Protein AF-0000000080512893 (afdb_homodimer)

Secondary structure (DSSP, 8-state):
-HHHHHHHHHHHHHHHHHHHHHHHHHHH-GGG-GGG--HHHHHHHHHHHHHHHHHHHHIIIIIIIHHHHHHHHHHHHHHHHHHHHHS-S---HHHHHHHTTS-HHHHHHHHHHHHHHHHHHHHHHH-GGGS-----------S------------------HHHHHHHHHHHHHHHHHHHHHHHT--SHHHHHHHHHHHHHHHHHHHHHHHHHHHHTT--HHHHHHHHHHHHHHHHHHHHHHHHS---S-HHHHHHHHHHHHHHHHHHHHHIIIIIIHHHHHTSSS-HHHHHHHHHHHHHHHHHHTT--/-HHHHHHHHHHHHHHHHHHHHHHHHHHH-GGG-GGG--HHHHHHHHHHHHHHHHHHHHIIIIIIIHHHHHHHHHHHHHHHHHHHHHS-S---HHHHHHHTTS-HHHHHHHHHHHHHHHHHHHHHHH-GGGS-----------S------------------HHHHHHHHHHHHHHHHHHHHHHHT--SHHHHHHHHHHHHHHHHHHHHHHHHHHHHTT--HHHHHHHHHHHHHHHHHHHHHHHHS---S-HHHHHHHHHHHHHHHHHHHHHIIIIIIHHHHHTSSS-HHHHHHHHHHHHHHHHHHTTT-

Structure (mmCIF, N/CA/C/O backbone):
data_AF-0000000080512893-model_v1
#
loop_
_entity.id
_entity.type
_entity.pdbx_description
1 polymer 'Zinc transporter ZIP2'
#
loop_
_atom_site.group_PDB
_atom_site.id
_atom_site.type_symbol
_atom_site.label_atom_id
_atom_site.label_alt_id
_atom_site.label_comp_id
_atom_site.label_asym_id
_atom_site.label_entity_id
_atom_site.label_seq_id
_atom_site.pdbx_PDB_ins_code
_atom_site.Cartn_x
_atom_site.Cartn_y
_atom_site.Cartn_z
_atom_site.occupancy
_atom_site.B_iso_or_equiv
_atom_site.auth_seq_id
_atom_site.auth_comp_id
_atom_site.auth_asym_id
_atom_site.auth_atom_id
_atom_site.pdbx_PDB_model_num
ATOM 1 N N . MET A 1 1 ? 28.851 26.126 0.5 1 52.82 1 MET A N 1
ATOM 2 C CA . MET A 1 1 ? 28.704 25.36 -0.734 1 52.82 1 MET A CA 1
ATOM 3 C C . MET A 1 1 ? 29.592 24.12 -0.714 1 52.82 1 MET A C 1
ATOM 5 O O . MET A 1 1 ? 29.15 23.03 -1.081 1 52.82 1 MET A O 1
ATOM 9 N N . GLU A 1 2 ? 30.791 24.24 0.112 1 78.95 2 GLU A N 1
ATOM 10 C CA . GLU A 1 2 ? 31.822 23.206 0.117 1 78.95 2 GLU A CA 1
ATOM 11 C C . GLU A 1 2 ? 31.443 22.055 1.044 1 78.95 2 GLU A C 1
ATOM 13 O O . GLU A 1 2 ? 31.535 20.887 0.661 1 78.95 2 GLU A O 1
ATOM 18 N N . PRO A 1 3 ? 30.904 22.441 2.206 1 89.37 3 PRO A N 1
ATOM 19 C CA . PRO A 1 3 ? 30.572 21.327 3.098 1 89.37 3 PRO A CA 1
ATOM 20 C C . PRO A 1 3 ? 29.39 20.502 2.596 1 89.37 3 PRO A C 1
ATOM 22 O O . PRO A 1 3 ? 29.359 19.283 2.785 1 89.37 3 PRO A O 1
ATOM 25 N N . LEU A 1 4 ? 28.541 21.106 1.908 1 89.43 4 LEU A N 1
ATOM 26 C CA . LEU A 1 4 ? 27.372 20.412 1.379 1 89.43 4 LEU A CA 1
ATOM 27 C C . LEU A 1 4 ? 27.772 19.439 0.275 1 89.43 4 LEU A C 1
ATOM 29 O O . LEU A 1 4 ? 27.309 18.296 0.251 1 89.43 4 LEU A O 1
ATOM 33 N N . LEU A 1 5 ? 28.616 19.897 -0.571 1 90.26 5 LEU A N 1
ATOM 34 C CA . LEU A 1 5 ? 29.089 19.034 -1.647 1 90.26 5 LEU A CA 1
ATOM 35 C C . LEU A 1 5 ? 29.866 17.845 -1.09 1 90.26 5 LEU A C 1
ATOM 37 O O . LEU A 1 5 ? 29.716 16.72 -1.571 1 90.26 5 LEU A O 1
ATOM 41 N N . GLY A 1 6 ? 30.688 18.077 -0.102 1 92.32 6 GLY A N 1
ATOM 42 C CA . GLY A 1 6 ? 31.408 16.992 0.546 1 92.32 6 GLY A CA 1
ATOM 43 C C . GLY A 1 6 ? 30.491 15.966 1.184 1 92.32 6 GLY A C 1
ATOM 44 O O . GLY A 1 6 ? 30.743 14.762 1.099 1 92.32 6 GLY A O 1
ATOM 45 N N . THR A 1 7 ? 29.518 16.444 1.826 1 93.01 7 THR A N 1
ATOM 46 C CA . THR A 1 7 ? 28.553 15.556 2.465 1 93.01 7 THR A CA 1
ATOM 47 C C . THR A 1 7 ? 27.82 14.714 1.425 1 93.01 7 THR A C 1
ATOM 49 O O . THR A 1 7 ? 27.614 13.515 1.622 1 93.01 7 THR A O 1
ATOM 52 N N . LYS A 1 8 ? 27.464 15.281 0.329 1 93.22 8 LYS A N 1
ATOM 53 C CA . LYS A 1 8 ? 26.763 14.563 -0.731 1 93.22 8 LYS A CA 1
ATOM 54 C C . LYS A 1 8 ? 27.655 13.49 -1.351 1 93.22 8 LYS A C 1
ATOM 56 O O . LYS A 1 8 ? 27.193 12.386 -1.646 1 93.22 8 LYS A O 1
ATOM 61 N N . ILE A 1 9 ? 28.861 13.8 -1.517 1 92.08 9 ILE A N 1
ATOM 62 C CA . ILE A 1 9 ? 29.815 12.832 -2.048 1 92.08 9 ILE A CA 1
ATOM 63 C C . ILE A 1 9 ? 30.008 11.695 -1.048 1 92.08 9 ILE A C 1
ATOM 65 O O . ILE A 1 9 ? 30.084 10.526 -1.434 1 92.08 9 ILE A O 1
ATOM 69 N N . GLY A 1 10 ? 30.144 12.071 0.162 1 93.37 10 GLY A N 1
ATOM 70 C CA . GLY A 1 10 ? 30.213 11.048 1.193 1 93.37 10 GLY A CA 1
ATOM 71 C C . GLY A 1 10 ? 29.016 10.116 1.19 1 93.37 10 GLY A C 1
ATOM 72 O O . GLY A 1 10 ? 29.167 8.902 1.346 1 93.37 10 GLY A O 1
ATOM 73 N N . CYS A 1 11 ? 27.864 10.676 1.077 1 92.04 11 CYS A N 1
ATOM 74 C CA . CYS A 1 11 ? 26.649 9.872 1.003 1 92.04 11 CYS A CA 1
ATOM 75 C C . CYS A 1 11 ? 26.676 8.953 -0.212 1 92.04 11 CYS A C 1
ATOM 77 O O . CYS A 1 11 ? 26.255 7.798 -0.131 1 92.04 11 CYS A O 1
ATOM 79 N N . LEU A 1 12 ? 27.156 9.487 -1.275 1 92.11 12 LEU A N 1
ATOM 80 C CA . LEU A 1 12 ? 27.279 8.702 -2.498 1 92.11 12 LEU A CA 1
ATOM 81 C C . LEU A 1 12 ? 28.133 7.46 -2.262 1 92.11 12 LEU A C 1
ATOM 83 O O . LEU A 1 12 ? 27.727 6.348 -2.607 1 92.11 12 LEU A O 1
ATOM 87 N N . PHE A 1 13 ? 29.208 7.629 -1.686 1 94.37 13 PHE A N 1
ATOM 88 C CA . PHE A 1 13 ? 30.13 6.526 -1.438 1 94.37 13 PHE A CA 1
ATOM 89 C C . PHE A 1 13 ? 29.536 5.539 -0.439 1 94.37 13 PHE A C 1
ATOM 91 O O . PHE A 1 13 ? 29.676 4.325 -0.601 1 94.37 13 PHE A O 1
ATOM 98 N N . ALA A 1 14 ? 28.974 6.05 0.551 1 93.82 14 ALA A N 1
ATOM 99 C CA . ALA A 1 14 ? 28.365 5.189 1.562 1 93.82 14 ALA A CA 1
ATOM 100 C C . ALA A 1 14 ? 27.28 4.306 0.95 1 93.82 14 ALA A C 1
ATOM 102 O O . ALA A 1 14 ? 27.226 3.104 1.217 1 93.82 14 ALA A O 1
ATOM 103 N N . LEU A 1 15 ? 26.443 4.892 0.147 1 93.74 15 LEU A N 1
ATOM 104 C CA . LEU A 1 15 ? 25.362 4.152 -0.495 1 93.74 15 LEU A CA 1
ATOM 105 C C . LEU A 1 15 ? 25.916 3.113 -1.464 1 93.74 15 LEU A C 1
ATOM 107 O O . LEU A 1 15 ? 25.417 1.987 -1.525 1 93.74 15 LEU A O 1
ATOM 111 N N . LEU A 1 16 ? 26.939 3.527 -2.186 1 95.42 16 LEU A N 1
ATOM 112 C CA . LEU A 1 16 ? 27.564 2.616 -3.139 1 95.42 16 LEU A CA 1
ATOM 113 C C . LEU A 1 16 ? 28.186 1.422 -2.422 1 95.42 16 LEU A C 1
ATOM 115 O O . LEU A 1 16 ? 27.92 0.272 -2.778 1 95.42 16 LEU A O 1
ATOM 119 N N . VAL A 1 17 ? 28.936 1.685 -1.41 1 95.78 17 VAL A N 1
ATOM 120 C CA . VAL A 1 17 ? 29.667 0.649 -0.688 1 95.78 17 VAL A CA 1
ATOM 121 C C . VAL A 1 17 ? 28.684 -0.278 0.021 1 95.78 17 VAL A C 1
ATOM 123 O O . VAL A 1 17 ? 28.819 -1.503 -0.042 1 95.78 17 VAL A O 1
ATOM 126 N N . LEU A 1 18 ? 27.73 0.267 0.628 1 94.64 18 LEU A N 1
ATOM 127 C CA . LEU A 1 18 ? 26.75 -0.541 1.346 1 94.64 18 LEU A CA 1
ATOM 128 C C . LEU A 1 18 ? 26 -1.462 0.389 1 94.64 18 LEU A C 1
ATOM 130 O O . LEU A 1 18 ? 25.799 -2.642 0.686 1 94.64 18 LEU A O 1
ATOM 134 N N . THR A 1 19 ? 25.548 -0.94 -0.719 1 95.09 19 THR A N 1
ATOM 135 C CA . THR A 1 19 ? 24.813 -1.728 -1.703 1 95.09 19 THR A CA 1
ATOM 136 C C . THR A 1 19 ? 25.678 -2.866 -2.239 1 95.09 19 THR A C 1
ATOM 138 O O . THR A 1 19 ? 25.211 -4 -2.366 1 95.09 19 THR A O 1
ATOM 141 N N . LEU A 1 20 ? 26.939 -2.56 -2.482 1 95.57 20 LEU A N 1
ATOM 142 C CA . LEU A 1 20 ? 27.837 -3.58 -3.014 1 95.57 20 LEU A CA 1
ATOM 143 C C . LEU A 1 20 ? 28.131 -4.646 -1.964 1 95.57 20 LEU A C 1
ATOM 145 O O . LEU A 1 20 ? 28.019 -5.843 -2.24 1 95.57 20 LEU A O 1
ATOM 149 N N . VAL A 1 21 ? 28.455 -4.278 -0.79 1 95.29 21 VAL A N 1
ATOM 150 C CA . VAL A 1 21 ? 28.852 -5.208 0.263 1 95.29 21 VAL A CA 1
ATOM 151 C C . VAL A 1 21 ? 27.663 -6.083 0.654 1 95.29 21 VAL A C 1
ATOM 153 O O . VAL A 1 21 ? 27.762 -7.312 0.653 1 95.29 21 VAL A O 1
ATOM 156 N N . CYS A 1 22 ? 26.557 -5.523 0.863 1 93.36 22 CYS A N 1
ATOM 157 C CA . CYS A 1 22 ? 25.401 -6.277 1.334 1 93.36 22 CYS A CA 1
ATOM 158 C C . CYS A 1 22 ? 24.768 -7.073 0.199 1 93.36 22 CYS A C 1
ATOM 160 O O . CYS A 1 22 ? 24.207 -8.146 0.424 1 93.36 22 CYS A O 1
ATOM 162 N N . GLY A 1 23 ? 24.795 -6.534 -0.98 1 93.52 23 GLY A N 1
ATOM 163 C CA . GLY A 1 23 ? 24.208 -7.229 -2.114 1 93.52 23 GLY A CA 1
ATOM 164 C C . GLY A 1 23 ? 25.024 -8.423 -2.57 1 93.52 23 GLY A C 1
ATOM 165 O O . GLY A 1 23 ? 24.472 -9.404 -3.073 1 93.52 23 GLY A O 1
ATOM 166 N N . LEU A 1 24 ? 26.32 -8.381 -2.424 1 93.95 24 LEU A N 1
ATOM 167 C CA . LEU A 1 24 ? 27.198 -9.433 -2.925 1 93.95 24 LEU A CA 1
ATOM 168 C C . LEU A 1 24 ? 27.373 -10.535 -1.886 1 93.95 24 LEU A C 1
ATOM 170 O O . LEU A 1 24 ? 27.823 -11.636 -2.213 1 93.95 24 LEU A O 1
ATOM 174 N N . ILE A 1 25 ? 26.992 -10.357 -0.695 1 91.64 25 ILE A N 1
ATOM 175 C CA . ILE A 1 25 ? 27.186 -11.318 0.385 1 91.64 25 ILE A CA 1
ATOM 176 C C . ILE A 1 25 ? 26.455 -12.618 0.057 1 91.64 25 ILE A C 1
ATOM 178 O O . ILE A 1 25 ? 27.054 -13.696 0.077 1 91.64 25 ILE A O 1
ATOM 182 N N . PRO A 1 26 ? 25.223 -12.594 -0.314 1 89.46 26 PRO A N 1
ATOM 183 C CA . PRO A 1 26 ? 24.528 -13.85 -0.607 1 89.46 26 PRO A CA 1
ATOM 184 C C . PRO A 1 26 ? 25.048 -14.531 -1.871 1 89.46 26 PRO A C 1
ATOM 186 O O . PRO A 1 26 ? 24.912 -15.747 -2.022 1 89.46 26 PRO A O 1
ATOM 189 N N . ILE A 1 27 ? 25.633 -13.845 -2.759 1 88.68 27 ILE A N 1
ATOM 190 C CA . ILE A 1 27 ? 26.106 -14.38 -4.031 1 88.68 27 ILE A CA 1
ATOM 191 C C . ILE A 1 27 ? 27.475 -15.028 -3.841 1 88.68 27 ILE A C 1
ATOM 193 O O . ILE A 1 27 ? 27.751 -16.088 -4.407 1 88.68 27 ILE A O 1
ATOM 197 N N . CYS A 1 28 ? 28.256 -14.418 -3.042 1 87.65 28 CYS A N 1
ATOM 198 C CA . CYS A 1 28 ? 29.635 -14.864 -2.881 1 87.65 28 CYS A CA 1
ATOM 199 C C . CYS A 1 28 ? 29.736 -15.958 -1.825 1 87.65 28 CYS A C 1
ATOM 201 O O . CYS A 1 28 ? 30.6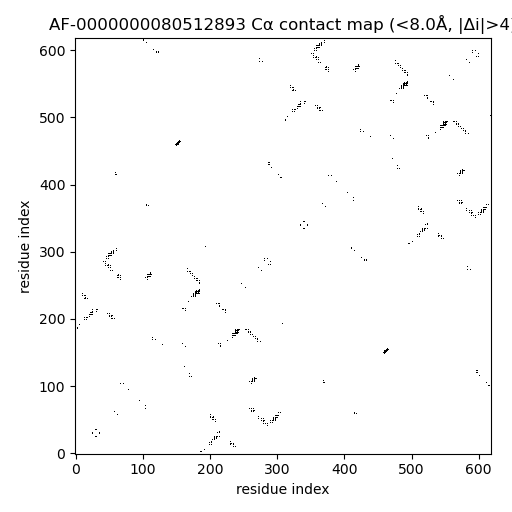94 -16.733 -1.818 1 87.65 28 CYS A O 1
ATOM 203 N N . PHE A 1 29 ? 28.792 -15.98 -0.909 1 83.54 29 PHE A N 1
ATOM 204 C CA . PHE A 1 29 ? 28.871 -16.979 0.15 1 83.54 29 PHE A CA 1
ATOM 205 C C . PHE A 1 29 ? 28.028 -18.201 -0.195 1 83.54 29 PHE A C 1
ATOM 207 O O . PHE A 1 29 ? 26.819 -18.089 -0.405 1 83.54 29 PHE A O 1
ATOM 214 N N . LYS A 1 30 ? 28.609 -19.321 -0.306 1 74.65 30 LYS A N 1
ATOM 215 C CA . LYS A 1 30 ? 28.011 -20.588 -0.716 1 74.65 30 LYS A CA 1
ATOM 216 C C . LYS A 1 30 ? 26.894 -21.003 0.238 1 74.65 30 LYS A C 1
ATOM 218 O O . LYS A 1 30 ? 26.001 -21.766 -0.138 1 74.65 30 LYS A O 1
ATOM 223 N N . TRP A 1 31 ? 27.003 -20.396 1.459 1 74.83 31 TRP A N 1
ATOM 224 C CA . TRP A 1 31 ? 26.004 -20.743 2.463 1 74.83 31 TRP A CA 1
ATOM 225 C C . TRP A 1 31 ? 24.612 -20.305 2.02 1 74.83 31 TRP A C 1
ATOM 227 O O . TRP A 1 31 ? 23.611 -20.918 2.401 1 74.83 31 TRP A O 1
ATOM 237 N N . PHE A 1 32 ? 24.563 -19.37 1.167 1 72.27 32 PHE A N 1
ATOM 238 C CA . PHE A 1 32 ? 23.273 -18.829 0.755 1 72.27 32 PHE A CA 1
ATOM 239 C C . PHE A 1 32 ? 22.816 -19.457 -0.556 1 72.27 32 PHE A C 1
ATOM 241 O O . PHE A 1 32 ? 21.711 -19.183 -1.029 1 72.27 32 PHE A O 1
ATOM 248 N N . GLN A 1 33 ? 23.625 -20.241 -1.078 1 62.84 33 GLN A N 1
ATOM 249 C CA . GLN A 1 33 ? 23.273 -20.909 -2.327 1 62.84 33 GLN A CA 1
ATOM 250 C C . GLN A 1 33 ? 22.379 -22.118 -2.071 1 62.84 33 GLN A C 1
ATOM 252 O O . GLN A 1 33 ? 22.642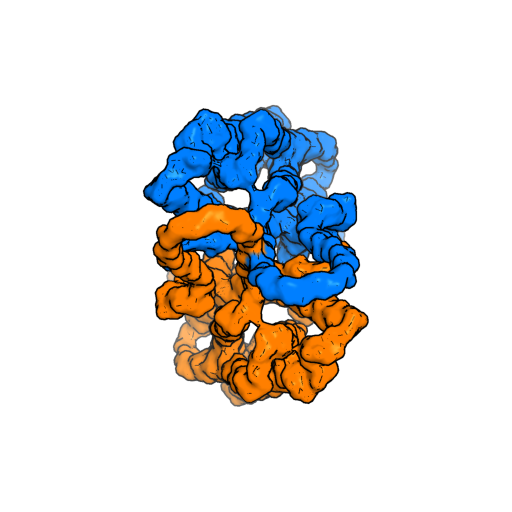 -22.911 -1.164 1 62.84 33 GLN A O 1
ATOM 257 N N . THR A 1 34 ? 20.99 -22.031 -2.506 1 60.16 34 THR A N 1
ATOM 258 C CA . THR A 1 34 ? 19.916 -22.993 -2.287 1 60.16 34 THR A CA 1
ATOM 259 C C . THR A 1 34 ? 20.331 -24.385 -2.755 1 60.16 34 THR A C 1
ATOM 261 O O . THR A 1 34 ? 19.737 -25.385 -2.349 1 60.16 34 THR A O 1
ATOM 264 N N . THR A 1 35 ? 21.172 -24.464 -3.759 1 56.28 35 THR A N 1
ATOM 265 C CA . THR A 1 35 ? 21.461 -25.796 -4.279 1 56.28 35 THR A CA 1
ATOM 266 C C . THR A 1 35 ? 21.909 -26.729 -3.158 1 56.28 35 THR A C 1
ATOM 268 O O . THR A 1 35 ? 21.733 -27.946 -3.248 1 56.28 35 THR A O 1
ATOM 271 N N . THR A 1 36 ? 22.368 -26.073 -2.166 1 53.64 36 THR A N 1
ATOM 272 C CA . THR A 1 36 ? 22.883 -26.924 -1.099 1 53.64 36 THR A CA 1
ATOM 273 C C . THR A 1 36 ? 22.018 -26.803 0.153 1 53.64 36 THR A C 1
ATOM 275 O O . THR A 1 36 ? 22.336 -27.387 1.192 1 53.64 36 THR A O 1
ATOM 278 N N . ALA A 1 37 ? 21.033 -25.924 0.031 1 61.83 37 ALA A N 1
ATOM 279 C CA . ALA A 1 37 ? 20.354 -25.618 1.287 1 61.83 37 ALA A CA 1
ATOM 280 C C . ALA A 1 37 ? 19.395 -26.739 1.679 1 61.83 37 ALA A C 1
ATOM 282 O O . ALA A 1 37 ? 18.514 -27.111 0.899 1 61.83 37 ALA A O 1
ATOM 283 N N . THR A 1 38 ? 19.873 -27.521 2.574 1 65.73 38 THR A N 1
ATOM 284 C CA . THR A 1 38 ? 19.04 -28.58 3.134 1 65.73 38 THR A CA 1
ATOM 285 C C . THR A 1 38 ? 18.206 -28.053 4.298 1 65.73 38 THR A C 1
ATOM 287 O O . THR A 1 38 ? 18.578 -27.068 4.939 1 65.73 38 THR A O 1
ATOM 290 N N . GLY A 1 39 ? 17.025 -28.584 4.589 1 72.19 39 GLY A N 1
ATOM 291 C CA . GLY A 1 39 ? 15.922 -28.448 5.527 1 72.19 39 GLY A CA 1
ATOM 292 C C . GLY A 1 39 ? 16.012 -27.193 6.375 1 72.19 39 GLY A C 1
ATOM 293 O O . GLY A 1 39 ? 15.241 -26.251 6.182 1 72.19 39 GLY A O 1
ATOM 294 N N . CYS A 1 40 ? 16.982 -27.233 7.363 1 77.84 40 CYS A N 1
ATOM 295 C CA . CYS A 1 40 ? 17.097 -26.128 8.308 1 77.84 40 CYS A CA 1
ATOM 296 C C . CYS A 1 40 ? 17.618 -24.872 7.619 1 77.84 40 CYS A C 1
ATOM 298 O O . CYS A 1 40 ? 17.144 -23.768 7.891 1 77.84 40 CYS A O 1
ATOM 300 N N . HIS A 1 41 ? 18.518 -25.062 6.705 1 80 41 HIS A N 1
ATOM 301 C CA . HIS A 1 41 ? 19.114 -23.931 6.005 1 80 41 HIS A CA 1
ATOM 302 C C . HIS A 1 41 ? 18.086 -23.218 5.133 1 80 41 HIS A C 1
ATOM 304 O O . HIS A 1 41 ? 18.052 -21.987 5.086 1 80 41 HIS A O 1
ATOM 310 N N . ARG A 1 42 ? 17.289 -24.011 4.602 1 79.95 42 ARG A N 1
ATOM 311 C CA . ARG A 1 42 ? 16.237 -23.436 3.771 1 79.95 42 ARG A CA 1
ATOM 312 C C . ARG A 1 42 ? 15.249 -22.636 4.614 1 79.95 42 ARG A C 1
ATOM 314 O O . ARG A 1 42 ? 14.796 -21.567 4.2 1 79.95 42 ARG A O 1
ATOM 321 N N . ARG A 1 43 ? 14.997 -23.136 5.75 1 84.37 43 ARG A N 1
ATOM 322 C CA . ARG A 1 43 ? 14.081 -22.457 6.661 1 84.37 43 ARG A CA 1
ATOM 323 C C . ARG A 1 43 ? 14.655 -21.119 7.117 1 84.37 43 ARG A C 1
ATOM 325 O O . ARG A 1 43 ? 13.935 -20.121 7.186 1 84.37 43 ARG A O 1
ATOM 332 N N . VAL A 1 44 ? 15.893 -21.147 7.386 1 84.02 44 VAL A N 1
ATOM 333 C CA . VAL A 1 44 ? 16.553 -19.93 7.848 1 84.02 44 VAL A CA 1
ATOM 334 C C . VAL A 1 44 ? 16.532 -18.879 6.74 1 84.02 44 VAL A C 1
ATOM 336 O O . VAL A 1 44 ? 16.276 -17.701 6.998 1 84.02 44 VAL A O 1
ATOM 339 N N . LEU A 1 45 ? 16.716 -19.344 5.619 1 82.63 45 LEU A N 1
ATOM 340 C CA . LEU A 1 45 ? 16.711 -18.416 4.494 1 82.63 45 LEU A CA 1
ATOM 341 C C . LEU A 1 45 ? 15.31 -17.863 4.252 1 82.63 45 LEU A C 1
ATOM 343 O O . LEU A 1 45 ? 15.15 -16.679 3.947 1 82.63 45 LEU A O 1
ATOM 347 N N . SER A 1 46 ? 14.404 -18.698 4.426 1 85.9 46 SER A N 1
ATOM 348 C CA . SER A 1 46 ? 13.022 -18.259 4.263 1 85.9 46 SER A CA 1
ATOM 349 C C . SER A 1 46 ? 12.641 -17.229 5.321 1 85.9 46 SER A C 1
ATOM 351 O O . SER A 1 46 ? 11.982 -16.232 5.016 1 85.9 46 SER A O 1
ATOM 353 N N . PHE A 1 47 ? 13.071 -17.403 6.491 1 89.46 47 PHE A N 1
ATOM 354 C CA . PHE A 1 47 ? 12.77 -16.477 7.576 1 89.46 47 PHE A CA 1
ATOM 355 C C . PHE A 1 47 ? 13.487 -15.148 7.369 1 89.46 47 PHE A C 1
ATOM 357 O O . PHE A 1 47 ? 12.942 -14.088 7.683 1 89.46 47 PHE A O 1
ATOM 364 N N . LEU A 1 48 ? 14.645 -15.306 6.831 1 86.27 48 LEU A N 1
ATOM 365 C CA . LEU A 1 48 ? 15.374 -14.081 6.522 1 86.27 48 LEU A CA 1
ATOM 366 C C . LEU A 1 48 ? 14.66 -13.283 5.436 1 86.27 48 LEU A C 1
ATOM 368 O O . LEU A 1 48 ? 14.603 -12.053 5.501 1 86.27 48 LEU A O 1
ATOM 372 N N . GLY A 1 49 ? 14.143 -13.997 4.53 1 87.21 49 GLY A N 1
ATOM 373 C CA . GLY A 1 49 ? 13.35 -13.35 3.497 1 87.21 49 GLY A CA 1
ATOM 374 C C . GLY A 1 49 ? 12.108 -12.668 4.038 1 87.21 49 GLY A C 1
ATOM 375 O O . GLY A 1 49 ? 11.81 -11.528 3.673 1 87.21 49 GLY A O 1
ATOM 376 N N . CYS A 1 50 ? 11.479 -13.289 4.926 1 91.19 50 CYS A N 1
ATOM 377 C CA . CYS A 1 50 ? 10.267 -12.74 5.522 1 91.19 50 CYS A CA 1
ATOM 378 C C . CYS A 1 50 ? 10.588 -11.531 6.394 1 91.19 50 CYS A C 1
ATOM 380 O O . CYS A 1 50 ? 9.851 -10.543 6.389 1 91.19 50 CYS A O 1
ATOM 382 N N . THR A 1 51 ? 11.636 -11.599 7.113 1 90.96 51 THR A N 1
ATOM 383 C CA . THR A 1 51 ? 12.055 -10.463 7.927 1 90.96 51 THR A CA 1
ATOM 384 C C . THR A 1 51 ? 12.397 -9.264 7.048 1 90.96 51 THR A C 1
ATOM 386 O O . THR A 1 51 ? 12.04 -8.129 7.37 1 90.96 51 THR A O 1
ATOM 389 N N . SER A 1 52 ? 13.063 -9.603 5.947 1 89.4 52 SER A N 1
ATOM 390 C CA . SER A 1 52 ? 13.377 -8.541 4.998 1 89.4 52 SER A CA 1
ATOM 391 C C . SER A 1 52 ? 12.108 -7.907 4.437 1 89.4 52 SER A C 1
ATOM 393 O O . SER A 1 52 ? 12.039 -6.688 4.269 1 89.4 52 SER A O 1
ATOM 395 N N . ALA A 1 53 ? 11.16 -8.707 4.187 1 91.96 53 ALA A N 1
ATOM 396 C CA . ALA A 1 53 ? 9.878 -8.202 3.702 1 91.96 53 ALA A CA 1
ATOM 397 C C . ALA A 1 53 ? 9.234 -7.27 4.724 1 91.96 53 ALA A C 1
ATOM 399 O O . ALA A 1 53 ? 8.631 -6.259 4.358 1 91.96 53 ALA A O 1
ATOM 400 N N . GLY A 1 54 ? 9.355 -7.615 6.003 1 94.03 54 GLY A N 1
ATOM 401 C CA . GLY A 1 54 ? 8.87 -6.75 7.067 1 94.03 54 GLY A CA 1
ATOM 402 C C . GLY A 1 54 ? 9.59 -5.416 7.126 1 94.03 54 GLY A C 1
ATOM 403 O O . GLY A 1 54 ? 8.966 -4.377 7.353 1 94.03 54 GLY A O 1
ATOM 404 N N . VAL A 1 55 ? 10.837 -5.468 6.929 1 92.01 55 VAL A N 1
ATOM 405 C CA . VAL A 1 55 ? 11.632 -4.245 6.913 1 92.01 55 VAL A CA 1
ATOM 406 C C . VAL A 1 55 ? 11.214 -3.372 5.732 1 92.01 55 VAL A C 1
ATOM 408 O O . VAL A 1 55 ? 11.111 -2.149 5.861 1 92.01 55 VAL A O 1
ATOM 411 N N . PHE A 1 56 ? 10.964 -3.98 4.569 1 91.53 56 PHE A N 1
ATOM 412 C CA . PHE A 1 56 ? 10.466 -3.258 3.405 1 91.53 56 PHE A CA 1
ATOM 413 C C . PHE A 1 56 ? 9.159 -2.544 3.729 1 91.53 56 PHE A C 1
ATOM 415 O O . PHE A 1 56 ? 8.994 -1.365 3.407 1 91.53 56 PHE A O 1
ATOM 422 N N . LEU A 1 57 ? 8.304 -3.231 4.377 1 94.22 57 LEU A N 1
ATOM 423 C CA . LEU A 1 57 ? 7.004 -2.678 4.739 1 94.22 57 LEU A CA 1
ATOM 424 C C . LEU A 1 57 ? 7.16 -1.512 5.71 1 94.22 57 LEU A C 1
ATOM 426 O O . LEU A 1 57 ? 6.53 -0.466 5.537 1 94.22 57 LEU A O 1
ATOM 430 N N . GLY A 1 58 ? 8.008 -1.734 6.708 1 94.15 58 GLY A N 1
ATOM 431 C CA . GLY A 1 58 ? 8.263 -0.682 7.68 1 94.15 58 GLY A CA 1
ATOM 432 C C . GLY A 1 58 ? 8.934 0.537 7.077 1 94.15 58 GLY A C 1
ATOM 433 O O . GLY A 1 58 ? 8.562 1.672 7.384 1 94.15 58 GLY A O 1
ATOM 434 N N . ALA A 1 59 ? 9.922 0.296 6.266 1 91.49 59 ALA A N 1
ATOM 435 C CA . ALA A 1 59 ? 10.591 1.394 5.573 1 91.49 59 ALA A CA 1
ATOM 436 C C . ALA A 1 59 ? 9.623 2.136 4.656 1 91.49 59 ALA A C 1
ATOM 438 O O . ALA A 1 59 ? 9.672 3.364 4.554 1 91.49 59 ALA A O 1
ATOM 439 N N . GLY A 1 60 ? 8.764 1.429 4.034 1 92.44 60 GLY A N 1
ATOM 440 C CA . GLY A 1 60 ? 7.796 2.023 3.127 1 92.44 60 GLY A CA 1
ATOM 441 C C . GLY A 1 60 ? 6.783 2.907 3.831 1 92.44 60 GLY A C 1
ATOM 442 O O . GLY A 1 60 ? 6.562 4.05 3.428 1 92.44 60 GLY A O 1
ATOM 443 N N . PHE A 1 61 ? 6.208 2.446 4.92 1 93.97 61 PHE A N 1
ATOM 444 C CA . PHE A 1 61 ? 5.139 3.169 5.599 1 93.97 61 PHE A CA 1
ATOM 445 C C . PHE A 1 61 ? 5.71 4.137 6.628 1 93.97 61 PHE A C 1
ATOM 447 O O . PHE A 1 61 ? 5.356 5.318 6.641 1 93.97 61 PHE A O 1
ATOM 454 N N . MET A 1 62 ? 6.623 3.67 7.442 1 92.26 62 MET A N 1
ATOM 455 C CA . MET A 1 62 ? 7.053 4.41 8.625 1 92.26 62 MET A CA 1
ATOM 456 C C . MET A 1 62 ? 8.08 5.475 8.257 1 92.26 62 MET A C 1
ATOM 458 O O . MET A 1 62 ? 8.3 6.42 9.017 1 92.26 62 MET A O 1
ATOM 462 N N . HIS A 1 63 ? 8.706 5.286 7.169 1 89.13 63 HIS A N 1
ATOM 463 C CA . HIS A 1 63 ? 9.763 6.234 6.837 1 89.13 63 HIS A CA 1
ATOM 464 C C . HIS A 1 63 ? 9.481 6.931 5.51 1 89.13 63 HIS A C 1
ATOM 466 O O . HIS A 1 63 ? 9.163 8.123 5.486 1 89.13 63 HIS A O 1
ATOM 472 N N . MET A 1 64 ? 9.454 6.193 4.47 1 90.91 64 MET A N 1
ATOM 473 C CA . MET A 1 64 ? 9.388 6.782 3.136 1 90.91 64 MET A CA 1
ATOM 474 C C . MET A 1 64 ? 8.07 7.524 2.934 1 90.91 64 MET A C 1
ATOM 476 O O . MET A 1 64 ? 8.061 8.671 2.484 1 90.91 64 MET A O 1
ATOM 480 N N . THR A 1 65 ? 7.021 6.899 3.23 1 92.9 65 THR A N 1
ATOM 481 C CA . THR A 1 65 ? 5.715 7.525 3.054 1 92.9 65 THR A CA 1
ATOM 482 C C . THR A 1 65 ? 5.537 8.688 4.026 1 92.9 65 THR A C 1
ATOM 484 O O . THR A 1 65 ? 5.106 9.773 3.631 1 92.9 65 THR A O 1
ATOM 487 N N . ALA A 1 66 ? 5.855 8.478 5.26 1 92.28 66 ALA A N 1
ATOM 488 C CA . ALA A 1 66 ? 5.703 9.51 6.282 1 92.28 66 ALA A CA 1
ATOM 489 C C . ALA A 1 66 ? 6.513 10.755 5.929 1 92.28 66 ALA A C 1
ATOM 491 O O . ALA A 1 66 ? 5.995 11.873 5.97 1 92.28 66 ALA A O 1
ATOM 492 N N . GLU A 1 67 ? 7.727 10.554 5.559 1 89.23 67 GLU A N 1
ATOM 493 C CA . GLU A 1 67 ? 8.6 11.675 5.222 1 89.23 67 GLU A CA 1
ATOM 494 C C . GLU A 1 67 ? 8.113 12.397 3.969 1 89.23 67 GLU A C 1
ATOM 496 O O . GLU A 1 67 ? 8.147 13.628 3.903 1 89.23 67 GLU A O 1
ATOM 501 N N . ALA A 1 68 ? 7.725 11.643 3.018 1 92.32 68 ALA A N 1
ATOM 502 C CA . ALA A 1 68 ? 7.23 12.232 1.776 1 92.32 68 ALA A CA 1
ATOM 503 C C . ALA A 1 68 ? 5.995 13.092 2.032 1 92.32 68 ALA A C 1
ATOM 505 O O . ALA A 1 68 ? 5.891 14.208 1.516 1 92.32 68 ALA A O 1
ATOM 506 N N . LEU A 1 69 ? 5.098 12.602 2.779 1 93.44 69 LEU A N 1
ATOM 507 C CA . LEU A 1 69 ? 3.863 13.327 3.057 1 93.44 69 LEU A CA 1
ATOM 508 C C . LEU A 1 69 ? 4.146 14.602 3.844 1 93.44 69 LEU A C 1
ATOM 510 O O . LEU A 1 69 ? 3.589 15.66 3.543 1 93.44 69 LEU A O 1
ATOM 514 N N . GLU A 1 70 ? 4.967 14.517 4.778 1 90.29 70 GLU A N 1
ATOM 515 C CA . GLU A 1 70 ? 5.333 15.687 5.572 1 90.29 70 GLU A CA 1
ATOM 516 C C . GLU A 1 70 ? 6.056 16.727 4.721 1 90.29 70 GLU A C 1
ATOM 518 O O . GLU A 1 70 ? 5.81 17.927 4.857 1 90.29 70 GLU A O 1
ATOM 523 N N . GLY A 1 71 ? 6.99 16.272 3.903 1 89.3 71 GLY A N 1
ATOM 524 C CA . GLY A 1 71 ? 7.711 17.183 3.028 1 89.3 71 GLY A CA 1
ATOM 525 C C . GLY A 1 71 ? 6.808 17.912 2.052 1 89.3 71 GLY A C 1
ATOM 526 O O . GLY A 1 71 ? 6.935 19.124 1.867 1 89.3 71 GLY A O 1
ATOM 527 N N . ILE A 1 72 ? 5.91 17.234 1.482 1 90.96 72 ILE A N 1
ATOM 528 C CA . ILE A 1 72 ? 5.005 17.822 0.501 1 90.96 72 ILE A CA 1
ATOM 529 C C . ILE A 1 72 ? 4.071 18.815 1.189 1 90.96 72 ILE A C 1
ATOM 531 O O . ILE A 1 72 ? 3.83 19.909 0.675 1 90.96 72 ILE A O 1
ATOM 535 N N . LYS A 1 73 ? 3.576 18.452 2.285 1 89.47 73 LYS A N 1
ATOM 536 C CA . LYS A 1 73 ? 2.687 19.338 3.031 1 89.47 73 LYS A CA 1
ATOM 537 C C . LYS A 1 73 ? 3.405 20.623 3.435 1 89.47 73 LYS A C 1
ATOM 539 O O . LYS A 1 73 ? 2.845 21.716 3.32 1 89.47 73 LYS A O 1
ATOM 544 N N . SER A 1 74 ? 4.583 20.499 3.939 1 88.14 74 SER A N 1
ATOM 545 C CA . SER A 1 74 ? 5.367 21.658 4.351 1 88.14 74 SER A CA 1
ATOM 546 C C . SER A 1 74 ? 5.642 22.587 3.173 1 88.14 74 SER A C 1
ATOM 548 O O . SER A 1 74 ? 5.547 23.809 3.304 1 88.14 74 SER A O 1
ATOM 550 N N . GLU A 1 75 ? 5.948 22.046 2.053 1 87.48 75 GLU A N 1
ATOM 551 C CA . GLU A 1 75 ? 6.257 22.853 0.876 1 87.48 75 GLU A CA 1
ATOM 552 C C . GLU A 1 75 ? 5.008 23.546 0.338 1 87.48 75 GLU A C 1
ATOM 554 O O . GLU A 1 75 ? 5.07 24.698 -0.095 1 87.48 75 GLU A O 1
ATOM 559 N N . ILE A 1 76 ? 3.903 22.877 0.361 1 85.34 76 ILE A N 1
ATOM 560 C CA . ILE A 1 76 ? 2.65 23.476 -0.087 1 85.34 76 ILE A CA 1
ATOM 561 C C . ILE A 1 76 ? 2.272 24.632 0.836 1 85.34 76 ILE A C 1
ATOM 563 O O . ILE A 1 76 ? 1.825 25.684 0.373 1 85.34 76 ILE A O 1
ATOM 567 N N . GLN A 1 77 ? 2.433 24.421 2.089 1 84.41 77 GLN A N 1
ATOM 568 C CA . GLN A 1 77 ? 2.16 25.484 3.05 1 84.41 77 GLN A CA 1
ATOM 569 C C . GLN A 1 77 ? 3.065 26.689 2.809 1 84.41 77 GLN A C 1
ATOM 571 O O . GLN A 1 77 ? 2.618 27.835 2.896 1 84.41 77 GLN A O 1
ATOM 576 N N . ASN A 1 78 ? 4.264 26.44 2.591 1 84.36 78 ASN A N 1
ATOM 577 C CA . ASN A 1 78 ? 5.207 27.516 2.307 1 84.36 78 ASN A CA 1
ATOM 578 C C . ASN A 1 78 ? 4.809 28.296 1.058 1 84.36 78 ASN A C 1
ATOM 580 O O . ASN A 1 78 ? 4.929 29.522 1.021 1 84.36 78 ASN A O 1
ATOM 584 N N . LEU A 1 79 ? 4.38 27.598 0.078 1 80.85 79 LEU A N 1
ATOM 585 C CA . LEU A 1 79 ? 3.956 28.238 -1.163 1 80.85 79 LEU A CA 1
ATOM 586 C C . LEU A 1 79 ? 2.716 29.097 -0.936 1 80.85 79 LEU A C 1
ATOM 588 O O . LEU A 1 79 ? 2.593 30.181 -1.511 1 80.85 79 LEU A O 1
ATOM 592 N N . VAL A 1 80 ? 1.81 28.608 -0.121 1 78.71 80 VAL A N 1
ATOM 593 C CA . VAL A 1 80 ? 0.585 29.344 0.174 1 78.71 80 VAL A CA 1
ATOM 594 C C . VAL A 1 80 ? 0.921 30.618 0.945 1 78.71 80 VAL A C 1
ATOM 596 O O . VAL A 1 80 ? 0.359 31.682 0.675 1 78.71 80 VAL A O 1
ATOM 599 N N . ILE A 1 81 ? 1.819 30.55 1.863 1 79.2 81 ILE A N 1
ATOM 600 C CA . ILE A 1 81 ? 2.229 31.694 2.671 1 79.2 81 ILE A CA 1
ATOM 601 C C . ILE A 1 81 ? 2.948 32.715 1.792 1 79.2 81 ILE A C 1
ATOM 603 O O . ILE A 1 81 ? 2.707 33.919 1.904 1 79.2 81 ILE A O 1
ATOM 607 N N . GLN A 1 82 ? 3.758 32.266 0.97 1 77.43 82 GLN A N 1
ATOM 608 C CA . GLN A 1 82 ? 4.498 33.161 0.086 1 77.43 82 GLN A CA 1
ATOM 609 C C . GLN A 1 82 ? 3.56 33.873 -0.885 1 77.43 82 GLN A C 1
ATOM 611 O O . GLN A 1 82 ? 3.742 35.057 -1.177 1 77.43 82 GLN A O 1
ATOM 616 N N . ASN A 1 83 ? 2.611 33.15 -1.411 1 74.91 83 ASN A N 1
ATOM 617 C CA . ASN A 1 83 ? 1.648 33.742 -2.333 1 74.91 83 ASN A CA 1
ATOM 618 C C . ASN A 1 83 ? 0.726 34.73 -1.623 1 74.91 83 ASN A C 1
ATOM 620 O O . ASN A 1 83 ? 0.315 35.733 -2.209 1 74.91 83 ASN A O 1
ATOM 624 N N . ARG A 1 84 ? 0.325 34.432 -0.399 1 72.44 84 ARG A N 1
ATOM 625 C CA . ARG A 1 84 ? -0.48 35.356 0.394 1 72.44 84 ARG A CA 1
ATOM 626 C C . ARG A 1 84 ? 0.289 36.639 0.689 1 72.44 84 ARG A C 1
ATOM 628 O O . ARG A 1 84 ? -0.282 37.731 0.663 1 72.44 84 ARG A O 1
ATOM 635 N N . THR A 1 85 ? 1.484 36.485 1.055 1 66.13 85 THR A N 1
ATOM 636 C CA . THR A 1 85 ? 2.312 37.655 1.326 1 66.13 85 THR A CA 1
ATOM 637 C C . THR A 1 85 ? 2.5 38.49 0.063 1 66.13 85 THR A C 1
ATOM 639 O O . THR A 1 85 ? 2.594 39.717 0.133 1 66.13 85 THR A O 1
ATOM 642 N N . LYS A 1 86 ? 2.541 37.892 -1.083 1 64.17 86 LYS A N 1
ATOM 643 C CA . LYS A 1 86 ? 2.697 38.631 -2.333 1 64.17 86 LYS A CA 1
ATOM 644 C C . LYS A 1 86 ? 1.376 39.255 -2.771 1 64.17 86 LYS A C 1
ATOM 646 O O . LYS A 1 86 ? 1.363 40.303 -3.42 1 64.17 86 LYS A O 1
ATOM 651 N N . SER A 1 87 ? 0.365 38.465 -2.665 1 56.15 87 SER A N 1
ATOM 652 C CA . SER A 1 87 ? -0.925 39.023 -3.057 1 56.15 87 SER A CA 1
ATOM 653 C C . SER A 1 87 ? -1.496 39.917 -1.962 1 56.15 87 SER A C 1
ATOM 655 O O . SER A 1 87 ? -1.682 39.475 -0.826 1 56.15 87 SER A O 1
ATOM 657 N N . GLU A 1 88 ? -1.167 41.192 -1.823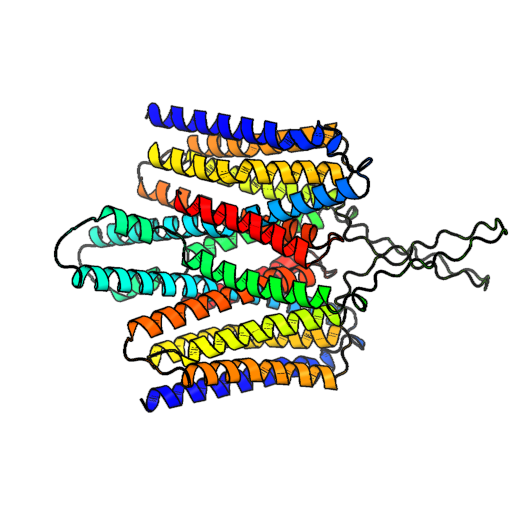 1 49.56 88 GLU A N 1
ATOM 658 C CA . GLU A 1 88 ? -1.655 42.203 -0.89 1 49.56 88 GLU A CA 1
ATOM 659 C C . GLU A 1 88 ? -3.046 41.85 -0.371 1 49.56 88 GLU A C 1
ATOM 661 O O . GLU A 1 88 ? -3.348 42.061 0.806 1 49.56 88 GLU A O 1
ATOM 666 N N . GLY A 1 89 ? -4.267 42.261 -1.129 1 40.6 89 GLY A N 1
ATOM 667 C CA . GLY A 1 89 ? -5.645 42.593 -0.805 1 40.6 89 GLY A CA 1
ATOM 668 C C . GLY A 1 89 ? -6.466 41.387 -0.387 1 40.6 89 GLY A C 1
ATOM 669 O O . GLY A 1 89 ? -7.271 41.471 0.543 1 40.6 89 GLY A O 1
ATOM 670 N N . HIS A 1 90 ? -7.2 40.543 -1.415 1 41.85 90 HIS A N 1
ATOM 671 C CA . HIS A 1 90 ? -8.469 39.846 -1.237 1 41.85 90 HIS A CA 1
ATOM 672 C C . HIS A 1 90 ? -8.277 38.536 -0.479 1 41.85 90 HIS A C 1
ATOM 674 O O . HIS A 1 90 ? -7.528 37.662 -0.922 1 41.85 90 HIS A O 1
ATOM 680 N N . SER A 1 91 ? -8.431 38.415 0.739 1 44.33 91 SER A N 1
ATOM 681 C CA . SER A 1 91 ? -8.527 37.472 1.848 1 44.33 91 SER A CA 1
ATOM 682 C C . SER A 1 91 ? -9.268 36.206 1.434 1 44.33 91 SER A C 1
ATOM 684 O O . SER A 1 91 ? -10.347 35.914 1.955 1 44.33 91 SER A O 1
ATOM 686 N N . ASP A 1 92 ? -9.514 35.8 0.197 1 47.11 92 ASP A N 1
ATOM 687 C CA . ASP A 1 92 ? -10.477 34.707 0.11 1 47.11 92 ASP A CA 1
ATOM 688 C C . ASP A 1 92 ? -9.952 33.455 0.809 1 47.11 92 ASP A C 1
ATOM 690 O O . ASP A 1 92 ? -9.211 32.67 0.214 1 47.11 92 ASP A O 1
ATOM 694 N N . ASP A 1 93 ? -9.825 33.384 2.065 1 51.08 93 ASP A N 1
ATOM 695 C CA . ASP A 1 93 ? -9.532 32.408 3.11 1 51.08 93 ASP A CA 1
ATOM 696 C C . ASP A 1 93 ? -10.045 31.022 2.725 1 51.08 93 ASP A C 1
ATOM 698 O O . ASP A 1 93 ? -9.422 30.01 3.055 1 51.08 93 ASP A O 1
ATOM 702 N N . ASP A 1 94 ? -11.205 30.974 2.117 1 51 94 ASP A N 1
ATOM 703 C CA . ASP A 1 94 ? -11.891 29.703 1.907 1 51 94 ASP A CA 1
ATOM 704 C C . ASP A 1 94 ? -11.2 28.877 0.825 1 51 94 ASP A C 1
ATOM 706 O O . ASP A 1 94 ? -11.136 27.649 0.92 1 51 94 ASP A O 1
ATOM 710 N N . ALA A 1 95 ? -10.823 29.575 -0.311 1 49.95 95 ALA A N 1
ATOM 711 C CA . ALA A 1 95 ? -10.19 28.86 -1.416 1 49.95 95 ALA A CA 1
ATOM 712 C C . ALA A 1 95 ? -8.841 28.284 -0.996 1 49.95 95 ALA A C 1
ATOM 714 O O . ALA A 1 95 ? -8.467 27.189 -1.423 1 49.95 95 ALA A O 1
ATOM 715 N N . ASP A 1 96 ? -8.119 28.873 -0.168 1 53.26 96 ASP A N 1
ATOM 716 C CA . ASP A 1 96 ? -6.827 28.442 0.357 1 53.26 96 ASP A CA 1
ATOM 717 C C . ASP A 1 96 ? -6.976 27.197 1.228 1 53.26 96 ASP A C 1
ATOM 719 O O . ASP A 1 96 ? -6.127 26.303 1.194 1 53.26 96 ASP A O 1
ATOM 723 N N . SER A 1 97 ? -8.149 27.199 1.909 1 58.27 97 SER A N 1
ATOM 724 C CA . SER A 1 97 ? -8.402 26.052 2.775 1 58.27 97 SER A CA 1
ATOM 725 C C . SER A 1 97 ? -8.687 24.795 1.959 1 58.27 97 SER A C 1
ATOM 727 O O . SER A 1 97 ? -8.258 23.7 2.327 1 58.27 97 SER A O 1
ATOM 729 N N . ALA A 1 98 ? -9.411 25.065 0.825 1 54.5 98 ALA A N 1
ATOM 730 C CA . ALA A 1 98 ? -9.775 23.932 -0.022 1 54.5 98 ALA A CA 1
ATOM 731 C C . ALA A 1 98 ? -8.54 23.308 -0.664 1 54.5 98 ALA A C 1
ATOM 733 O O . ALA A 1 98 ? -8.429 22.082 -0.749 1 54.5 98 ALA A O 1
ATOM 734 N N . TYR A 1 99 ? -7.638 24.095 -1.215 1 55.11 99 TYR A N 1
ATOM 735 C CA . TYR A 1 99 ? -6.403 23.627 -1.833 1 55.11 99 TYR A CA 1
ATOM 736 C C . TYR A 1 99 ? -5.53 22.894 -0.822 1 55.11 99 TYR A C 1
ATOM 738 O O . TYR A 1 99 ? -4.814 21.955 -1.176 1 55.11 99 TYR A O 1
ATOM 746 N N . MET A 1 100 ? -5.782 23.254 0.385 1 60.41 100 MET A N 1
ATOM 747 C CA . MET A 1 100 ? -4.939 22.672 1.425 1 60.41 100 MET A CA 1
ATOM 748 C C . MET A 1 100 ? -5.484 21.32 1.874 1 60.41 100 MET A C 1
ATOM 750 O O . MET A 1 100 ? -4.765 20.528 2.485 1 60.41 100 MET A O 1
ATOM 754 N N . GLU A 1 101 ? -6.645 21.042 1.32 1 77.57 101 GLU A N 1
ATOM 755 C CA . GLU A 1 101 ? -7.258 19.84 1.877 1 77.57 101 GLU A CA 1
ATOM 756 C C . GLU A 1 101 ? -7.133 18.661 0.916 1 77.57 101 GLU A C 1
ATOM 758 O O . GLU A 1 101 ? -7.314 17.508 1.313 1 77.57 101 GLU A O 1
ATOM 763 N N . TYR A 1 102 ? -6.61 18.996 -0.319 1 86.28 102 TYR A N 1
ATOM 764 C CA . TYR A 1 102 ? -6.478 17.894 -1.266 1 86.28 102 TYR A CA 1
ATOM 765 C C . TYR A 1 102 ? -5.26 17.038 -0.94 1 86.28 102 TYR A C 1
ATOM 767 O O . TYR A 1 102 ? -4.196 17.563 -0.603 1 86.28 102 TYR A O 1
ATOM 775 N N . PRO A 1 103 ? -5.398 15.748 -1.068 1 92.15 103 PRO A N 1
ATOM 776 C CA . PRO A 1 103 ? -4.296 14.849 -0.717 1 92.15 103 PRO A CA 1
ATOM 777 C C . PRO A 1 103 ? -3.234 14.764 -1.811 1 92.15 103 PRO A C 1
ATOM 779 O O . PRO A 1 103 ? -3.038 13.701 -2.405 1 92.15 103 PRO A O 1
ATOM 782 N N . TYR A 1 104 ? -2.47 15.84 -1.994 1 93.07 104 TYR A N 1
ATOM 783 C CA . TYR A 1 104 ? -1.431 15.92 -3.015 1 93.07 104 TYR A CA 1
ATOM 784 C C . TYR A 1 104 ? -0.325 14.906 -2.749 1 93.07 104 TYR A C 1
ATOM 786 O O . TYR A 1 104 ? 0.245 14.34 -3.684 1 93.07 104 TYR A O 1
ATOM 794 N N . GLY A 1 105 ? 0.027 14.821 -1.457 1 94.33 105 GLY A N 1
ATOM 795 C CA . GLY A 1 105 ? 1.067 13.863 -1.117 1 94.33 105 GLY A CA 1
ATOM 796 C C . GLY A 1 105 ? 0.737 12.447 -1.549 1 94.33 105 GLY A C 1
ATOM 797 O O . GLY A 1 105 ? 1.564 11.771 -2.164 1 94.33 105 GLY A O 1
ATOM 798 N N . GLU A 1 106 ? -0.477 12.016 -1.252 1 95.62 106 GLU A N 1
ATOM 799 C CA . GLU A 1 106 ? -0.925 10.679 -1.63 1 95.62 106 GLU A CA 1
ATOM 800 C C . GLU A 1 106 ? -1 10.53 -3.146 1 95.62 106 GLU A C 1
ATOM 802 O O . GLU A 1 106 ? -0.719 9.457 -3.684 1 95.62 106 GLU A O 1
ATOM 807 N N . LEU A 1 107 ? -1.372 11.584 -3.792 1 95.5 107 LEU A N 1
ATOM 808 C CA . LEU A 1 107 ? -1.434 11.548 -5.249 1 95.5 107 LEU A CA 1
ATOM 809 C C . LEU A 1 107 ? -0.049 11.323 -5.846 1 95.5 107 LEU A C 1
ATOM 811 O O . LEU A 1 107 ? 0.121 10.481 -6.731 1 95.5 107 LEU A O 1
ATOM 815 N N . ILE A 1 108 ? 0.931 12.031 -5.368 1 95.69 108 ILE A N 1
ATOM 816 C CA . ILE A 1 108 ? 2.292 11.937 -5.884 1 95.69 108 ILE A CA 1
ATOM 817 C C . ILE A 1 108 ? 2.849 10.54 -5.617 1 95.69 108 ILE A C 1
ATOM 819 O O . ILE A 1 108 ? 3.483 9.941 -6.489 1 95.69 108 ILE A O 1
ATOM 823 N N . ILE A 1 109 ? 2.636 10.049 -4.407 1 96.36 109 ILE A N 1
ATOM 824 C CA . ILE A 1 109 ? 3.066 8.698 -4.065 1 96.36 109 ILE A CA 1
ATOM 825 C C . ILE A 1 109 ? 2.416 7.693 -5.013 1 96.36 109 ILE A C 1
ATOM 827 O O . ILE A 1 109 ? 3.083 6.79 -5.523 1 96.36 109 ILE A O 1
ATOM 831 N N . SER A 1 110 ? 1.119 7.899 -5.294 1 96.79 110 SER A N 1
ATOM 832 C CA . SER A 1 110 ? 0.409 6.997 -6.195 1 96.79 110 SER A CA 1
ATOM 833 C C . SER A 1 110 ? 0.953 7.094 -7.616 1 96.79 110 SER A C 1
ATOM 835 O O . SER A 1 110 ? 1.003 6.095 -8.336 1 96.79 110 SER A O 1
ATOM 837 N N . LEU A 1 111 ? 1.321 8.26 -8.005 1 95.73 111 LEU A N 1
ATOM 838 C CA . LEU A 1 111 ? 1.89 8.429 -9.338 1 95.73 111 LEU A CA 1
ATOM 839 C C . LEU A 1 111 ? 3.199 7.659 -9.472 1 95.73 111 LEU A C 1
ATOM 841 O O . LEU A 1 111 ? 3.469 7.062 -10.517 1 95.73 111 LEU A O 1
ATOM 845 N N . GLY A 1 112 ? 4.049 7.739 -8.432 1 94.93 112 GLY A N 1
ATOM 846 C CA . GLY A 1 112 ? 5.24 6.905 -8.434 1 94.93 112 GLY A CA 1
ATOM 847 C C . GLY A 1 112 ? 4.931 5.424 -8.545 1 94.93 112 GLY A C 1
ATOM 848 O O . GLY A 1 112 ? 5.587 4.702 -9.299 1 94.93 112 GLY A O 1
ATOM 849 N N . PHE A 1 113 ? 3.921 4.959 -7.855 1 95.72 113 PHE A N 1
ATOM 850 C CA . PHE A 1 113 ? 3.451 3.58 -7.907 1 95.72 113 PHE A CA 1
ATOM 851 C C . PHE A 1 113 ? 3.038 3.202 -9.324 1 95.72 113 PHE A C 1
ATOM 853 O O . PHE A 1 113 ? 3.456 2.164 -9.843 1 95.72 113 PHE A O 1
ATOM 860 N N . PHE A 1 114 ? 2.314 4.035 -9.944 1 95.82 114 PHE A N 1
ATOM 861 C CA . PHE A 1 114 ? 1.782 3.762 -11.273 1 95.82 114 PHE A CA 1
ATOM 862 C C . PHE A 1 114 ? 2.885 3.83 -12.323 1 95.82 114 PHE A C 1
ATOM 864 O O . PHE A 1 114 ? 2.806 3.164 -13.357 1 95.82 114 PHE A O 1
ATOM 871 N N . LEU A 1 115 ? 3.834 4.583 -12.034 1 94.01 115 LEU A N 1
ATOM 872 C CA . LEU A 1 115 ? 4.946 4.664 -12.974 1 94.01 115 LEU A CA 1
ATOM 873 C C . LEU A 1 115 ? 5.655 3.32 -13.095 1 94.01 115 LEU A C 1
ATOM 875 O O . LEU A 1 115 ? 5.919 2.849 -14.204 1 94.01 115 LEU A O 1
ATOM 879 N N . VAL A 1 116 ? 5.928 2.746 -11.96 1 92.85 116 VAL A N 1
ATOM 880 C CA . VAL A 1 116 ? 6.573 1.438 -11.993 1 92.85 116 VAL A CA 1
ATOM 881 C C . VAL A 1 116 ? 5.618 0.404 -12.586 1 92.85 116 VAL A C 1
ATOM 883 O O . VAL A 1 116 ? 6.034 -0.467 -13.353 1 92.85 116 VAL A O 1
ATOM 886 N N . PHE A 1 117 ? 4.381 0.536 -12.225 1 93.3 117 PHE A N 1
ATOM 887 C CA . PHE A 1 117 ? 3.365 -0.352 -12.778 1 93.3 117 PHE A CA 1
ATOM 888 C C . PHE A 1 117 ? 3.321 -0.243 -14.298 1 93.3 117 PHE A C 1
ATOM 890 O O . PHE A 1 117 ? 3.221 -1.255 -14.995 1 93.3 117 PHE A O 1
ATOM 897 N N . LEU A 1 118 ? 3.402 0.875 -14.787 1 93.39 118 LEU A N 1
ATOM 898 C CA . LEU A 1 118 ? 3.423 1.097 -16.229 1 93.39 118 LEU A CA 1
ATOM 899 C C . LEU A 1 118 ? 4.665 0.472 -16.857 1 93.39 118 LEU A C 1
ATOM 901 O O . LEU A 1 118 ? 4.575 -0.193 -17.891 1 93.39 118 LEU A O 1
ATOM 905 N N . LEU A 1 119 ? 5.766 0.636 -16.284 1 89.52 119 LEU A N 1
ATOM 906 C CA . LEU A 1 119 ? 7.014 0.086 -16.801 1 89.52 119 LEU A CA 1
ATOM 907 C C . LEU A 1 119 ? 6.956 -1.437 -16.854 1 89.52 119 LEU A C 1
ATOM 909 O O . LEU A 1 119 ? 7.394 -2.046 -17.833 1 89.52 119 LEU A O 1
ATOM 913 N N . GLU A 1 120 ? 6.469 -1.949 -15.807 1 89.21 120 GLU A N 1
ATOM 914 C CA . GLU A 1 120 ? 6.303 -3.399 -15.796 1 89.21 120 GLU A CA 1
ATOM 915 C C . GLU A 1 120 ? 5.35 -3.854 -16.897 1 89.21 120 GLU A C 1
ATOM 917 O O . GLU A 1 120 ? 5.606 -4.853 -17.573 1 89.21 120 GLU A O 1
ATOM 922 N N . SER A 1 121 ? 4.261 -3.138 -17.028 1 90.9 121 SER A N 1
ATOM 923 C CA . SER A 1 121 ? 3.281 -3.481 -18.053 1 90.9 121 SER A CA 1
ATOM 924 C C . SER A 1 121 ? 3.882 -3.374 -19.451 1 90.9 121 SER A C 1
ATOM 926 O O . SER A 1 121 ? 3.607 -4.208 -20.316 1 90.9 121 SER A O 1
ATOM 928 N N . LEU A 1 122 ? 4.678 -2.478 -19.675 1 89.53 122 LEU A N 1
ATOM 929 C CA . LEU A 1 122 ? 5.359 -2.3 -20.953 1 89.53 122 LEU A CA 1
ATOM 930 C C . LEU A 1 122 ? 6.374 -3.413 -21.187 1 89.53 122 LEU A C 1
ATOM 932 O O . LEU A 1 122 ? 6.485 -3.934 -22.3 1 89.53 122 LEU A O 1
ATOM 936 N N . ALA A 1 123 ? 7.085 -3.753 -20.179 1 84.64 123 ALA A N 1
ATOM 937 C CA . ALA A 1 123 ? 8.066 -4.83 -20.281 1 84.64 123 ALA A CA 1
ATOM 938 C C . ALA A 1 123 ? 7.39 -6.159 -20.608 1 84.64 123 ALA A C 1
ATOM 940 O O . ALA A 1 123 ? 7.901 -6.94 -21.414 1 84.64 123 ALA A O 1
ATOM 941 N N . LEU A 1 124 ? 6.274 -6.446 -19.991 1 83.35 124 LEU A N 1
ATOM 942 C CA . LEU A 1 124 ? 5.535 -7.684 -20.208 1 83.35 124 LEU A CA 1
ATOM 943 C C . LEU A 1 124 ? 4.935 -7.721 -21.61 1 83.35 124 LEU A C 1
ATOM 945 O O . LEU A 1 124 ? 4.8 -8.793 -22.204 1 83.35 124 LEU A O 1
ATOM 949 N N . GLN A 1 125 ? 4.531 -6.579 -22.112 1 83.12 125 GLN A N 1
ATOM 950 C CA . GLN A 1 125 ? 3.949 -6.51 -23.448 1 83.12 125 GLN A CA 1
ATOM 951 C C . GLN A 1 125 ? 5.016 -6.691 -24.523 1 83.12 125 GLN A C 1
ATOM 953 O O . GLN A 1 125 ? 4.756 -7.29 -25.569 1 83.12 125 GLN A O 1
ATOM 958 N N . CYS A 1 126 ? 6.115 -6.176 -24.401 1 80.24 126 CYS A N 1
ATOM 959 C CA . CYS A 1 126 ? 7.184 -6.212 -25.393 1 80.24 126 CYS A CA 1
ATOM 960 C C . CYS A 1 126 ? 7.892 -7.562 -25.382 1 80.24 126 CYS A C 1
ATOM 962 O O . CYS A 1 126 ? 8.511 -7.951 -26.374 1 80.24 126 CYS A O 1
ATOM 964 N N . CYS A 1 127 ? 7.994 -8.206 -24.321 1 66.67 127 CYS A N 1
ATOM 965 C CA . CYS A 1 127 ? 8.656 -9.505 -24.262 1 66.67 127 CYS A CA 1
ATOM 966 C C . CYS A 1 127 ? 7.651 -10.618 -23.993 1 66.67 127 CYS A C 1
ATOM 968 O O . CYS A 1 127 ? 7.635 -11.196 -22.905 1 66.67 127 CYS A O 1
ATOM 970 N N . PRO A 1 128 ? 6.557 -10.682 -24.821 1 56.55 128 PRO A N 1
ATOM 971 C CA . PRO A 1 128 ? 5.499 -11.674 -24.613 1 56.55 128 PRO A CA 1
ATOM 972 C C . PRO A 1 128 ? 6.044 -13.085 -24.407 1 56.55 128 PRO A C 1
ATOM 974 O O . PRO A 1 128 ? 5.361 -13.937 -23.832 1 56.55 128 PRO A O 1
ATOM 977 N N . GLY A 1 129 ? 7.113 -13.46 -25.185 1 48.84 129 GLY A N 1
ATOM 978 C CA . GLY A 1 129 ? 7.604 -14.828 -25.243 1 48.84 129 GLY A CA 1
ATOM 979 C C . GLY A 1 129 ? 7.897 -15.416 -23.876 1 48.84 129 GLY A C 1
ATOM 980 O O . GLY A 1 129 ? 7.906 -16.637 -23.709 1 48.84 129 GLY A O 1
ATOM 981 N N . THR A 1 130 ? 8.517 -14.571 -23.087 1 45.44 130 THR A N 1
ATOM 982 C CA . THR A 1 130 ? 9.08 -15.191 -21.892 1 45.44 130 THR A CA 1
ATOM 983 C C . THR A 1 130 ? 7.985 -15.498 -20.875 1 45.44 130 THR A C 1
ATOM 985 O O . THR A 1 130 ? 8.205 -16.256 -19.928 1 45.44 130 THR A O 1
ATOM 988 N N . ALA A 1 131 ? 6.819 -14.905 -20.981 1 44.11 131 ALA A N 1
ATOM 989 C CA . ALA A 1 131 ? 5.635 -15.359 -20.257 1 44.11 131 ALA A CA 1
ATOM 990 C C . ALA A 1 131 ? 5.054 -16.62 -20.89 1 44.11 131 ALA A C 1
ATOM 992 O O . ALA A 1 131 ? 4.219 -16.541 -21.794 1 44.11 131 ALA A O 1
ATOM 993 N N . GLU A 1 132 ? 5.842 -17.406 -21.721 1 36.65 132 GLU A N 1
ATOM 994 C CA . GLU A 1 132 ? 5.388 -18.605 -22.419 1 36.65 132 GLU A CA 1
ATOM 995 C C . GLU A 1 132 ? 4.242 -19.279 -21.671 1 36.65 132 GLU A C 1
ATOM 997 O O . GLU A 1 132 ? 4.419 -19.745 -20.543 1 36.65 132 GLU A O 1
ATOM 1002 N N . THR A 1 133 ? 3.197 -18.828 -21.8 1 35.16 133 THR A N 1
ATOM 1003 C CA . THR A 1 133 ? 2.111 -19.788 -21.631 1 35.16 133 THR A CA 1
ATOM 1004 C C . THR A 1 133 ? 2.433 -21.099 -22.342 1 35.16 133 THR A C 1
ATOM 1006 O O . THR A 1 133 ? 2.866 -21.095 -23.496 1 35.16 133 THR A O 1
ATOM 1009 N N . PRO A 1 134 ? 2.676 -22.181 -21.796 1 32.17 134 PRO A N 1
ATOM 1010 C CA . PRO A 1 134 ? 2.817 -23.402 -22.592 1 32.17 134 PRO A CA 1
ATOM 1011 C C . PRO A 1 134 ? 1.833 -23.463 -23.758 1 32.17 134 PRO A C 1
ATOM 1013 O O . PRO A 1 134 ? 0.638 -23.219 -23.575 1 32.17 134 PRO A O 1
ATOM 1016 N N . LYS A 1 135 ? 2.214 -23.051 -24.943 1 31.37 135 LYS A N 1
ATOM 1017 C CA . LYS A 1 135 ? 1.497 -23.424 -26.159 1 31.37 135 LYS A CA 1
ATOM 1018 C C . LYS A 1 135 ? 0.951 -24.846 -26.062 1 31.37 135 LYS A C 1
ATOM 1020 O O . LYS A 1 135 ? 1.714 -25.799 -25.887 1 31.37 135 LYS A O 1
ATOM 1025 N N . VAL A 1 136 ? -0.215 -25.077 -25.653 1 31.87 136 VAL A N 1
ATOM 1026 C CA . VAL A 1 136 ? -0.925 -26.306 -25.992 1 31.87 136 VAL A CA 1
ATOM 1027 C C . VAL A 1 136 ? -0.783 -26.591 -27.485 1 31.87 136 VAL A C 1
ATOM 1029 O O . VAL A 1 136 ? -1.259 -25.816 -28.319 1 31.87 136 VAL A O 1
ATOM 1032 N N . GLN A 1 137 ? 0.357 -27.044 -28.06 1 27.13 137 GLN A N 1
ATOM 1033 C CA . GLN A 1 137 ? 0.374 -27.681 -29.373 1 27.13 137 GLN A CA 1
ATOM 1034 C C . GLN A 1 137 ? -0.906 -28.477 -29.614 1 27.13 137 GLN A C 1
ATOM 1036 O O . GLN A 1 137 ? -1.234 -29.383 -28.846 1 27.13 137 GLN A O 1
ATOM 1041 N N . GLU A 1 138 ? -1.803 -27.954 -30.273 1 28.87 138 GLU A N 1
ATOM 1042 C CA . GLU A 1 138 ? -2.881 -28.664 -30.955 1 28.87 138 GLU A CA 1
ATOM 1043 C C . GLU A 1 138 ? -2.353 -29.894 -31.689 1 28.87 138 GLU A C 1
ATOM 1045 O O . GLU A 1 138 ? -1.854 -29.787 -32.811 1 28.87 138 GLU A O 1
ATOM 1050 N N . GLN A 1 139 ? -1.465 -30.763 -31.074 1 25.73 139 GLN A N 1
ATOM 1051 C CA . GLN A 1 139 ? -1.252 -31.978 -31.854 1 25.73 139 GLN A CA 1
ATOM 1052 C C . GLN A 1 139 ? -2.576 -32.547 -32.357 1 25.73 139 GLN A C 1
ATOM 1054 O O . GLN A 1 139 ? -3.571 -32.556 -31.629 1 25.73 139 GLN A O 1
ATOM 1059 N N . GLU A 1 140 ? -2.702 -32.646 -33.67 1 27.72 140 GLU A N 1
ATOM 1060 C CA . GLU A 1 140 ? -3.576 -33.446 -34.522 1 27.72 140 GLU A CA 1
ATOM 1061 C C . GLU A 1 140 ? -3.848 -34.814 -33.905 1 27.72 140 GLU A C 1
ATOM 1063 O O . GLU A 1 140 ? -2.915 -35.538 -33.55 1 27.72 140 GLU A O 1
ATOM 1068 N N . LEU A 1 141 ? -5.025 -34.934 -33.224 1 26.55 141 LEU A N 1
ATOM 1069 C CA . LEU A 1 141 ? -5.686 -36.176 -32.84 1 26.55 141 LEU A CA 1
ATOM 1070 C C . LEU A 1 141 ? -5.607 -37.204 -33.964 1 26.55 141 LEU A C 1
ATOM 1072 O O . LEU A 1 141 ? -6.312 -37.088 -34.969 1 26.55 141 LEU A O 1
ATOM 1076 N N . GLY A 1 142 ? -4.526 -37.537 -34.702 1 23.49 142 GLY A N 1
ATOM 1077 C CA . GLY A 1 142 ? -4.766 -38.837 -35.308 1 23.49 142 GLY A CA 1
ATOM 1078 C C . GLY A 1 142 ? -5.414 -39.827 -34.359 1 23.49 142 GLY A C 1
ATOM 1079 O O . GLY A 1 142 ? -5.489 -39.581 -33.154 1 23.49 142 GLY A O 1
ATOM 1080 N N . THR A 1 143 ? -5.737 -41.213 -34.756 1 26.94 143 THR A N 1
ATOM 1081 C CA . THR A 1 143 ? -6.651 -42.313 -34.473 1 26.94 143 THR A CA 1
ATOM 1082 C C . THR A 1 143 ? -6.468 -42.814 -33.043 1 26.94 143 THR A C 1
ATOM 1084 O O . THR A 1 143 ? -7.39 -43.386 -32.457 1 26.94 143 THR A O 1
ATOM 1087 N N . ALA A 1 144 ? -5.228 -43.364 -32.684 1 29.78 144 ALA A N 1
ATOM 1088 C CA . ALA A 1 144 ? -5.266 -44.567 -31.856 1 29.78 144 ALA A CA 1
ATOM 1089 C C . ALA A 1 144 ? -5.68 -44.236 -30.426 1 29.78 144 ALA A C 1
ATOM 1091 O O . ALA A 1 144 ? -5.238 -43.232 -29.861 1 29.78 144 ALA A O 1
ATOM 1092 N N . HIS A 1 145 ? -6.876 -44.756 -29.896 1 27.55 145 HIS A N 1
ATOM 1093 C CA . HIS A 1 145 ? -7.705 -44.846 -28.699 1 27.55 145 HIS A CA 1
ATOM 1094 C C . HIS A 1 145 ? -6.848 -44.96 -27.443 1 27.55 145 HIS A C 1
ATOM 1096 O O . HIS A 1 145 ? -7.356 -45.288 -26.368 1 27.55 145 HIS A O 1
ATOM 1102 N N . GLU A 1 146 ? -5.535 -45.194 -27.569 1 26.74 146 GLU A N 1
ATOM 1103 C CA . GLU A 1 146 ? -4.986 -45.732 -26.329 1 26.74 146 GLU A CA 1
ATOM 1104 C C . GLU A 1 146 ? -5.092 -44.719 -25.193 1 26.74 146 GLU A C 1
ATOM 1106 O O . GLU A 1 146 ? -5.012 -43.51 -25.422 1 26.74 146 GLU A O 1
ATOM 1111 N N . LEU A 1 147 ? -5.49 -45.108 -23.944 1 26.29 147 LEU A N 1
ATOM 1112 C CA . LEU A 1 147 ? -5.795 -44.659 -22.59 1 26.29 147 LEU A CA 1
ATOM 1113 C C . LEU A 1 147 ? -4.68 -43.77 -22.048 1 26.29 147 LEU A C 1
ATOM 1115 O O . LEU A 1 147 ? -3.726 -44.263 -21.442 1 26.29 147 LEU A O 1
ATOM 1119 N N . ALA A 1 148 ? -4.06 -42.98 -22.971 1 27.74 148 ALA A N 1
ATOM 1120 C CA . ALA A 1 148 ? -2.886 -42.327 -22.397 1 27.74 148 ALA A CA 1
ATOM 1121 C C . ALA A 1 148 ? -3.265 -41.49 -21.179 1 27.74 148 ALA A C 1
ATOM 1123 O O . ALA A 1 148 ? -4.271 -40.776 -21.197 1 27.74 148 ALA A O 1
ATOM 1124 N N . PRO A 1 149 ? -2.754 -41.85 -19.968 1 29.15 149 PRO A N 1
ATOM 1125 C CA . PRO A 1 149 ? -2.958 -41.201 -18.671 1 29.15 149 PRO A CA 1
ATOM 1126 C C . PRO A 1 149 ? -2.758 -39.689 -18.73 1 29.15 149 PRO A C 1
ATOM 1128 O O . PRO A 1 149 ? -1.915 -39.203 -19.488 1 29.15 149 PRO A O 1
ATOM 1131 N N . HIS A 1 150 ? -3.838 -38.908 -18.819 1 26.19 150 HIS A N 1
ATOM 1132 C CA . HIS A 1 150 ? -3.951 -37.456 -18.736 1 26.19 150 HIS A CA 1
ATOM 1133 C C . HIS A 1 150 ? -2.916 -36.877 -17.777 1 26.19 150 HIS A C 1
ATOM 1135 O O . HIS A 1 150 ? -3.046 -37.018 -16.558 1 26.19 150 HIS A O 1
ATOM 1141 N N . SER A 1 151 ? -1.596 -36.96 -18.115 1 25.92 151 SER A N 1
ATOM 1142 C CA . SER A 1 151 ? -0.536 -36.328 -17.335 1 25.92 151 SER A CA 1
ATOM 1143 C C . SER A 1 151 ? -0.882 -34.881 -17.004 1 25.92 151 SER A C 1
ATOM 1145 O O . SER A 1 151 ? -1.271 -34.112 -17.886 1 25.92 151 SER A O 1
ATOM 1147 N N . HIS A 1 152 ? -1.547 -34.598 -15.909 1 26.98 152 HIS A N 1
ATOM 1148 C CA . HIS A 1 152 ? -1.74 -33.311 -15.251 1 26.98 152 HIS A CA 1
ATOM 1149 C C . HIS A 1 152 ? -0.513 -32.42 -15.414 1 26.98 152 HIS A C 1
ATOM 1151 O O . HIS A 1 152 ? 0.594 -32.805 -15.033 1 26.98 152 HIS A O 1
ATOM 1157 N N . GLY A 1 153 ? -0.287 -31.772 -16.527 1 27.65 153 GLY A N 1
ATOM 1158 C CA . GLY A 1 153 ? 0.781 -30.812 -16.756 1 27.65 153 GLY A CA 1
ATOM 1159 C C . GLY A 1 153 ? 1.052 -29.924 -15.557 1 27.65 153 GLY A C 1
ATOM 1160 O O . GLY A 1 153 ? 0.188 -29.756 -14.694 1 27.65 153 GLY A O 1
ATOM 1161 N N . PRO A 1 154 ? 2.307 -29.753 -15.047 1 28.1 154 PRO A N 1
ATOM 1162 C CA . PRO A 1 154 ? 2.799 -28.989 -13.899 1 28.1 154 PRO A CA 1
ATOM 1163 C C . PRO A 1 154 ? 2.19 -27.592 -13.815 1 28.1 154 PRO A C 1
ATOM 1165 O O . PRO A 1 154 ? 1.795 -27.024 -14.836 1 28.1 154 PRO A O 1
ATOM 1168 N N . LEU A 1 155 ? 1.329 -27.325 -12.918 1 30.44 155 LEU A N 1
ATOM 1169 C CA . LEU A 1 155 ? 0.86 -26.001 -12.523 1 30.44 155 LEU A CA 1
ATOM 1170 C C . LEU A 1 155 ? 1.928 -24.945 -12.784 1 30.44 155 LEU A C 1
ATOM 1172 O O . LEU A 1 155 ? 3.118 -25.194 -12.574 1 30.44 155 LEU A O 1
ATOM 1176 N N . PRO A 1 156 ? 1.829 -24.042 -13.748 1 33.81 156 PRO A N 1
ATOM 1177 C CA . PRO A 1 156 ? 2.852 -22.995 -13.803 1 33.81 156 PRO A CA 1
ATOM 1178 C C . PRO A 1 156 ? 3.258 -22.493 -12.419 1 33.81 156 PRO A C 1
ATOM 1180 O O . PRO A 1 156 ? 2.397 -22.264 -11.565 1 33.81 156 PRO A O 1
ATOM 1183 N N . SER A 1 157 ? 4.158 -23.015 -11.68 1 35.09 157 SER A N 1
ATOM 1184 C CA . SER A 1 157 ? 4.784 -22.578 -10.437 1 35.09 157 SER A CA 1
ATOM 1185 C C . SER A 1 157 ? 4.836 -21.056 -10.349 1 35.09 157 SER A C 1
ATOM 1187 O O . SER A 1 157 ? 5.123 -20.381 -11.34 1 35.09 157 SER A O 1
ATOM 1189 N N . PRO A 1 158 ? 3.971 -20.33 -9.669 1 39.14 158 PRO A N 1
ATOM 1190 C CA . PRO A 1 158 ? 4.446 -18.968 -9.414 1 39.14 158 PRO A CA 1
ATOM 1191 C C . PRO A 1 158 ? 5.968 -18.857 -9.451 1 39.14 158 PRO A C 1
ATOM 1193 O O . PRO A 1 158 ? 6.549 -18.042 -8.73 1 39.14 158 PRO A O 1
ATOM 1196 N N . SER A 1 159 ? 6.675 -19.706 -10.028 1 40.55 159 SER A N 1
ATOM 1197 C CA . SER A 1 159 ? 8.132 -19.763 -10.095 1 40.55 159 SER A CA 1
ATOM 1198 C C . SER A 1 159 ? 8.721 -18.409 -10.477 1 40.55 159 SER A C 1
ATOM 1200 O O . SER A 1 159 ? 8.274 -17.782 -11.44 1 40.55 159 SER A O 1
ATOM 1202 N N . GLY A 1 160 ? 9.063 -17.531 -9.467 1 54.57 160 GLY A N 1
ATOM 1203 C CA . GLY A 1 160 ? 10.021 -16.448 -9.624 1 54.57 160 GLY A CA 1
ATOM 1204 C C . GLY A 1 160 ? 10.992 -16.672 -10.768 1 54.57 160 GLY A C 1
ATOM 1205 O O . GLY A 1 160 ? 12.114 -17.137 -10.555 1 54.57 160 GLY A O 1
ATOM 1206 N N . GLY A 1 161 ? 10.419 -16.846 -11.956 1 63.55 161 GLY A N 1
ATOM 1207 C CA . GLY A 1 161 ? 11.268 -17.02 -13.124 1 63.55 161 GLY A CA 1
ATOM 1208 C C . GLY A 1 161 ? 12.213 -15.856 -13.353 1 63.55 161 GLY A C 1
ATOM 1209 O O . GLY A 1 161 ? 12.202 -14.882 -12.598 1 63.55 161 GLY A O 1
ATOM 1210 N N . PRO A 1 162 ? 13.235 -16.025 -14.092 1 74.96 162 PRO A N 1
ATOM 1211 C CA . PRO A 1 162 ? 14.207 -14.99 -14.45 1 74.96 162 PRO A CA 1
ATOM 1212 C C . PRO A 1 162 ? 13.546 -13.671 -14.844 1 74.96 162 PRO A C 1
ATOM 1214 O O . PRO A 1 162 ? 14.079 -12.598 -14.552 1 74.96 162 PRO A O 1
ATOM 1217 N N . PHE A 1 163 ? 12.356 -13.781 -15.291 1 78.88 163 PHE A N 1
ATOM 1218 C CA . PHE A 1 163 ? 11.668 -12.569 -15.721 1 78.88 163 PHE A CA 1
ATOM 1219 C C . PHE A 1 163 ? 11.186 -11.765 -14.52 1 78.88 163 PHE A C 1
ATOM 1221 O O . PHE A 1 163 ? 11.28 -10.535 -14.511 1 78.88 163 PHE A O 1
ATOM 1228 N N . ARG A 1 164 ? 10.695 -12.432 -13.574 1 79.48 164 ARG A N 1
ATOM 1229 C CA . ARG A 1 164 ? 10.246 -11.743 -12.369 1 79.48 164 ARG A CA 1
ATOM 1230 C C . ARG A 1 164 ? 11.415 -11.072 -11.655 1 79.48 164 ARG A C 1
ATOM 1232 O O . ARG A 1 164 ? 11.263 -9.986 -11.09 1 79.48 164 ARG A O 1
ATOM 1239 N N . ALA A 1 165 ? 12.478 -11.703 -11.675 1 83.26 165 ALA A N 1
ATOM 1240 C CA . ALA A 1 165 ? 13.681 -11.118 -11.088 1 83.26 165 ALA A CA 1
ATOM 1241 C C . ALA A 1 165 ? 14.097 -9.854 -11.835 1 83.26 165 ALA A C 1
ATOM 1243 O O . ALA A 1 165 ? 14.539 -8.88 -11.222 1 83.26 165 ALA A O 1
ATOM 1244 N N . LEU A 1 166 ? 13.914 -9.869 -13.101 1 84.2 166 LEU A N 1
ATOM 1245 C CA . LEU A 1 166 ? 14.24 -8.701 -13.911 1 84.2 166 LEU A CA 1
ATOM 1246 C C . LEU A 1 166 ? 13.315 -7.534 -13.581 1 84.2 166 LEU A C 1
ATOM 1248 O O . LEU A 1 166 ? 13.762 -6.389 -13.485 1 84.2 166 LEU A O 1
ATOM 1252 N N . ILE A 1 167 ? 12.076 -7.867 -13.375 1 84.15 167 ILE A N 1
ATOM 1253 C CA . ILE A 1 167 ? 11.107 -6.837 -13.019 1 84.15 167 ILE A CA 1
ATOM 1254 C C . ILE A 1 167 ? 11.458 -6.247 -11.655 1 84.15 167 ILE A C 1
ATOM 1256 O O . ILE A 1 167 ? 11.386 -5.031 -11.46 1 84.15 167 ILE A O 1
ATOM 1260 N N . LEU A 1 168 ? 11.79 -7.06 -10.788 1 87.91 168 LEU A N 1
ATOM 1261 C CA . LEU A 1 168 ? 12.21 -6.614 -9.465 1 87.91 168 LEU A CA 1
ATOM 1262 C C . LEU A 1 168 ? 13.424 -5.696 -9.561 1 87.91 168 LEU A C 1
ATOM 1264 O O . LEU A 1 168 ? 13.446 -4.623 -8.953 1 87.91 168 LEU A O 1
ATOM 1268 N N . LEU A 1 169 ? 14.37 -6.072 -10.368 1 91.15 169 LEU A N 1
ATOM 1269 C CA . LEU A 1 169 ? 15.588 -5.29 -10.549 1 91.15 169 LEU A CA 1
ATOM 1270 C C . LEU A 1 169 ? 15.278 -3.941 -11.188 1 91.15 169 LEU A C 1
ATOM 1272 O O . LEU A 1 169 ? 15.797 -2.91 -10.755 1 91.15 169 LEU A O 1
ATOM 1276 N N . LEU A 1 170 ? 14.484 -3.958 -12.117 1 89.14 170 LEU A N 1
ATOM 1277 C CA . LEU A 1 170 ? 14.099 -2.729 -12.802 1 89.14 170 LEU A CA 1
ATOM 1278 C C . LEU A 1 170 ? 13.376 -1.781 -11.852 1 89.14 170 LEU A C 1
ATOM 1280 O O . LEU A 1 170 ? 13.699 -0.593 -11.788 1 89.14 170 LEU A O 1
ATOM 1284 N N . SER A 1 171 ? 12.434 -2.287 -11.125 1 89.06 171 SER A N 1
ATOM 1285 C CA . SER A 1 171 ? 11.649 -1.485 -10.192 1 89.06 171 SER A CA 1
ATOM 1286 C C . SER A 1 171 ? 12.532 -0.879 -9.106 1 89.06 171 SER A C 1
ATOM 1288 O O . SER A 1 171 ? 12.411 0.306 -8.789 1 89.06 171 SER A O 1
ATOM 1290 N N . LEU A 1 172 ? 13.459 -1.644 -8.589 1 91.91 172 LEU A N 1
ATOM 1291 C CA . LEU A 1 172 ? 14.343 -1.172 -7.529 1 91.91 172 LEU A CA 1
ATOM 1292 C C . LEU A 1 172 ? 15.375 -0.192 -8.077 1 91.91 172 LEU A C 1
ATOM 1294 O O . LEU A 1 172 ? 15.833 0.7 -7.359 1 91.91 172 LEU A O 1
ATOM 1298 N N . SER A 1 173 ? 15.752 -0.419 -9.338 1 93.55 173 SER A N 1
ATOM 1299 C CA . SER A 1 173 ? 16.635 0.544 -9.989 1 93.55 173 SER A CA 1
ATOM 1300 C C . SER A 1 173 ? 15.987 1.922 -10.068 1 93.55 173 SER A C 1
ATOM 1302 O O . SER A 1 173 ? 16.617 2.93 -9.741 1 93.55 173 SER A O 1
ATOM 1304 N N . PHE A 1 174 ? 14.786 2.013 -10.438 1 90.96 174 PHE A N 1
ATOM 1305 C CA . PHE A 1 174 ? 14.069 3.28 -10.518 1 90.96 174 PHE A CA 1
ATOM 1306 C C . PHE A 1 174 ? 13.933 3.913 -9.139 1 90.96 174 PHE A C 1
ATOM 1308 O O . PHE A 1 174 ? 14.159 5.114 -8.977 1 90.96 174 PHE A O 1
ATOM 1315 N N . HIS A 1 175 ? 13.589 3.115 -8.22 1 90.88 175 HIS A N 1
ATOM 1316 C CA . HIS A 1 175 ? 13.516 3.599 -6.846 1 90.88 175 HIS A CA 1
ATOM 1317 C C . HIS A 1 175 ? 14.839 4.217 -6.408 1 90.88 175 HIS A C 1
ATOM 1319 O O . HIS A 1 175 ? 14.863 5.323 -5.863 1 90.88 175 HIS A O 1
ATOM 1325 N N . SER A 1 176 ? 15.923 3.52 -6.71 1 94.89 176 SER A N 1
ATOM 1326 C CA . SER A 1 176 ? 17.251 3.959 -6.292 1 94.89 176 SER A CA 1
ATOM 1327 C C . SER A 1 176 ? 17.644 5.262 -6.979 1 94.89 176 SER A C 1
ATOM 1329 O O . SER A 1 176 ? 18.314 6.107 -6.382 1 94.89 176 SER A O 1
ATOM 1331 N N . VAL A 1 177 ? 17.238 5.425 -8.169 1 94.28 177 VAL A N 1
ATOM 1332 C CA . VAL A 1 177 ? 17.518 6.667 -8.883 1 94.28 177 VAL A CA 1
ATOM 1333 C C . VAL A 1 177 ? 16.794 7.827 -8.204 1 94.28 177 VAL A C 1
ATOM 1335 O O . VAL A 1 177 ? 17.385 8.884 -7.969 1 94.28 177 VAL A O 1
ATOM 1338 N N . PHE A 1 178 ? 15.532 7.64 -7.868 1 92.17 178 PHE A N 1
ATOM 1339 C CA . PHE A 1 178 ? 14.748 8.698 -7.242 1 92.17 178 PHE A CA 1
ATOM 1340 C C . PHE A 1 178 ? 15.295 9.03 -5.859 1 92.17 178 PHE A C 1
ATOM 1342 O O . PHE A 1 178 ? 15.295 10.192 -5.448 1 92.17 178 PHE A O 1
ATOM 1349 N N . GLU A 1 179 ? 15.719 8.041 -5.217 1 90.71 179 GLU A N 1
ATOM 1350 C CA . GLU A 1 179 ? 16.362 8.249 -3.923 1 90.71 179 GLU A CA 1
ATOM 1351 C C . GLU A 1 179 ? 17.616 9.108 -4.061 1 90.71 179 GLU A C 1
ATOM 1353 O O . GLU A 1 179 ? 17.818 10.05 -3.293 1 90.71 179 GLU A O 1
ATOM 1358 N N . GLY A 1 180 ? 18.487 8.773 -4.981 1 92.7 180 GLY A N 1
ATOM 1359 C CA . GLY A 1 180 ? 19.685 9.558 -5.231 1 92.7 180 GLY A CA 1
ATOM 1360 C C . GLY A 1 180 ? 19.387 10.995 -5.618 1 92.7 180 GLY A C 1
ATOM 1361 O O . GLY A 1 180 ? 20.068 11.918 -5.167 1 92.7 180 GLY A O 1
ATOM 1362 N N . LEU A 1 181 ? 18.371 11.181 -6.422 1 92.21 181 LEU A N 1
ATOM 1363 C CA . LEU A 1 181 ? 17.951 12.516 -6.835 1 92.21 181 LEU A CA 1
ATOM 1364 C C . LEU A 1 181 ? 17.548 13.357 -5.628 1 92.21 181 LEU A C 1
ATOM 1366 O O . LEU A 1 181 ? 17.908 14.533 -5.538 1 92.21 181 LEU A O 1
ATOM 1370 N N . ALA A 1 182 ? 16.803 12.687 -4.767 1 89.17 182 ALA A N 1
ATOM 1371 C CA . ALA A 1 182 ? 16.333 13.388 -3.574 1 89.17 182 ALA A CA 1
ATOM 1372 C C . ALA A 1 182 ? 17.505 13.845 -2.71 1 89.17 182 ALA A C 1
ATOM 1374 O O . ALA A 1 182 ? 17.509 14.97 -2.204 1 89.17 182 ALA A O 1
ATOM 1375 N N . VAL A 1 183 ? 18.512 13.08 -2.53 1 90.1 183 VAL A N 1
ATOM 1376 C CA . VAL A 1 183 ? 19.695 13.422 -1.747 1 90.1 183 VAL A CA 1
ATOM 1377 C C . VAL A 1 183 ? 20.474 14.534 -2.447 1 90.1 183 VAL A C 1
ATOM 1379 O O . VAL A 1 183 ? 20.942 15.474 -1.8 1 90.1 183 VAL A O 1
ATOM 1382 N N . GLY A 1 184 ? 20.573 14.442 -3.714 1 89.46 184 GLY A N 1
ATOM 1383 C CA . GLY A 1 184 ? 21.311 15.424 -4.492 1 89.46 184 GLY A CA 1
ATOM 1384 C C . GLY A 1 184 ? 20.675 16.801 -4.473 1 89.46 184 GLY A C 1
ATOM 1385 O O . GLY A 1 184 ? 21.366 17.812 -4.611 1 89.46 184 GLY A O 1
ATOM 1386 N N . LEU A 1 185 ? 19.385 16.875 -4.272 1 88.44 185 LEU A N 1
ATOM 1387 C CA . LEU A 1 185 ? 18.663 18.14 -4.345 1 88.44 185 LEU A CA 1
ATOM 1388 C C . LEU A 1 185 ? 18.553 18.784 -2.967 1 88.44 185 LEU A C 1
ATOM 1390 O O . LEU A 1 185 ? 18.037 19.896 -2.837 1 88.44 185 LEU A O 1
ATOM 1394 N N . GLN A 1 186 ? 19.033 18.096 -1.941 1 87.13 186 GLN A N 1
ATOM 1395 C CA . GLN A 1 186 ? 18.972 18.666 -0.599 1 87.13 186 GLN A CA 1
ATOM 1396 C C . GLN A 1 186 ? 19.781 19.956 -0.512 1 87.13 186 GLN A C 1
ATOM 1398 O O . GLN A 1 186 ? 20.831 20.081 -1.146 1 87.13 186 GLN A O 1
ATOM 1403 N N . LEU A 1 187 ? 19.317 20.898 0.391 1 84.77 187 LEU A N 1
ATOM 1404 C CA . LEU A 1 187 ? 19.896 22.237 0.404 1 84.77 187 LEU A CA 1
ATOM 1405 C C . LEU A 1 187 ? 20.777 22.437 1.633 1 84.77 187 LEU A C 1
ATOM 1407 O O . LEU A 1 187 ? 21.584 23.368 1.678 1 84.77 187 LEU A O 1
ATOM 1411 N N . THR A 1 188 ? 20.604 21.589 2.582 1 87.45 188 THR A N 1
ATOM 1412 C CA . THR A 1 188 ? 21.381 21.753 3.805 1 87.45 188 THR A CA 1
ATOM 1413 C C . THR A 1 188 ? 22.123 20.466 4.152 1 87.45 188 THR A C 1
ATOM 1415 O O . THR A 1 188 ? 21.726 19.38 3.724 1 87.45 188 THR A O 1
ATOM 1418 N N . VAL A 1 189 ? 23.201 20.587 4.829 1 92.24 189 VAL A N 1
ATOM 1419 C CA . VAL A 1 189 ? 23.985 19.443 5.283 1 92.24 189 VAL A CA 1
ATOM 1420 C C . VAL A 1 189 ? 23.139 18.572 6.21 1 92.24 189 VAL A C 1
ATOM 1422 O O . VAL A 1 189 ? 23.142 17.345 6.092 1 92.24 189 VAL A O 1
ATOM 1425 N N . ALA A 1 190 ? 22.385 19.196 7.099 1 88.38 190 ALA A N 1
ATOM 1426 C CA . ALA A 1 190 ? 21.576 18.476 8.08 1 88.38 190 ALA A CA 1
ATOM 1427 C C . ALA A 1 190 ? 20.523 17.611 7.393 1 88.38 190 ALA A C 1
ATOM 1429 O O . ALA A 1 190 ? 20.383 16.427 7.706 1 88.38 190 ALA A O 1
ATOM 1430 N N . SER A 1 191 ? 19.88 18.204 6.445 1 85.82 191 SER A N 1
ATOM 1431 C CA . SER A 1 191 ? 18.844 17.458 5.737 1 85.82 191 SER A CA 1
ATOM 1432 C C . SER A 1 191 ? 19.448 16.351 4.879 1 85.82 191 SER A C 1
ATOM 1434 O O . SER A 1 191 ? 18.851 15.284 4.724 1 85.82 191 SER A O 1
ATOM 1436 N N . THR A 1 192 ? 20.574 16.594 4.356 1 90.33 192 THR A N 1
ATOM 1437 C CA . THR A 1 192 ? 21.259 15.598 3.541 1 90.33 192 THR A CA 1
ATOM 1438 C C . THR A 1 192 ? 21.675 14.398 4.388 1 90.33 192 THR A C 1
ATOM 1440 O O . THR A 1 192 ? 21.419 13.251 4.016 1 90.33 192 THR A O 1
ATOM 1443 N N . VAL A 1 193 ? 22.236 14.634 5.522 1 90.9 193 VAL A N 1
ATOM 1444 C CA . VAL A 1 193 ? 22.695 13.57 6.409 1 90.9 193 VAL A CA 1
ATOM 1445 C C . VAL A 1 193 ? 21.495 12.798 6.953 1 90.9 193 VAL A C 1
ATOM 1447 O O . VAL A 1 193 ? 21.526 11.568 7.035 1 90.9 193 VAL A O 1
ATOM 1450 N N . GLN A 1 194 ? 20.526 13.501 7.278 1 85.9 194 GLN A N 1
ATOM 1451 C CA . GLN A 1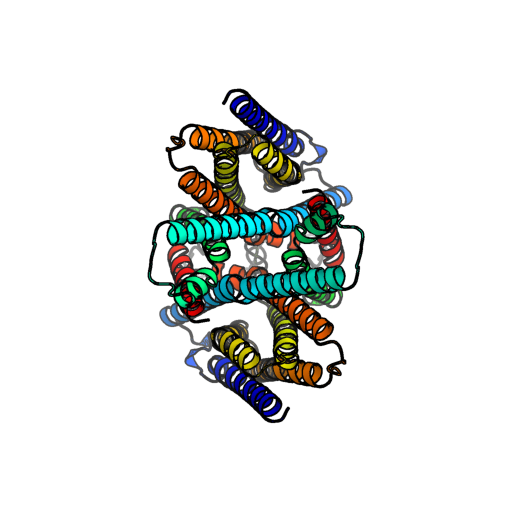 194 ? 19.325 12.864 7.808 1 85.9 194 GLN A CA 1
ATOM 1452 C C . GLN A 1 194 ? 18.709 11.914 6.786 1 85.9 194 GLN A C 1
ATOM 1454 O O . GLN A 1 194 ? 18.363 10.778 7.116 1 85.9 194 GLN A O 1
ATOM 1459 N N . LEU A 1 195 ? 18.558 12.377 5.621 1 86.48 195 LEU A N 1
ATOM 1460 C CA . LEU A 1 195 ? 17.996 11.541 4.566 1 86.48 195 LEU A CA 1
ATOM 1461 C C . LEU A 1 195 ? 18.911 10.359 4.263 1 86.48 195 LEU A C 1
ATOM 1463 O O . LEU A 1 195 ? 18.441 9.233 4.086 1 86.48 195 LEU A O 1
ATOM 1467 N N . CYS A 1 196 ? 20.175 10.617 4.24 1 89.67 196 CYS A N 1
ATOM 1468 C CA . CYS A 1 196 ? 21.139 9.561 3.952 1 89.67 196 CYS A CA 1
ATOM 1469 C C . CYS A 1 196 ? 21.084 8.468 5.012 1 89.67 196 CYS A C 1
ATOM 1471 O O . CYS A 1 196 ? 21.06 7.28 4.685 1 89.67 196 CYS A O 1
ATOM 1473 N N . LEU A 1 197 ? 21.042 8.85 6.215 1 86.9 197 LEU A N 1
ATOM 1474 C CA . LEU A 1 197 ? 20.985 7.883 7.306 1 86.9 197 LEU A CA 1
ATOM 1475 C C . LEU A 1 197 ? 19.698 7.067 7.242 1 86.9 197 LEU A C 1
ATOM 1477 O O . LEU A 1 197 ? 19.711 5.859 7.489 1 86.9 197 LEU A O 1
ATOM 1481 N N . ALA A 1 198 ? 18.697 7.733 6.932 1 83.3 198 ALA A N 1
ATOM 1482 C CA . ALA A 1 198 ? 17.413 7.05 6.794 1 83.3 198 ALA A CA 1
ATOM 1483 C C . ALA A 1 198 ? 17.466 5.998 5.69 1 83.3 198 ALA A C 1
ATOM 1485 O O . ALA A 1 198 ? 16.962 4.886 5.86 1 83.3 198 ALA A O 1
ATOM 1486 N N . VAL A 1 199 ? 18.058 6.299 4.612 1 88.27 199 VAL A N 1
ATOM 1487 C CA . VAL A 1 199 ? 18.171 5.395 3.472 1 88.27 199 VAL A CA 1
ATOM 1488 C C . VAL A 1 199 ? 19.077 4.22 3.833 1 88.27 199 VAL A C 1
ATOM 1490 O O . VAL A 1 199 ? 18.755 3.067 3.536 1 88.27 199 VAL A O 1
ATOM 1493 N N . LEU A 1 200 ? 20.163 4.518 4.539 1 89.19 200 LEU A N 1
ATOM 1494 C CA . LEU A 1 200 ? 21.127 3.485 4.903 1 89.19 200 LEU A CA 1
ATOM 1495 C C . LEU A 1 200 ? 20.495 2.455 5.833 1 89.19 200 LEU A C 1
ATOM 1497 O O . LEU A 1 200 ? 20.855 1.276 5.798 1 89.19 200 LEU A O 1
ATOM 1501 N N . ALA A 1 201 ? 19.514 2.852 6.586 1 84.2 201 ALA A N 1
ATOM 1502 C CA . ALA A 1 201 ? 18.876 2.013 7.597 1 84.2 201 ALA A CA 1
ATOM 1503 C C . ALA A 1 201 ? 18.136 0.844 6.951 1 84.2 201 ALA A C 1
ATOM 1505 O O . ALA A 1 201 ? 18.005 -0.224 7.553 1 84.2 201 ALA A O 1
ATOM 1506 N N . HIS A 1 202 ? 17.689 1.046 5.744 1 87.32 202 HIS A N 1
ATOM 1507 C CA . HIS A 1 202 ? 16.913 -0.028 5.134 1 87.32 202 HIS A CA 1
ATOM 1508 C C . HIS A 1 202 ? 17.591 -0.549 3.871 1 87.32 202 HIS A C 1
ATOM 1510 O O . HIS A 1 202 ? 17.289 -1.652 3.41 1 87.32 202 HIS A O 1
ATOM 1516 N N . LYS A 1 203 ? 18.527 0.171 3.284 1 91.81 203 LYS A N 1
ATOM 1517 C CA . LYS A 1 203 ? 19.134 -0.174 2.001 1 91.81 203 LYS A CA 1
ATOM 1518 C C . LYS A 1 203 ? 19.92 -1.478 2.098 1 91.81 203 LYS A C 1
ATOM 1520 O O . LYS A 1 203 ? 19.827 -2.332 1.214 1 91.81 203 LYS A O 1
ATOM 1525 N N . GLY A 1 204 ? 20.608 -1.643 3.179 1 90.87 204 GLY A N 1
ATOM 1526 C CA . GLY A 1 204 ? 21.399 -2.854 3.335 1 90.87 204 GLY A CA 1
ATOM 1527 C C . GLY A 1 204 ? 20.562 -4.119 3.318 1 90.87 204 GLY A C 1
ATOM 1528 O O . GLY A 1 204 ? 20.889 -5.077 2.614 1 90.87 204 GLY A O 1
ATOM 1529 N N . ILE A 1 205 ? 19.533 -4.135 4.03 1 87.77 205 ILE A N 1
ATOM 1530 C CA . ILE A 1 205 ? 18.671 -5.306 4.148 1 87.77 205 ILE A CA 1
ATOM 1531 C C . ILE A 1 205 ? 17.914 -5.524 2.84 1 87.77 205 ILE A C 1
ATOM 1533 O O . ILE A 1 205 ? 17.721 -6.664 2.41 1 87.77 205 ILE A O 1
ATOM 1537 N N . VAL A 1 206 ? 17.51 -4.477 2.174 1 87.67 206 VAL A N 1
ATOM 1538 C CA . VAL A 1 206 ? 16.772 -4.538 0.916 1 87.67 206 VAL A CA 1
ATOM 1539 C C . VAL A 1 206 ? 17.643 -5.178 -0.163 1 87.67 206 VAL A C 1
ATOM 1541 O O . VAL A 1 206 ? 17.214 -6.115 -0.841 1 87.67 206 VAL A O 1
ATOM 1544 N N . VAL A 1 207 ? 18.889 -4.725 -0.265 1 92.58 207 VAL A N 1
ATOM 1545 C CA . VAL A 1 207 ? 19.757 -5.217 -1.33 1 92.58 207 VAL A C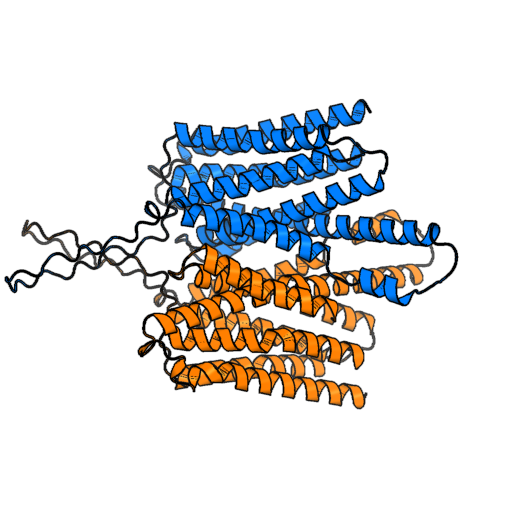A 1
ATOM 1546 C C . VAL A 1 207 ? 20.213 -6.638 -1.01 1 92.58 207 VAL A C 1
ATOM 1548 O O . VAL A 1 207 ? 20.386 -7.459 -1.914 1 92.58 207 VAL A O 1
ATOM 1551 N N . PHE A 1 208 ? 20.375 -6.906 0.291 1 90.54 208 PHE A N 1
ATOM 1552 C CA . PHE A 1 208 ? 20.653 -8.278 0.701 1 90.54 208 PHE A CA 1
ATOM 1553 C C . PHE A 1 208 ? 19.55 -9.218 0.231 1 90.54 208 PHE A C 1
ATOM 1555 O O . PHE A 1 208 ? 19.829 -10.299 -0.292 1 90.54 208 PHE A O 1
ATOM 1562 N N . GLY A 1 209 ? 18.345 -8.772 0.395 1 87.31 209 GLY A N 1
ATOM 1563 C CA . GLY A 1 209 ? 17.211 -9.561 -0.059 1 87.31 209 GLY A CA 1
ATOM 1564 C C . GLY A 1 209 ? 17.207 -9.792 -1.558 1 87.31 209 GLY A C 1
ATOM 1565 O O . GLY A 1 209 ? 16.848 -10.876 -2.023 1 87.31 209 GLY A O 1
ATOM 1566 N N . VAL A 1 210 ? 17.571 -8.847 -2.317 1 89.85 210 VAL A N 1
ATOM 1567 C CA . VAL A 1 210 ? 17.637 -8.961 -3.771 1 89.85 210 VAL A CA 1
ATOM 1568 C C . VAL A 1 210 ? 18.71 -9.976 -4.161 1 89.85 210 VAL A C 1
ATOM 1570 O O . VAL A 1 210 ? 18.485 -10.824 -5.028 1 89.85 210 VAL A O 1
ATOM 1573 N N . GLY A 1 211 ? 19.874 -9.846 -3.534 1 90.39 211 GLY A N 1
ATOM 1574 C CA . GLY A 1 211 ? 20.924 -10.821 -3.782 1 90.39 211 GLY A CA 1
ATOM 1575 C C . GLY A 1 211 ? 20.496 -12.246 -3.488 1 90.39 211 GLY A C 1
ATOM 1576 O O . GLY A 1 211 ? 20.767 -13.156 -4.275 1 90.39 211 GLY A O 1
ATOM 1577 N N . LEU A 1 212 ? 19.819 -12.394 -2.388 1 86.39 212 LEU A N 1
ATOM 1578 C CA . LEU A 1 212 ? 19.315 -13.71 -2.01 1 86.39 212 LEU A CA 1
ATOM 1579 C C . LEU A 1 212 ? 18.333 -14.235 -3.052 1 86.39 212 LEU A C 1
ATOM 1581 O O . LEU A 1 212 ? 18.386 -15.41 -3.424 1 86.39 212 LEU A O 1
ATOM 1585 N N . ARG A 1 213 ? 17.53 -13.42 -3.557 1 84.38 213 ARG A N 1
ATOM 1586 C CA . ARG A 1 213 ? 16.539 -13.804 -4.557 1 84.38 213 ARG A CA 1
ATOM 1587 C C . ARG A 1 213 ? 17.209 -14.218 -5.862 1 84.38 213 ARG A C 1
ATOM 1589 O O . ARG A 1 213 ? 16.789 -15.184 -6.503 1 84.38 213 ARG A O 1
ATOM 1596 N N . LEU A 1 214 ? 18.178 -13.551 -6.274 1 88.61 214 LEU A N 1
ATOM 1597 C CA . LEU A 1 214 ? 18.885 -13.861 -7.512 1 88.61 214 LEU A CA 1
ATOM 1598 C C . LEU A 1 214 ? 19.52 -15.246 -7.444 1 88.61 214 LEU A C 1
ATOM 1600 O O . LEU A 1 214 ? 19.48 -16 -8.419 1 88.61 214 LEU A O 1
ATOM 1604 N N . VAL A 1 215 ? 19.994 -15.587 -6.267 1 85.76 215 VAL A N 1
ATOM 1605 C CA . VAL A 1 215 ? 20.616 -16.892 -6.066 1 85.76 215 VAL A CA 1
ATOM 1606 C C . VAL A 1 215 ? 19.543 -17.978 -6.052 1 85.76 215 VAL A C 1
ATOM 1608 O O . VAL A 1 215 ? 19.731 -19.052 -6.628 1 85.76 215 VAL A O 1
ATOM 1611 N N . GLN A 1 216 ? 18.446 -17.694 -5.503 1 80.2 216 GLN A N 1
ATOM 1612 C CA . GLN A 1 216 ? 17.37 -18.67 -5.363 1 80.2 216 GLN A CA 1
ATOM 1613 C C . GLN A 1 216 ? 16.739 -18.992 -6.714 1 80.2 216 GLN A C 1
ATOM 1615 O O . GLN A 1 216 ? 16.252 -20.104 -6.929 1 80.2 216 GLN A O 1
ATOM 1620 N N . VAL A 1 217 ? 16.707 -18.042 -7.598 1 82.25 217 VAL A N 1
ATOM 1621 C CA . VAL A 1 217 ? 16.106 -18.249 -8.911 1 82.25 217 VAL A CA 1
ATOM 1622 C C . VAL A 1 217 ? 17.092 -18.977 -9.822 1 82.25 217 VAL A C 1
ATOM 1624 O O . VAL A 1 217 ? 16.724 -19.434 -10.907 1 82.25 217 VAL A O 1
ATOM 1627 N N . GLY A 1 218 ? 18.303 -19.169 -9.377 1 81.74 218 GLY A N 1
ATOM 1628 C CA . GLY A 1 218 ? 19.291 -19.927 -10.128 1 81.74 218 GLY A CA 1
ATOM 1629 C C . GLY A 1 218 ? 20.047 -19.085 -11.138 1 81.74 218 GLY A C 1
ATOM 1630 O O . GLY A 1 218 ? 20.466 -19.588 -12.183 1 81.74 218 GLY A O 1
ATOM 1631 N N . THR A 1 219 ? 20.158 -17.855 -10.856 1 84.67 219 THR A N 1
ATOM 1632 C CA . THR A 1 219 ? 20.906 -16.967 -11.738 1 84.67 219 THR A CA 1
ATOM 1633 C C . THR A 1 219 ? 22.403 -17.254 -11.651 1 84.67 219 THR A C 1
ATOM 1635 O O . THR A 1 219 ? 22.932 -17.494 -10.564 1 84.67 219 THR A O 1
ATOM 1638 N N . LYS A 1 220 ? 22.96 -17.343 -12.852 1 87.43 220 LYS A N 1
ATOM 1639 C CA . LYS A 1 220 ? 24.41 -17.519 -12.865 1 87.43 220 LYS A CA 1
ATOM 1640 C C . LYS A 1 220 ? 25.104 -16.43 -12.053 1 87.43 220 LYS A C 1
ATOM 1642 O O . LYS A 1 220 ? 24.659 -15.28 -12.038 1 87.43 220 LYS A O 1
ATOM 1647 N N . SER A 1 221 ? 26.17 -16.752 -11.382 1 87.91 221 SER A N 1
ATOM 1648 C CA . SER A 1 221 ? 26.871 -15.858 -10.467 1 87.91 221 SER A CA 1
ATOM 1649 C C . SER A 1 221 ? 27.306 -14.577 -11.171 1 87.91 221 SER A C 1
ATOM 1651 O O . SER A 1 221 ? 27.177 -13.483 -10.616 1 87.91 221 SER A O 1
ATOM 1653 N N . ARG A 1 222 ? 27.813 -14.692 -12.359 1 91.62 222 ARG A N 1
ATOM 1654 C CA . ARG A 1 222 ? 28.276 -13.516 -13.091 1 91.62 222 ARG A CA 1
ATOM 1655 C C . ARG A 1 222 ? 27.135 -12.532 -13.322 1 91.62 222 ARG A C 1
ATOM 1657 O O . ARG A 1 222 ? 27.305 -11.323 -13.145 1 91.62 222 ARG A O 1
ATOM 1664 N N . TRP A 1 223 ? 26.059 -13.052 -13.667 1 90.86 223 TRP A N 1
ATOM 1665 C CA . TRP A 1 223 ? 24.899 -12.204 -13.92 1 90.86 223 TRP A CA 1
ATOM 1666 C C . TRP A 1 223 ? 24.372 -11.6 -12.623 1 90.86 223 TRP A C 1
ATOM 1668 O O . TRP A 1 223 ? 23.917 -10.454 -12.603 1 90.86 223 TRP A O 1
ATOM 1678 N N . ALA A 1 224 ? 24.439 -12.358 -11.602 1 92.67 224 ALA A N 1
ATOM 1679 C CA . ALA A 1 224 ? 23.997 -11.86 -10.301 1 92.67 224 ALA A CA 1
ATOM 1680 C C . ALA A 1 224 ? 24.87 -10.7 -9.832 1 92.67 224 ALA A C 1
ATOM 1682 O O . ALA A 1 224 ? 24.359 -9.682 -9.361 1 92.67 224 ALA A O 1
ATOM 1683 N N . VAL A 1 225 ? 26.148 -10.861 -10.058 1 93.87 225 VAL A N 1
ATOM 1684 C CA . VAL A 1 225 ? 27.091 -9.819 -9.664 1 93.87 225 VAL A CA 1
ATOM 1685 C C . VAL A 1 225 ? 26.86 -8.568 -10.508 1 93.87 225 VAL A C 1
ATOM 1687 O O . VAL A 1 225 ? 26.836 -7.452 -9.982 1 93.87 225 VAL A O 1
ATOM 1690 N N . LEU A 1 226 ? 26.664 -8.74 -11.729 1 94.61 226 LEU A N 1
ATOM 1691 C CA . LEU A 1 226 ? 26.423 -7.613 -12.624 1 94.61 226 LEU A CA 1
ATOM 1692 C C . LEU A 1 226 ? 25.13 -6.893 -12.255 1 94.61 226 LEU A C 1
ATOM 1694 O O . LEU A 1 226 ? 25.044 -5.668 -12.365 1 94.61 226 LEU A O 1
ATOM 1698 N N . SER A 1 227 ? 24.175 -7.669 -11.901 1 94.53 227 SER A N 1
ATOM 1699 C CA . SER A 1 227 ? 22.902 -7.083 -11.496 1 94.53 227 SER A CA 1
ATOM 1700 C C . SER A 1 227 ? 23.065 -6.207 -10.258 1 94.53 227 SER A C 1
ATOM 1702 O O . SER A 1 227 ? 22.541 -5.092 -10.207 1 94.53 227 SER A O 1
ATOM 1704 N N . ILE A 1 228 ? 23.818 -6.699 -9.322 1 95.22 228 ILE A N 1
ATOM 1705 C CA . ILE A 1 228 ? 24.037 -5.938 -8.096 1 95.22 228 ILE A CA 1
ATOM 1706 C C . ILE A 1 228 ? 24.874 -4.698 -8.402 1 95.22 228 ILE A C 1
ATOM 1708 O O . ILE A 1 228 ? 24.623 -3.622 -7.854 1 95.22 228 ILE A O 1
ATOM 1712 N N . LEU A 1 229 ? 25.848 -4.851 -9.254 1 95.7 229 LEU A N 1
ATOM 1713 C CA . LEU A 1 229 ? 26.669 -3.716 -9.663 1 95.7 229 LEU A CA 1
ATOM 1714 C C . LEU A 1 229 ? 25.817 -2.643 -10.333 1 95.7 229 LEU A C 1
ATOM 1716 O O . LEU A 1 229 ? 25.965 -1.454 -10.041 1 95.7 229 LEU A O 1
ATOM 1720 N N . SER A 1 230 ? 25.035 -3.06 -11.176 1 95.48 230 SER A N 1
ATOM 1721 C CA . SER A 1 230 ? 24.136 -2.132 -11.854 1 95.48 230 SER A CA 1
ATOM 1722 C C . SER A 1 230 ? 23.224 -1.421 -10.86 1 95.48 230 SER A C 1
ATOM 1724 O O . SER A 1 230 ? 23.02 -0.208 -10.953 1 95.48 230 SER A O 1
ATOM 1726 N N . LEU A 1 231 ? 22.683 -2.153 -9.948 1 95.28 231 LEU A N 1
ATOM 1727 C CA . LEU A 1 231 ? 21.812 -1.582 -8.928 1 95.28 231 LEU A CA 1
ATOM 1728 C C . LEU A 1 231 ? 22.571 -0.581 -8.063 1 95.28 231 LEU A C 1
ATOM 1730 O O . LEU A 1 231 ? 22.031 0.467 -7.7 1 95.28 231 LEU A O 1
ATOM 1734 N N . ALA A 1 232 ? 23.789 -0.896 -7.752 1 95.7 232 ALA A N 1
ATOM 1735 C CA . ALA A 1 232 ? 24.617 -0.048 -6.898 1 95.7 232 ALA A CA 1
ATOM 1736 C C . ALA A 1 232 ? 24.91 1.289 -7.574 1 95.7 232 ALA A C 1
ATOM 1738 O O . ALA A 1 232 ? 25.12 2.3 -6.899 1 95.7 232 ALA A O 1
ATOM 1739 N N . LEU A 1 233 ? 24.88 1.374 -8.845 1 96.22 233 LEU A N 1
ATOM 1740 C CA . LEU A 1 233 ? 25.218 2.58 -9.593 1 96.22 233 LEU A CA 1
ATOM 1741 C C . LEU A 1 233 ? 23.997 3.481 -9.75 1 96.22 233 LEU A C 1
ATOM 1743 O O . LEU A 1 233 ? 24.127 4.648 -10.126 1 96.22 233 LEU A O 1
ATOM 1747 N N . MET A 1 234 ? 22.871 3.029 -9.44 1 95.43 234 MET A N 1
ATOM 1748 C CA . MET A 1 234 ? 21.647 3.784 -9.69 1 95.43 234 MET A CA 1
ATOM 1749 C C . MET A 1 234 ? 21.531 4.965 -8.732 1 95.43 234 MET A C 1
ATOM 1751 O O . MET A 1 234 ? 21.172 6.07 -9.142 1 95.43 234 MET A O 1
ATOM 1755 N N . SER A 1 235 ? 21.822 4.723 -7.438 1 93.88 235 SER A N 1
ATOM 1756 C CA . SER A 1 235 ? 21.76 5.825 -6.483 1 93.88 235 SER A CA 1
ATOM 1757 C C . SER A 1 235 ? 22.773 6.912 -6.827 1 93.88 235 SER A C 1
ATOM 1759 O O . SER A 1 235 ? 22.437 8.098 -6.843 1 93.88 235 SER A O 1
ATOM 1761 N N . PRO A 1 236 ? 24.018 6.518 -7.145 1 92.73 236 PRO A N 1
ATOM 1762 C CA . PRO A 1 236 ? 24.995 7.515 -7.589 1 92.73 236 PRO A CA 1
ATOM 1763 C C . PRO A 1 236 ? 24.558 8.247 -8.856 1 92.73 236 PRO A C 1
ATOM 1765 O O . PRO A 1 236 ? 24.785 9.452 -8.987 1 92.73 236 PRO A O 1
ATOM 1768 N N . LEU A 1 237 ? 23.977 7.565 -9.742 1 94.34 237 LEU A N 1
ATOM 1769 C CA . LEU A 1 237 ? 23.463 8.195 -10.954 1 94.34 237 LEU A CA 1
ATOM 1770 C C . LEU A 1 237 ? 22.409 9.243 -10.615 1 94.34 237 LEU A C 1
ATOM 1772 O O . LEU A 1 237 ? 22.458 10.366 -11.123 1 94.34 237 LEU A O 1
ATOM 1776 N N . GLY A 1 238 ? 21.491 8.903 -9.787 1 94.23 238 GLY A N 1
ATOM 1777 C CA . GLY A 1 238 ? 20.488 9.86 -9.347 1 94.23 238 GLY A CA 1
ATOM 1778 C C . GLY A 1 238 ? 21.082 11.069 -8.649 1 94.23 238 GLY A C 1
ATOM 1779 O O . GLY A 1 238 ? 20.676 12.203 -8.907 1 94.23 238 GLY A O 1
ATOM 1780 N N . LEU A 1 239 ? 21.968 10.786 -7.761 1 93.45 239 LEU A N 1
ATOM 1781 C CA . LEU A 1 239 ? 22.626 11.863 -7.029 1 93.45 239 LEU A CA 1
ATOM 1782 C C . LEU A 1 239 ? 23.349 12.807 -7.984 1 93.45 239 LEU A C 1
ATOM 1784 O O . LEU A 1 239 ? 23.274 14.028 -7.831 1 93.45 239 LEU A O 1
ATOM 1788 N N . ALA A 1 240 ? 24.035 12.294 -8.992 1 91.27 240 ALA A N 1
ATOM 1789 C CA . ALA A 1 240 ? 24.747 13.091 -9.987 1 91.27 240 ALA A CA 1
ATOM 1790 C C . ALA A 1 240 ? 23.783 13.973 -10.775 1 91.27 240 ALA A C 1
ATOM 1792 O O . ALA A 1 240 ? 24.068 15.147 -11.022 1 91.27 240 ALA A O 1
ATOM 1793 N N . ILE A 1 241 ? 22.661 13.461 -11.11 1 90.76 241 ILE A N 1
ATOM 1794 C CA . ILE A 1 241 ? 21.647 14.231 -11.822 1 90.76 241 ILE A CA 1
ATOM 1795 C C . ILE A 1 241 ? 21.11 15.338 -10.918 1 90.76 241 ILE A C 1
ATOM 1797 O O . ILE A 1 241 ? 20.91 16.47 -11.363 1 90.76 241 ILE A O 1
ATOM 1801 N N . GLY A 1 242 ? 20.865 14.967 -9.683 1 88.25 242 GLY A N 1
ATOM 1802 C CA . GLY A 1 242 ? 20.413 15.96 -8.722 1 88.25 242 GLY A CA 1
ATOM 1803 C C . GLY A 1 242 ? 21.39 17.107 -8.544 1 88.25 242 GLY A C 1
ATOM 1804 O O . GLY A 1 242 ? 20.982 18.262 -8.404 1 88.25 242 GLY A O 1
ATOM 1805 N N . LEU A 1 243 ? 22.649 16.82 -8.565 1 86.04 243 LEU A N 1
ATOM 1806 C CA . LEU A 1 243 ? 23.698 17.825 -8.425 1 86.04 243 LEU A CA 1
ATOM 1807 C C . LEU A 1 243 ? 23.773 18.709 -9.664 1 86.04 243 LEU A C 1
ATOM 1809 O O . LEU A 1 243 ? 24.144 19.882 -9.574 1 86.04 243 LEU A O 1
ATOM 1813 N N . ALA A 1 244 ? 23.399 18.133 -10.795 1 83.64 244 ALA A N 1
ATOM 1814 C CA . ALA A 1 244 ? 23.523 18.84 -12.068 1 83.64 244 ALA A CA 1
ATOM 1815 C C . ALA A 1 244 ? 22.346 19.786 -12.287 1 83.64 244 ALA A C 1
ATOM 1817 O O . ALA A 1 244 ? 22.413 20.687 -13.126 1 83.64 244 ALA A O 1
ATOM 1818 N N . VAL A 1 245 ? 21.238 19.502 -11.632 1 76.15 245 VAL A N 1
ATOM 1819 C CA . VAL A 1 245 ? 20.083 20.381 -11.777 1 76.15 245 VAL A CA 1
ATOM 1820 C C . VAL A 1 245 ? 20.398 21.751 -11.178 1 76.15 245 VAL A C 1
ATOM 1822 O O . VAL A 1 245 ? 20.797 21.85 -10.016 1 76.15 245 VAL A O 1
ATOM 1825 N N . PRO A 1 246 ? 20.436 22.753 -12.11 1 62.14 246 PRO A N 1
ATOM 1826 C CA . PRO A 1 246 ? 20.77 24.09 -11.615 1 62.14 246 PRO A CA 1
ATOM 1827 C C . PRO A 1 246 ? 19.886 24.525 -10.449 1 62.14 246 PRO A C 1
ATOM 1829 O O . PRO A 1 246 ? 18.685 24.244 -10.442 1 62.14 246 PRO A O 1
ATOM 1832 N N . GLN A 1 247 ? 20.53 24.553 -9.316 1 60.03 247 GLN A N 1
ATOM 1833 C CA . GLN A 1 247 ? 19.828 25.069 -8.146 1 60.03 247 GLN A CA 1
ATOM 1834 C C . GLN A 1 247 ? 19.223 26.441 -8.427 1 60.03 247 GLN A C 1
ATOM 1836 O O . GLN A 1 247 ? 19.949 27.415 -8.635 1 60.03 247 GLN A O 1
ATOM 1841 N N . GLY A 1 248 ? 18.362 26.428 -9.405 1 55.62 248 GLY A N 1
ATOM 1842 C CA . GLY A 1 248 ? 17.78 27.726 -9.708 1 55.62 248 GLY A CA 1
ATOM 1843 C C . GLY A 1 248 ? 17.614 28.606 -8.483 1 55.62 248 GLY A C 1
ATOM 1844 O O . GLY A 1 248 ? 17.82 28.154 -7.355 1 55.62 248 GLY A O 1
ATOM 1845 N N . ASP A 1 249 ? 17.452 29.919 -8.757 1 55.69 249 ASP A N 1
ATOM 1846 C CA . ASP A 1 249 ? 17.38 30.99 -7.768 1 55.69 249 ASP A CA 1
ATOM 1847 C C . ASP A 1 249 ? 16.248 30.744 -6.774 1 55.69 249 ASP A C 1
ATOM 1849 O O . ASP A 1 249 ? 16.231 31.327 -5.688 1 55.69 249 ASP A O 1
ATOM 1853 N N . SER A 1 250 ? 15.177 29.893 -7.157 1 65.43 250 SER A N 1
ATOM 1854 C CA . SER A 1 250 ? 14.08 29.927 -6.196 1 65.43 250 SER A CA 1
ATOM 1855 C C . SER A 1 250 ? 14.117 28.716 -5.27 1 65.43 250 SER A C 1
ATOM 1857 O O . SER A 1 250 ? 13.913 27.584 -5.713 1 65.43 250 SER A O 1
ATOM 1859 N N . LYS A 1 251 ? 14.755 28.836 -4.168 1 68.5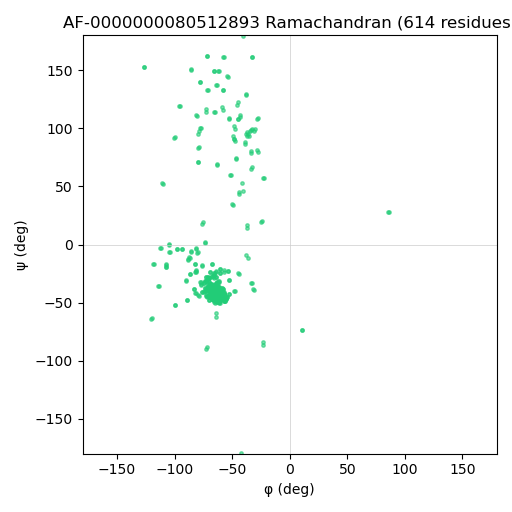6 251 LYS A N 1
ATOM 1860 C CA . LYS A 1 251 ? 14.778 27.872 -3.072 1 68.56 251 LYS A CA 1
ATOM 1861 C C . LYS A 1 251 ? 13.441 27.147 -2.949 1 68.56 251 LYS A C 1
ATOM 1863 O O . LYS A 1 251 ? 13.405 25.934 -2.73 1 68.56 251 LYS A O 1
ATOM 1868 N N . ALA A 1 252 ? 12.42 27.881 -3.277 1 71.07 252 ALA A N 1
ATOM 1869 C CA . ALA A 1 252 ? 11.078 27.315 -3.161 1 71.07 252 ALA A CA 1
ATOM 1870 C C . ALA A 1 252 ? 10.844 26.238 -4.215 1 71.07 252 ALA A C 1
ATOM 1872 O O . ALA A 1 252 ? 10.263 25.19 -3.922 1 71.07 252 ALA A O 1
ATOM 1873 N N . GLY A 1 253 ? 11.363 26.487 -5.402 1 77.2 253 GLY A N 1
ATOM 1874 C CA . GLY A 1 253 ? 11.199 25.516 -6.472 1 77.2 253 GLY A CA 1
ATOM 1875 C C . GLY A 1 253 ? 11.989 24.24 -6.246 1 77.2 253 GLY A C 1
ATOM 1876 O O . GLY A 1 253 ? 11.503 23.144 -6.532 1 77.2 253 GLY A O 1
ATOM 1877 N N . GLN A 1 254 ? 13.096 24.402 -5.655 1 79.83 254 GLN A N 1
ATOM 1878 C CA . GLN A 1 254 ? 13.952 23.252 -5.385 1 79.83 254 GLN A CA 1
ATOM 1879 C C . GLN A 1 254 ? 13.373 22.384 -4.271 1 79.83 254 GLN A C 1
ATOM 1881 O O . GLN A 1 254 ? 13.431 21.155 -4.34 1 79.83 254 GLN A O 1
ATOM 1886 N N . GLY A 1 255 ? 12.838 23.064 -3.319 1 83.73 255 GLY A N 1
ATOM 1887 C CA . GLY A 1 255 ? 12.206 22.33 -2.235 1 83.73 255 GLY A CA 1
ATOM 1888 C C . GLY A 1 255 ? 11.026 21.492 -2.69 1 83.73 255 GLY A C 1
ATOM 1889 O O . GLY A 1 255 ? 10.882 20.338 -2.282 1 83.73 255 GLY A O 1
ATOM 1890 N N . LEU A 1 256 ? 10.283 22.034 -3.549 1 86.25 256 LEU A N 1
ATOM 1891 C CA . LEU A 1 256 ? 9.119 21.325 -4.069 1 86.25 256 LEU A CA 1
ATOM 1892 C C . LEU A 1 256 ? 9.544 20.148 -4.94 1 86.25 256 LEU A C 1
ATOM 1894 O O . LEU A 1 256 ? 8.964 19.063 -4.85 1 86.25 256 LEU A O 1
ATOM 1898 N N . ALA A 1 257 ? 10.518 20.398 -5.737 1 87.24 257 ALA A N 1
ATOM 1899 C CA . ALA A 1 257 ? 11.017 19.329 -6.597 1 87.24 257 ALA A CA 1
ATOM 1900 C C . ALA A 1 257 ? 11.538 18.157 -5.77 1 87.24 257 ALA A C 1
ATOM 1902 O O . ALA A 1 257 ? 11.261 16.997 -6.082 1 87.24 257 ALA A O 1
ATOM 1903 N N . GLN A 1 258 ? 12.248 18.457 -4.738 1 87.57 258 GLN A N 1
ATOM 1904 C CA . GLN A 1 258 ? 12.782 17.425 -3.856 1 87.57 258 GLN A CA 1
ATOM 1905 C C . GLN A 1 258 ? 11.66 16.616 -3.213 1 87.57 258 GLN A C 1
ATOM 1907 O O . GLN A 1 258 ? 11.72 15.385 -3.171 1 87.57 258 GLN A O 1
ATOM 1912 N N . SER A 1 259 ? 10.699 17.303 -2.754 1 90.71 259 SER A N 1
ATOM 1913 C CA . SER A 1 259 ? 9.59 16.636 -2.08 1 90.71 259 SER A CA 1
ATOM 1914 C C . SER A 1 259 ? 8.803 15.758 -3.048 1 90.71 259 SER A C 1
ATOM 1916 O O . SER A 1 259 ? 8.37 14.661 -2.688 1 90.71 259 SER A O 1
ATOM 1918 N N . VAL A 1 260 ? 8.656 16.188 -4.234 1 92.05 260 VAL A N 1
ATOM 1919 C CA . VAL A 1 260 ? 7.945 15.424 -5.254 1 92.05 260 VAL A CA 1
ATOM 1920 C C . VAL A 1 260 ? 8.735 14.163 -5.599 1 92.05 260 VAL A C 1
ATOM 1922 O O . VAL A 1 260 ? 8.163 13.077 -5.715 1 92.05 260 VAL A O 1
ATOM 1925 N N . LEU A 1 261 ? 9.998 14.327 -5.7 1 91.69 261 LEU A N 1
ATOM 1926 C CA . LEU A 1 261 ? 10.845 13.184 -6.022 1 91.69 261 LEU A CA 1
ATOM 1927 C C . LEU A 1 261 ? 10.847 12.17 -4.883 1 91.69 261 LEU A C 1
ATOM 1929 O O . LEU A 1 261 ? 10.848 10.961 -5.123 1 91.69 261 LEU A O 1
ATOM 1933 N N . GLU A 1 262 ? 10.845 12.644 -3.691 1 91.46 262 GLU A N 1
ATOM 1934 C CA . GLU A 1 262 ? 10.741 11.763 -2.532 1 91.46 262 GLU A CA 1
ATOM 1935 C C . GLU A 1 262 ? 9.413 11.012 -2.526 1 91.46 262 GLU A C 1
ATOM 1937 O O . GLU A 1 262 ? 9.365 9.827 -2.192 1 91.46 262 GLU A O 1
ATOM 1942 N N . GLY A 1 263 ? 8.388 11.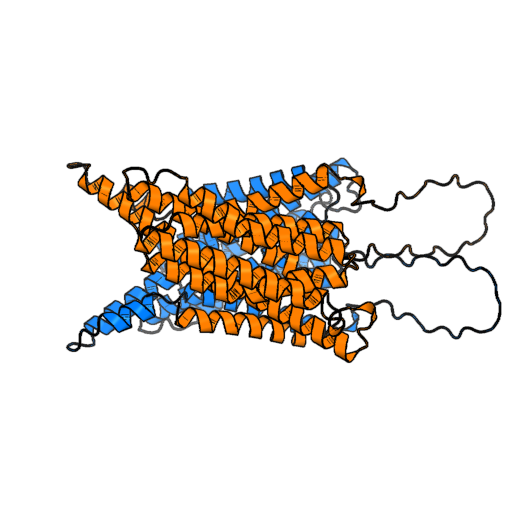752 -2.868 1 94.77 263 GLY A N 1
ATOM 1943 C CA . GLY A 1 263 ? 7.088 11.109 -2.975 1 94.77 263 GLY A CA 1
ATOM 1944 C C . GLY A 1 263 ? 7.041 10.032 -4.042 1 94.77 263 GLY A C 1
ATOM 1945 O O . GLY A 1 263 ? 6.494 8.95 -3.815 1 94.77 263 GLY A O 1
ATOM 1946 N N . MET A 1 264 ? 7.627 10.32 -5.155 1 94.22 264 MET A N 1
ATOM 1947 C CA . MET A 1 264 ? 7.688 9.338 -6.234 1 94.22 264 MET A CA 1
ATOM 1948 C C . MET A 1 264 ? 8.498 8.116 -5.813 1 94.22 264 MET A C 1
ATOM 1950 O O . MET A 1 264 ? 8.114 6.982 -6.101 1 94.22 264 MET A O 1
ATOM 1954 N N . ALA A 1 265 ? 9.591 8.371 -5.142 1 93.06 265 ALA A N 1
ATOM 1955 C CA . ALA A 1 265 ? 10.411 7.269 -4.645 1 93.06 265 ALA A CA 1
ATOM 1956 C C . ALA A 1 265 ? 9.623 6.394 -3.673 1 93.06 265 ALA A C 1
ATOM 1958 O O . ALA A 1 265 ? 9.723 5.166 -3.714 1 93.06 265 ALA A O 1
ATOM 1959 N N . ALA A 1 266 ? 8.87 7.015 -2.822 1 94.43 266 ALA A N 1
ATOM 1960 C CA . ALA A 1 266 ? 8.044 6.267 -1.877 1 94.43 266 ALA A CA 1
ATOM 1961 C C . ALA A 1 266 ? 7.043 5.377 -2.609 1 94.43 266 ALA A C 1
ATOM 1963 O O . ALA A 1 266 ? 6.84 4.221 -2.23 1 94.43 266 ALA A O 1
ATOM 1964 N N . GLY A 1 267 ? 6.435 5.91 -3.633 1 95.73 267 GLY A N 1
ATOM 1965 C CA . GLY A 1 267 ? 5.491 5.138 -4.425 1 95.73 267 GLY A CA 1
ATOM 1966 C C . GLY A 1 267 ? 6.123 3.937 -5.103 1 95.73 267 GLY A C 1
ATOM 1967 O O . GLY A 1 267 ? 5.548 2.846 -5.108 1 95.73 267 GLY A O 1
ATOM 1968 N N . THR A 1 268 ? 7.238 4.113 -5.703 1 94.06 268 THR A N 1
ATOM 1969 C CA . THR A 1 268 ? 7.95 3.011 -6.341 1 94.06 268 THR A CA 1
ATOM 1970 C C . THR A 1 268 ? 8.297 1.929 -5.322 1 94.06 268 THR A C 1
ATOM 1972 O O . THR A 1 268 ? 8.169 0.737 -5.607 1 94.06 268 THR A O 1
ATOM 1975 N N . PHE A 1 269 ? 8.725 2.373 -4.188 1 92.86 269 PHE A N 1
ATOM 1976 C CA . PHE A 1 269 ? 9.094 1.446 -3.124 1 92.86 269 PHE A CA 1
ATOM 1977 C C . PHE A 1 269 ? 7.882 0.65 -2.655 1 92.86 269 PHE A C 1
ATOM 1979 O O . PHE A 1 269 ? 7.985 -0.551 -2.395 1 92.86 269 PHE A O 1
ATOM 1986 N N . LEU A 1 270 ? 6.771 1.309 -2.568 1 94.94 270 LEU A N 1
ATOM 1987 C CA . LEU A 1 270 ? 5.549 0.626 -2.157 1 94.94 270 LEU A CA 1
ATOM 1988 C C . LEU A 1 270 ? 5.138 -0.419 -3.188 1 94.94 270 LEU A C 1
ATOM 1990 O O . LEU A 1 270 ? 4.688 -1.51 -2.828 1 94.94 270 LEU A O 1
ATOM 1994 N N . TYR A 1 271 ? 5.257 -0.088 -4.454 1 94.25 271 TYR A N 1
ATOM 1995 C CA . TYR A 1 271 ? 4.949 -1.052 -5.503 1 94.25 271 TYR A CA 1
ATOM 1996 C C . TYR A 1 271 ? 5.773 -2.323 -5.336 1 94.25 271 TYR A C 1
ATOM 1998 O O . TYR A 1 271 ? 5.23 -3.43 -5.363 1 94.25 271 TYR A O 1
ATOM 2006 N N . VAL A 1 272 ? 7.026 -2.162 -5.153 1 91.4 272 VAL A N 1
ATOM 2007 C CA . VAL A 1 272 ? 7.945 -3.288 -5.026 1 91.4 272 VAL A CA 1
ATOM 2008 C C . VAL A 1 272 ? 7.597 -4.103 -3.783 1 91.4 272 VAL A C 1
ATOM 2010 O O . VAL A 1 272 ? 7.572 -5.335 -3.827 1 91.4 272 VAL A O 1
ATOM 2013 N N . THR A 1 273 ? 7.355 -3.452 -2.711 1 92.76 273 THR A N 1
ATOM 2014 C CA . THR A 1 273 ? 7.072 -4.111 -1.441 1 92.76 273 THR A CA 1
ATOM 2015 C C . THR A 1 273 ? 5.805 -4.956 -1.541 1 92.76 273 THR A C 1
ATOM 2017 O O . THR A 1 273 ? 5.812 -6.138 -1.19 1 92.76 273 THR A O 1
ATOM 2020 N N . PHE A 1 274 ? 4.778 -4.421 -2.166 1 93.46 274 PHE A N 1
ATOM 2021 C CA . PHE A 1 274 ? 3.471 -5.065 -2.099 1 93.46 274 PHE A CA 1
ATOM 2022 C C . PHE A 1 274 ? 3.299 -6.06 -3.241 1 93.46 274 PHE A C 1
ATOM 2024 O O . PHE A 1 274 ? 2.602 -7.066 -3.095 1 93.46 274 PHE A O 1
ATOM 2031 N N . LEU A 1 275 ? 3.903 -5.815 -4.376 1 90.95 275 LEU A N 1
ATOM 2032 C CA . LEU A 1 275 ? 3.587 -6.661 -5.522 1 90.95 275 LEU A CA 1
ATOM 2033 C C . LEU A 1 275 ? 4.744 -7.603 -5.838 1 90.95 275 LEU A C 1
ATOM 2035 O O . LEU A 1 275 ? 4.553 -8.63 -6.493 1 90.95 275 LEU A O 1
ATOM 2039 N N . GLU A 1 276 ? 5.908 -7.276 -5.35 1 87.84 276 GLU A N 1
ATOM 2040 C CA . GLU A 1 276 ? 7.042 -8.107 -5.743 1 87.84 276 GLU A CA 1
ATOM 2041 C C . GLU A 1 276 ? 7.612 -8.864 -4.546 1 87.84 276 GLU A C 1
ATOM 2043 O O . GLU A 1 276 ? 7.956 -10.043 -4.658 1 87.84 276 GLU A O 1
ATOM 2048 N N . ILE A 1 277 ? 7.619 -8.261 -3.395 1 88.38 277 ILE A N 1
ATOM 2049 C CA . ILE A 1 277 ? 8.368 -8.85 -2.29 1 88.38 277 ILE A CA 1
ATOM 2050 C C . ILE A 1 277 ? 7.415 -9.604 -1.365 1 88.38 277 ILE A C 1
ATOM 2052 O O . ILE A 1 277 ? 7.594 -10.8 -1.12 1 88.38 277 ILE A O 1
ATOM 2056 N N . LEU A 1 278 ? 6.404 -8.971 -0.942 1 90.28 278 LEU A N 1
ATOM 2057 C CA . LEU A 1 278 ? 5.531 -9.525 0.088 1 90.28 278 LEU A CA 1
ATOM 2058 C C . LEU A 1 278 ? 4.85 -10.798 -0.404 1 90.28 278 LEU A C 1
ATOM 2060 O O . LEU A 1 278 ? 4.909 -11.834 0.261 1 90.28 278 LEU A O 1
ATOM 2064 N N . PRO A 1 279 ? 4.246 -10.773 -1.604 1 86.46 279 PRO A N 1
ATOM 2065 C CA . PRO A 1 279 ? 3.571 -11.996 -2.045 1 86.46 279 PRO A CA 1
ATOM 2066 C C . PRO A 1 279 ? 4.533 -13.168 -2.227 1 86.46 279 PRO A C 1
ATOM 2068 O O . PRO A 1 279 ? 4.185 -14.311 -1.92 1 86.46 279 PRO A O 1
ATOM 2071 N N . ARG A 1 280 ? 5.625 -12.92 -2.639 1 83.6 280 ARG A N 1
ATOM 2072 C CA . ARG A 1 280 ? 6.61 -13.97 -2.877 1 83.6 280 ARG A CA 1
ATOM 2073 C C . ARG A 1 280 ? 7.074 -14.594 -1.565 1 83.6 280 ARG A C 1
ATOM 2075 O O . ARG A 1 280 ? 7.182 -15.817 -1.457 1 83.6 280 ARG A O 1
ATOM 2082 N N . GLU A 1 281 ? 7.346 -13.837 -0.646 1 84.92 281 GLU A N 1
ATOM 2083 C CA . GLU A 1 281 ? 7.829 -14.335 0.639 1 84.92 281 GLU A CA 1
ATOM 2084 C C . GLU A 1 281 ? 6.719 -15.046 1.408 1 84.92 281 GLU A C 1
ATOM 2086 O O . GLU A 1 281 ? 6.982 -15.988 2.158 1 84.92 281 GLU A O 1
ATOM 2091 N N . LEU A 1 282 ? 5.523 -14.638 1.138 1 84.93 282 LEU A N 1
ATOM 2092 C CA . LEU A 1 282 ? 4.394 -15.245 1.833 1 84.93 282 LEU A CA 1
ATOM 2093 C C . LEU A 1 282 ? 3.993 -16.561 1.174 1 84.93 282 LEU A C 1
ATOM 2095 O O . LEU A 1 282 ? 3.266 -17.361 1.767 1 84.93 282 LEU A O 1
ATOM 2099 N N . ALA A 1 283 ? 4.438 -16.755 0.007 1 78.93 283 ALA A N 1
ATOM 2100 C CA . ALA A 1 283 ? 4.151 -17.999 -0.703 1 78.93 283 ALA A CA 1
ATOM 2101 C C . ALA A 1 283 ? 5.096 -19.113 -0.26 1 78.93 283 ALA A C 1
ATOM 2103 O O . ALA A 1 283 ? 4.921 -20.272 -0.642 1 78.93 283 ALA A O 1
ATOM 2104 N N . SER A 1 284 ? 6.027 -18.875 0.571 1 77.82 284 SER A N 1
ATOM 2105 C CA . SER A 1 284 ? 6.959 -19.885 1.062 1 77.82 284 SER A CA 1
ATOM 2106 C C . SER A 1 284 ? 6.242 -20.935 1.905 1 77.82 284 SER A C 1
ATOM 2108 O O . SER A 1 284 ? 5.189 -20.66 2.485 1 77.82 284 SER A O 1
ATOM 2110 N N . PRO A 1 285 ? 6.698 -22.136 1.915 1 78.74 285 PRO A N 1
ATOM 2111 C CA . PRO A 1 285 ? 5.998 -23.265 2.531 1 78.74 285 PRO A CA 1
ATOM 2112 C C . PRO A 1 285 ? 6.045 -23.227 4.057 1 78.74 285 PRO A C 1
ATOM 2114 O O . PRO A 1 285 ? 5.381 -24.029 4.719 1 78.74 285 PRO A O 1
ATOM 2117 N N . GLU A 1 286 ? 6.595 -22.321 4.661 1 84.37 286 GLU A N 1
ATOM 2118 C CA . GLU A 1 286 ? 6.709 -22.261 6.115 1 84.37 286 GLU A CA 1
ATOM 2119 C C . GLU A 1 286 ? 5.362 -21.955 6.762 1 84.37 286 GLU A C 1
ATOM 2121 O O . GLU A 1 286 ? 4.408 -21.581 6.076 1 84.37 286 GLU A O 1
ATOM 2126 N N . ALA A 1 287 ? 5.342 -22.245 8.001 1 89.25 287 ALA A N 1
ATOM 2127 C CA . ALA A 1 287 ? 4.105 -22.01 8.741 1 89.25 287 ALA A CA 1
ATOM 2128 C C . ALA A 1 287 ? 3.684 -20.546 8.656 1 89.25 287 ALA A C 1
ATOM 2130 O O . ALA A 1 287 ? 4.504 -19.645 8.854 1 89.25 287 ALA A O 1
ATOM 2131 N N . PRO A 1 288 ? 2.39 -20.344 8.356 1 90.93 288 PRO A N 1
ATOM 2132 C CA . PRO A 1 288 ? 1.901 -18.979 8.148 1 90.93 288 PRO A CA 1
ATOM 2133 C C . PRO A 1 288 ? 2.136 -18.078 9.358 1 90.93 288 PRO A C 1
ATOM 2135 O O . PRO A 1 288 ? 2.49 -16.907 9.2 1 90.93 288 PRO A O 1
ATOM 2138 N N . LEU A 1 289 ? 1.982 -18.595 10.542 1 92.99 289 LEU A N 1
ATOM 2139 C CA . LEU A 1 289 ? 2.154 -17.766 11.73 1 92.99 289 LEU A CA 1
ATOM 2140 C C . LEU A 1 289 ? 3.623 -17.411 11.937 1 92.99 289 LEU A C 1
ATOM 2142 O O . LEU A 1 289 ? 3.94 -16.328 12.434 1 92.99 289 LEU A O 1
ATOM 2146 N N . ALA A 1 290 ? 4.473 -18.316 11.611 1 93.06 290 ALA A N 1
ATOM 2147 C CA . ALA A 1 290 ? 5.903 -18.027 11.694 1 93.06 290 ALA A CA 1
ATOM 2148 C C . ALA A 1 290 ? 6.297 -16.923 10.717 1 93.06 290 ALA A C 1
ATOM 2150 O O . ALA A 1 290 ? 7.084 -16.036 11.058 1 93.06 290 ALA A O 1
ATOM 2151 N N . LYS A 1 291 ? 5.761 -16.993 9.579 1 93.66 291 LYS A N 1
ATOM 2152 C CA . LYS A 1 291 ? 6.016 -15.95 8.59 1 93.66 291 LYS A CA 1
ATOM 2153 C C . LYS A 1 291 ? 5.497 -14.598 9.07 1 93.66 291 LYS A C 1
ATOM 2155 O O . LYS A 1 291 ? 6.179 -13.58 8.933 1 93.66 291 LYS A O 1
ATOM 2160 N N . TRP A 1 292 ? 4.292 -14.66 9.589 1 94.39 292 TRP A N 1
ATOM 2161 C CA . TRP A 1 292 ? 3.715 -13.44 10.143 1 94.39 292 TRP A CA 1
ATOM 2162 C C . TRP A 1 292 ? 4.631 -12.835 11.201 1 94.39 292 TRP A C 1
ATOM 2164 O O . TRP A 1 292 ? 4.866 -11.625 11.209 1 94.39 292 TRP A O 1
ATOM 2174 N N . SER A 1 293 ? 5.118 -13.627 12.084 1 95.67 293 SER A N 1
ATOM 2175 C CA . SER A 1 293 ? 5.971 -13.152 13.169 1 95.67 293 SER A CA 1
ATOM 2176 C C . SER A 1 293 ? 7.273 -12.566 12.632 1 95.67 293 SER A C 1
ATOM 2178 O O . SER A 1 293 ? 7.775 -11.57 13.158 1 95.67 293 SER A O 1
ATOM 2180 N N . CYS A 1 294 ? 7.788 -13.131 11.625 1 94.45 294 CYS A N 1
ATOM 2181 C CA . CYS A 1 294 ? 9.026 -12.638 11.032 1 94.45 294 CYS A CA 1
ATOM 2182 C C . CYS A 1 294 ? 8.807 -11.295 10.347 1 94.45 294 CYS A C 1
ATOM 2184 O O . CYS A 1 294 ? 9.609 -10.374 10.506 1 94.45 294 CYS A O 1
ATOM 2186 N N . VAL A 1 295 ? 7.751 -11.205 9.6 1 95.74 295 VAL A N 1
ATOM 2187 C CA . VAL A 1 295 ? 7.435 -9.943 8.939 1 95.74 295 VAL A CA 1
ATOM 2188 C C . VAL A 1 295 ? 7.175 -8.862 9.987 1 95.74 295 VAL A C 1
ATOM 2190 O O . VAL A 1 295 ? 7.642 -7.729 9.848 1 95.74 295 VAL A O 1
ATOM 2193 N N . ALA A 1 296 ? 6.447 -9.258 11.038 1 96.68 296 ALA A N 1
ATOM 2194 C CA . ALA A 1 296 ? 6.148 -8.321 12.118 1 96.68 296 ALA A CA 1
ATOM 2195 C C . ALA A 1 296 ? 7.425 -7.859 12.813 1 96.68 296 ALA A C 1
ATOM 2197 O O . ALA A 1 296 ? 7.549 -6.69 13.187 1 96.68 296 ALA A O 1
ATOM 2198 N N . ALA A 1 297 ? 8.324 -8.717 12.972 1 95.7 297 ALA A N 1
ATOM 2199 C CA . ALA A 1 297 ? 9.596 -8.379 13.605 1 95.7 297 ALA A CA 1
ATOM 2200 C C . ALA A 1 297 ? 10.384 -7.385 12.757 1 95.7 297 ALA A C 1
ATOM 2202 O O . ALA A 1 297 ? 10.95 -6.423 13.282 1 95.7 297 ALA A O 1
ATOM 2203 N N . GLY A 1 298 ? 10.485 -7.675 11.511 1 93.74 298 GLY A N 1
ATOM 2204 C CA . GLY A 1 298 ? 11.14 -6.726 10.624 1 93.74 298 GLY A CA 1
ATOM 2205 C C . GLY A 1 298 ? 10.498 -5.352 10.642 1 93.74 298 GLY A C 1
ATOM 2206 O O . GLY A 1 298 ? 11.195 -4.336 10.693 1 93.74 298 GLY A O 1
ATOM 2207 N N . PHE A 1 299 ? 9.186 -5.325 10.637 1 96.1 299 PHE A N 1
ATOM 2208 C CA . PHE A 1 299 ? 8.457 -4.064 10.698 1 96.1 299 PHE A CA 1
ATOM 2209 C C . PHE A 1 299 ? 8.736 -3.34 12.01 1 96.1 299 PHE A C 1
ATOM 2211 O O . PHE A 1 299 ? 8.938 -2.124 12.022 1 96.1 299 PHE A O 1
ATOM 2218 N N . ALA A 1 300 ? 8.651 -4.084 13.071 1 94.83 300 ALA A N 1
ATOM 2219 C CA . ALA A 1 300 ? 8.903 -3.505 14.388 1 94.83 300 ALA A CA 1
ATOM 2220 C C . ALA A 1 300 ? 10.292 -2.876 14.454 1 94.83 300 ALA A C 1
ATOM 2222 O O . ALA A 1 300 ? 10.471 -1.813 15.054 1 94.83 300 ALA A O 1
ATOM 2223 N N . PHE A 1 301 ? 11.234 -3.542 13.915 1 91.89 301 PHE A N 1
ATOM 2224 C CA . PHE A 1 301 ? 12.59 -3.008 13.853 1 91.89 301 PHE A CA 1
ATOM 2225 C C . PHE A 1 301 ? 12.599 -1.631 13.199 1 91.89 301 PHE A C 1
ATOM 2227 O O . PHE A 1 301 ? 13.178 -0.686 13.739 1 91.89 301 PHE A O 1
ATOM 2234 N N . MET A 1 302 ? 11.932 -1.422 12.126 1 91.31 302 MET A N 1
ATOM 2235 C CA . MET A 1 302 ? 11.894 -0.147 11.415 1 91.31 302 MET A CA 1
ATOM 2236 C C . MET A 1 302 ? 11.089 0.887 12.195 1 91.31 302 MET A C 1
ATOM 2238 O O . MET A 1 302 ? 11.409 2.077 12.17 1 91.31 302 MET A O 1
ATOM 2242 N N . ALA A 1 303 ? 10.031 0.412 12.805 1 91.88 303 ALA A N 1
ATOM 2243 C CA . ALA A 1 303 ? 9.208 1.32 13.6 1 91.88 303 ALA A CA 1
ATOM 2244 C C . ALA A 1 303 ? 10.001 1.901 14.767 1 91.88 303 ALA A C 1
ATOM 2246 O O . ALA A 1 303 ? 9.809 3.061 15.14 1 91.88 303 ALA A O 1
ATOM 2247 N N . VAL A 1 304 ? 10.895 1.112 15.282 1 89.91 304 VAL A N 1
ATOM 2248 C CA . VAL A 1 304 ? 11.728 1.566 16.39 1 89.91 304 VAL A CA 1
ATOM 2249 C C . VAL A 1 304 ? 12.786 2.54 15.877 1 89.91 304 VAL A C 1
ATOM 2251 O O . VAL A 1 304 ? 13.049 3.568 16.506 1 89.91 304 VAL A O 1
ATOM 2254 N N . ILE A 1 305 ? 13.339 2.25 14.766 1 83.7 305 ILE A N 1
ATOM 2255 C CA . ILE A 1 305 ? 14.332 3.135 14.168 1 83.7 305 ILE A CA 1
ATOM 2256 C C . ILE A 1 305 ? 13.703 4.496 13.876 1 83.7 305 ILE A C 1
ATOM 2258 O O . ILE A 1 305 ? 14.366 5.53 13.983 1 83.7 305 ILE A O 1
ATOM 2262 N N . ALA A 1 306 ? 12.418 4.514 13.561 1 82.98 306 ALA A N 1
ATOM 2263 C CA . ALA A 1 306 ? 11.706 5.743 13.223 1 82.98 306 ALA A CA 1
ATOM 2264 C C . ALA A 1 306 ? 11.589 6.66 14.437 1 82.98 306 ALA A C 1
ATOM 2266 O O . ALA A 1 306 ? 11.306 7.853 14.298 1 82.98 306 ALA A O 1
ATOM 2267 N N . LEU A 1 307 ? 11.801 6.147 15.637 1 79.8 307 LEU A N 1
ATOM 2268 C CA . LEU A 1 307 ? 11.794 6.967 16.843 1 79.8 307 LEU A CA 1
ATOM 2269 C C . LEU A 1 307 ? 12.976 7.931 16.852 1 79.8 307 LEU A C 1
ATOM 2271 O O . LEU A 1 307 ? 12.905 9.001 17.461 1 79.8 307 LEU A O 1
ATOM 2275 N N . TRP A 1 308 ? 14.085 7.531 16.16 1 69.14 308 TRP A N 1
ATOM 2276 C CA . TRP A 1 308 ? 15.292 8.351 16.164 1 69.14 308 TRP A CA 1
ATOM 2277 C C . TRP A 1 308 ? 15.457 9.083 14.836 1 69.14 308 TRP A C 1
ATOM 2279 O O . TRP A 1 308 ? 16.424 9.825 14.645 1 69.14 308 TRP A O 1
ATOM 2289 N N . ALA A 1 309 ? 14.534 8.881 13.934 1 59.62 309 ALA A N 1
ATOM 2290 C CA . ALA A 1 309 ? 14.692 9.541 12.64 1 59.62 309 ALA A CA 1
ATOM 2291 C C . ALA A 1 309 ? 13.92 10.856 12.598 1 59.62 309 ALA A C 1
ATOM 2293 O O . ALA A 1 309 ? 12.927 11.024 13.31 1 59.62 309 ALA A O 1
ATOM 2294 N N . MET B 1 1 ? -28.872 16.074 19.859 1 53.09 1 MET B N 1
ATOM 2295 C CA . MET B 1 1 ? -28.695 14.637 20.048 1 53.09 1 MET B CA 1
ATOM 2296 C C . MET B 1 1 ? -29.554 13.85 19.064 1 53.09 1 MET B C 1
ATOM 2298 O O . MET B 1 1 ? -29.084 12.887 18.455 1 53.09 1 MET B O 1
ATOM 2302 N N . GLU B 1 2 ? -30.775 14.533 18.615 1 78.97 2 GLU B N 1
ATOM 2303 C CA . GLU B 1 2 ? -31.78 13.857 17.8 1 78.97 2 GLU B CA 1
ATOM 2304 C C . GLU B 1 2 ? -31.384 13.853 16.326 1 78.97 2 GLU B C 1
ATOM 2306 O O . GLU B 1 2 ? -31.44 12.814 15.666 1 78.97 2 GLU B O 1
ATOM 2311 N N . PRO B 1 3 ? -30.867 15.014 15.887 1 89.47 3 PRO B N 1
ATOM 2312 C CA . PRO B 1 3 ? -30.519 15.005 14.464 1 89.47 3 PRO B CA 1
ATOM 2313 C C . PRO B 1 3 ? -29.31 14.125 14.156 1 89.47 3 PRO B C 1
ATOM 2315 O O . PRO B 1 3 ? -29.252 13.498 13.095 1 89.47 3 PRO B O 1
ATOM 2318 N N . LEU B 1 4 ? -28.479 13.995 15.074 1 89.61 4 LEU B N 1
ATOM 2319 C CA . LEU B 1 4 ? -27.286 13.175 14.886 1 89.61 4 LEU B CA 1
ATOM 2320 C C . LEU B 1 4 ? -27.648 11.695 14.83 1 89.61 4 LEU B C 1
ATOM 2322 O O . LEU B 1 4 ? -27.157 10.964 13.966 1 89.61 4 LEU B O 1
ATOM 2326 N N . LEU B 1 5 ? -28.476 11.314 15.709 1 90.34 5 LEU B N 1
ATOM 2327 C CA . LEU B 1 5 ? -28.914 9.922 15.72 1 90.34 5 LEU B CA 1
ATOM 2328 C C . LEU B 1 5 ? -29.667 9.579 14.439 1 90.34 5 LEU B C 1
ATOM 2330 O O . LEU B 1 5 ? -29.482 8.499 13.876 1 90.34 5 LEU B O 1
ATOM 2334 N N . GLY B 1 6 ? -30.519 10.47 13.983 1 92.42 6 GLY B N 1
ATOM 2335 C CA . GLY B 1 6 ? -31.219 10.263 12.726 1 92.42 6 GLY B CA 1
ATOM 2336 C C . GLY B 1 6 ? -30.285 10.129 11.538 1 92.42 6 GLY B C 1
ATOM 2337 O O . GLY B 1 6 ? -30.503 9.289 10.662 1 92.42 6 GLY B O 1
ATOM 2338 N N . THR B 1 7 ? -29.324 10.959 11.511 1 93.1 7 THR B N 1
ATOM 2339 C CA . THR B 1 7 ? -28.345 10.915 10.43 1 93.1 7 THR B CA 1
ATOM 2340 C C . THR B 1 7 ? -27.579 9.595 10.448 1 93.1 7 THR B C 1
ATOM 2342 O O . THR B 1 7 ? -27.344 8.994 9.398 1 93.1 7 THR B O 1
ATOM 2345 N N . LYS B 1 8 ? -27.227 9.117 11.583 1 93.3 8 LYS B N 1
ATOM 2346 C CA . LYS B 1 8 ? -26.497 7.859 11.707 1 93.3 8 LYS B CA 1
ATOM 2347 C C . LYS B 1 8 ? -27.355 6.679 11.261 1 93.3 8 LYS B C 1
ATOM 2349 O O . LYS B 1 8 ? -26.863 5.761 10.601 1 93.3 8 LYS B O 1
ATOM 2354 N N . ILE B 1 9 ? -28.563 6.723 11.592 1 92.23 9 ILE B N 1
ATOM 2355 C CA . ILE B 1 9 ? -29.487 5.676 11.171 1 92.23 9 ILE B CA 1
ATOM 2356 C C . ILE B 1 9 ? -29.662 5.722 9.654 1 92.23 9 ILE B C 1
ATOM 2358 O O . ILE B 1 9 ? -29.704 4.679 8.996 1 92.23 9 ILE B O 1
ATOM 2362 N N . GLY B 1 10 ? -29.827 6.885 9.177 1 93.5 10 GLY B N 1
ATOM 2363 C CA . GLY B 1 10 ? -29.881 7.03 7.731 1 93.5 10 GLY B CA 1
ATOM 2364 C C . GLY B 1 10 ? -28.662 6.463 7.029 1 93.5 10 GLY B C 1
ATOM 2365 O O . GLY B 1 10 ? -28.785 5.807 5.993 1 93.5 10 GLY B O 1
ATOM 2366 N N . CYS B 1 11 ? -27.521 6.763 7.545 1 92.24 11 CYS B N 1
ATOM 2367 C CA . CYS B 1 11 ? -26.286 6.224 6.986 1 92.24 11 CYS B CA 1
ATOM 2368 C C . CYS B 1 11 ? -26.277 4.702 7.048 1 92.24 11 CYS B C 1
ATOM 2370 O O . CYS B 1 11 ? -25.828 4.04 6.111 1 92.24 11 CYS B O 1
ATOM 2372 N N . LEU B 1 12 ? -26.759 4.207 8.132 1 92.3 12 LEU B N 1
ATOM 2373 C CA . LEU B 1 12 ? -26.848 2.761 8.302 1 92.3 12 LEU B CA 1
ATOM 2374 C C . LEU B 1 12 ? -27.674 2.132 7.184 1 92.3 12 LEU B C 1
ATOM 2376 O O . LEU B 1 12 ? -27.237 1.17 6.55 1 92.3 12 LEU B O 1
ATOM 2380 N N . PHE B 1 13 ? -28.76 2.66 6.933 1 94.49 13 PHE B N 1
ATOM 2381 C CA . PHE B 1 13 ? -29.657 2.129 5.913 1 94.49 13 PHE B CA 1
ATOM 2382 C C . PHE B 1 13 ? -29.051 2.288 4.524 1 94.49 13 PHE B C 1
ATOM 2384 O O . PHE B 1 13 ? -29.159 1.389 3.687 1 94.49 13 PHE B O 1
ATOM 2391 N N . ALA B 1 14 ? -28.517 3.389 4.295 1 93.96 14 ALA B N 1
ATOM 2392 C CA . ALA B 1 14 ? -27.898 3.637 2.996 1 93.96 14 ALA B CA 1
ATOM 2393 C C . ALA B 1 14 ? -26.786 2.631 2.716 1 93.96 14 ALA B C 1
ATOM 2395 O O . ALA B 1 14 ? -26.706 2.074 1.618 1 93.96 14 ALA B O 1
ATOM 2396 N N . LEU B 1 15 ? -25.949 2.401 3.683 1 93.9 15 LEU B N 1
ATOM 2397 C CA . LEU B 1 15 ? -24.844 1.462 3.532 1 93.9 15 LEU B CA 1
ATOM 2398 C C . LEU B 1 15 ? -25.361 0.04 3.339 1 93.9 15 LEU B C 1
ATOM 2400 O O . LEU B 1 15 ? -24.833 -0.71 2.514 1 93.9 15 LEU B O 1
ATOM 2404 N N . LEU B 1 16 ? -26.392 -0.28 4.108 1 95.57 16 LEU B N 1
ATOM 2405 C CA . LEU B 1 16 ? -26.985 -1.609 4.003 1 95.57 16 LEU B CA 1
ATOM 2406 C C . LEU B 1 16 ? -27.584 -1.828 2.617 1 95.57 16 LEU B C 1
ATOM 2408 O O . LEU B 1 16 ? -27.285 -2.826 1.958 1 95.57 16 LEU B O 1
ATOM 2412 N N . VAL B 1 17 ? -28.351 -0.902 2.168 1 95.87 17 VAL B N 1
ATOM 2413 C CA . VAL B 1 17 ? -29.064 -1.019 0.901 1 95.87 17 VAL B CA 1
ATOM 2414 C C . VAL B 1 17 ? -28.065 -1.036 -0.254 1 95.87 17 VAL B C 1
ATOM 2416 O O . VAL B 1 17 ? -28.17 -1.865 -1.161 1 95.87 17 VAL B O 1
ATOM 2419 N N . LEU B 1 18 ? -27.127 -0.197 -0.205 1 94.7 18 LEU B N 1
ATOM 2420 C CA . LEU B 1 18 ? -26.134 -0.132 -1.272 1 94.7 18 LEU B CA 1
ATOM 2421 C C . LEU B 1 18 ? -25.352 -1.438 -1.367 1 94.7 18 LEU B C 1
ATOM 2423 O O . LEU B 1 18 ? -25.126 -1.952 -2.465 1 94.7 18 LEU B O 1
ATOM 2427 N N . THR B 1 19 ? -24.901 -1.948 -0.254 1 95.21 19 THR B N 1
ATOM 2428 C CA . THR B 1 19 ? -24.138 -3.191 -0.229 1 95.21 19 THR B CA 1
ATOM 2429 C C . THR B 1 19 ? -24.968 -4.347 -0.779 1 95.21 19 THR B C 1
ATOM 2431 O O . THR B 1 19 ? -24.474 -5.152 -1.571 1 95.21 19 THR B O 1
ATOM 2434 N N . LEU B 1 20 ? -26.237 -4.371 -0.41 1 95.66 20 LEU B N 1
ATOM 2435 C CA . LEU B 1 20 ? -27.104 -5.45 -0.872 1 95.66 20 LEU B CA 1
ATOM 2436 C C . LEU B 1 20 ? -27.382 -5.322 -2.366 1 95.66 20 LEU B C 1
ATOM 2438 O O . LEU B 1 20 ? -27.237 -6.291 -3.114 1 95.66 20 LEU B O 1
ATOM 2442 N N . VAL B 1 21 ? -27.732 -4.193 -2.821 1 95.38 21 VAL B N 1
ATOM 2443 C CA . VAL B 1 21 ? -28.116 -3.979 -4.213 1 95.38 21 VAL B CA 1
ATOM 2444 C C . VAL B 1 21 ? -26.911 -4.203 -5.122 1 95.38 21 VAL B C 1
ATOM 2446 O O . VAL B 1 21 ? -26.979 -4.987 -6.072 1 95.38 21 VAL B O 1
ATOM 2449 N N . CYS B 1 22 ? -25.824 -3.657 -4.816 1 93.51 22 CYS B N 1
ATOM 2450 C CA . CYS B 1 22 ? -24.655 -3.742 -5.685 1 93.51 22 CYS B CA 1
ATOM 2451 C C . CYS B 1 22 ? -23.988 -5.108 -5.569 1 93.51 22 CYS B C 1
ATOM 2453 O O . CYS B 1 22 ? -23.4 -5.6 -6.534 1 93.51 22 CYS B O 1
ATOM 2455 N N . GLY B 1 23 ? -24.017 -5.675 -4.41 1 93.61 23 GLY B N 1
ATOM 2456 C CA . GLY B 1 23 ? -23.399 -6.978 -4.222 1 93.61 23 GLY B CA 1
ATOM 2457 C C . GLY B 1 23 ? -24.184 -8.108 -4.863 1 93.61 23 GLY B C 1
ATOM 2458 O O . GLY B 1 23 ? -23.603 -9.106 -5.297 1 93.61 23 GLY B O 1
ATOM 2459 N N . LEU B 1 24 ? -25.477 -8 -4.937 1 93.97 24 LEU B N 1
ATOM 2460 C CA . LEU B 1 24 ? -26.324 -9.076 -5.439 1 93.97 24 LEU B CA 1
ATOM 2461 C C . LEU B 1 24 ? -26.486 -8.979 -6.952 1 93.97 24 LEU B C 1
ATOM 2463 O O . LEU B 1 24 ? -26.906 -9.941 -7.599 1 93.97 24 LEU B O 1
ATOM 2467 N N . ILE B 1 25 ? -26.132 -7.929 -7.575 1 91.7 25 ILE B N 1
ATOM 2468 C CA . ILE B 1 25 ? -26.314 -7.709 -9.005 1 91.7 25 ILE B CA 1
ATOM 2469 C C . ILE B 1 25 ? -25.548 -8.771 -9.792 1 91.7 25 ILE B C 1
ATOM 2471 O O . ILE B 1 25 ? -26.121 -9.455 -10.643 1 91.7 25 ILE B O 1
ATOM 2475 N N . PRO B 1 26 ? -24.304 -9.008 -9.52 1 89.58 26 PRO B N 1
ATOM 2476 C CA . PRO B 1 26 ? -23.574 -10.015 -10.295 1 89.58 26 PRO B CA 1
ATOM 2477 C C . PRO B 1 26 ? -24.06 -11.436 -10.022 1 89.58 26 PRO B C 1
ATOM 2479 O O . PRO B 1 26 ? -23.895 -12.322 -10.866 1 89.58 26 PRO B O 1
ATOM 2482 N N . ILE B 1 27 ? -24.65 -11.707 -8.937 1 88.77 27 ILE B N 1
ATOM 2483 C CA . ILE B 1 27 ? -25.093 -13.041 -8.548 1 88.77 27 ILE B CA 1
ATOM 2484 C C . ILE B 1 27 ? -26.448 -13.342 -9.185 1 88.77 27 ILE B C 1
ATOM 2486 O O . ILE B 1 27 ? -26.689 -14.459 -9.648 1 88.77 27 ILE B O 1
ATOM 2490 N N . CYS B 1 28 ? -27.26 -12.354 -9.225 1 87.78 28 CYS B N 1
ATOM 2491 C CA . CYS B 1 28 ? -28.63 -12.548 -9.686 1 87.78 28 CYS B CA 1
ATOM 2492 C C . CYS B 1 28 ? -28.717 -12.426 -11.203 1 87.78 28 CYS B C 1
ATOM 2494 O O . CYS B 1 28 ? -29.655 -12.936 -11.819 1 87.78 28 CYS B O 1
ATOM 2496 N N . PHE B 1 29 ? -27.78 -11.703 -11.797 1 83.7 29 PHE B N 1
ATOM 2497 C CA . PHE B 1 29 ? -27.847 -11.519 -13.242 1 83.7 29 PHE B CA 1
ATOM 2498 C C . PHE B 1 29 ? -26.972 -12.539 -13.959 1 83.7 29 PHE B C 1
ATOM 2500 O O . PHE B 1 29 ? -25.763 -12.601 -13.725 1 83.7 29 PHE B O 1
ATOM 2507 N N . LYS B 1 30 ? -27.525 -13.347 -14.768 1 74.92 30 LYS B N 1
ATOM 2508 C CA . LYS B 1 30 ? -26.891 -14.451 -15.484 1 74.92 30 LYS B CA 1
ATOM 2509 C C . LYS B 1 30 ? -25.776 -13.947 -16.395 1 74.92 30 LYS B C 1
ATOM 2511 O O . LYS B 1 30 ? -24.86 -14.698 -16.738 1 74.92 30 LYS B O 1
ATOM 2516 N N . TRP B 1 31 ? -25.913 -12.619 -16.701 1 74.91 31 TRP B N 1
ATOM 2517 C CA . TRP B 1 31 ? -24.915 -12.037 -17.592 1 74.91 31 TRP B CA 1
ATOM 2518 C C . TRP B 1 31 ? -23.53 -12.071 -16.955 1 74.91 31 TRP B C 1
ATOM 2520 O O . TRP B 1 31 ? -22.518 -12.142 -17.657 1 74.91 31 TRP B O 1
ATOM 2530 N N . PHE B 1 32 ? -23.504 -12.131 -15.686 1 72.35 32 PHE B N 1
ATOM 2531 C CA . PHE B 1 32 ? -22.224 -12.078 -14.99 1 72.35 32 PHE B CA 1
ATOM 2532 C C . PHE B 1 32 ? -21.741 -13.479 -14.636 1 72.35 32 PHE B C 1
ATOM 2534 O O . PHE B 1 32 ? -20.637 -13.647 -14.112 1 72.35 32 PHE B O 1
ATOM 2541 N N . GLN B 1 33 ? -22.531 -14.402 -14.92 1 62.74 33 GLN B N 1
ATOM 2542 C CA . GLN B 1 33 ? -22.154 -15.783 -14.638 1 62.74 33 GLN B CA 1
ATOM 2543 C C . GLN B 1 33 ? -21.242 -16.338 -15.728 1 62.74 33 GLN B C 1
ATOM 2545 O O . GLN B 1 33 ? -21.482 -16.12 -16.917 1 62.74 33 GLN B O 1
ATOM 2550 N N . THR B 1 34 ? -19.858 -16.61 -15.374 1 60.44 34 THR B N 1
ATOM 2551 C CA . THR B 1 34 ? -18.768 -17.032 -16.246 1 60.44 34 THR B CA 1
ATOM 2552 C C . THR B 1 34 ? -19.164 -18.269 -17.048 1 60.44 34 THR B C 1
ATOM 2554 O O . THR B 1 34 ? -18.557 -18.567 -18.078 1 60.44 34 THR B O 1
ATOM 2557 N N . THR B 1 35 ? -19.997 -19.096 -16.493 1 56.52 35 THR B N 1
ATOM 2558 C CA . THR B 1 35 ? -20.257 -20.335 -17.218 1 56.52 35 THR B CA 1
ATOM 2559 C C . THR B 1 35 ? -20.684 -20.041 -18.653 1 56.52 35 THR B C 1
ATOM 2561 O O . THR B 1 35 ? -20.483 -20.866 -19.547 1 56.52 35 THR B O 1
ATOM 2564 N N . THR B 1 36 ? -21.166 -18.878 -18.777 1 53.7 36 THR B N 1
ATOM 2565 C CA . THR B 1 36 ? -21.666 -18.565 -20.111 1 53.7 36 THR B CA 1
ATOM 2566 C C . THR B 1 36 ? -20.794 -17.507 -20.781 1 53.7 36 THR B C 1
ATOM 2568 O O . THR B 1 36 ? -21.087 -17.068 -21.896 1 53.7 36 THR B O 1
ATOM 2571 N N . ALA B 1 37 ? -19.804 -17.053 -19.995 1 61.7 37 ALA B N 1
ATOM 2572 C CA . ALA B 1 37 ? -19.124 -15.879 -20.535 1 61.7 37 ALA B CA 1
ATOM 2573 C C . ALA B 1 37 ? -18.15 -16.269 -21.643 1 61.7 37 ALA B C 1
ATOM 2575 O O . ALA B 1 37 ? -17.276 -17.115 -21.44 1 61.7 37 ALA B O 1
ATOM 2576 N N . THR B 1 38 ? -18.634 -16.071 -22.826 1 65.68 38 THR B N 1
ATOM 2577 C CA . THR B 1 38 ? -17.787 -16.29 -23.994 1 65.68 38 THR B CA 1
ATOM 2578 C C . THR B 1 38 ? -16.97 -15.042 -24.312 1 65.68 38 THR B C 1
ATOM 2580 O O . THR B 1 38 ? -17.365 -13.928 -23.961 1 65.68 38 THR B O 1
ATOM 2583 N N . GLY B 1 39 ? -15.771 -15.128 -24.892 1 71.9 39 GLY B N 1
ATOM 2584 C CA . GLY B 1 39 ? -14.684 -14.288 -25.368 1 71.9 39 GLY B CA 1
ATOM 2585 C C . GLY B 1 39 ? -14.813 -12.841 -24.931 1 71.9 39 GLY B C 1
ATOM 2586 O O . GLY B 1 39 ? -14.066 -12.378 -24.066 1 71.9 39 GLY B O 1
ATOM 2587 N N . CYS B 1 40 ? -15.796 -12.12 -25.604 1 77.7 40 CYS B N 1
ATOM 2588 C CA . CYS B 1 40 ? -15.949 -10.692 -25.349 1 77.7 40 CYS B CA 1
ATOM 2589 C C . CYS B 1 40 ? -16.492 -10.444 -23.947 1 77.7 40 CYS B C 1
ATOM 2591 O O . CYS B 1 40 ? -16.05 -9.522 -23.259 1 77.7 40 CYS B O 1
ATOM 2593 N N . HIS B 1 41 ? -17.368 -11.298 -23.517 1 79.96 41 HIS B N 1
ATOM 2594 C CA . HIS B 1 41 ? -17.983 -11.138 -22.204 1 79.96 41 HIS B CA 1
ATOM 2595 C C . HIS B 1 41 ? -16.962 -11.336 -21.089 1 79.96 41 HIS B C 1
ATOM 2597 O O . HIS B 1 41 ? -16.955 -10.59 -20.108 1 79.96 41 HIS B O 1
ATOM 2603 N N . ARG B 1 42 ? -16.142 -12.223 -21.357 1 80.18 42 ARG B N 1
ATOM 2604 C CA . ARG B 1 42 ? -15.093 -12.477 -20.375 1 80.18 42 ARG B CA 1
ATOM 2605 C C . ARG B 1 42 ? -14.136 -11.294 -20.277 1 80.18 42 ARG B C 1
ATOM 2607 O O . ARG B 1 42 ? -13.703 -10.927 -19.183 1 80.18 42 ARG B O 1
ATOM 2614 N N . ARG B 1 43 ? -13.892 -10.726 -21.377 1 84.3 43 ARG B N 1
ATOM 2615 C CA . ARG B 1 43 ? -13.006 -9.567 -21.417 1 84.3 43 ARG B CA 1
ATOM 2616 C C . ARG B 1 43 ? -13.617 -8.383 -20.676 1 84.3 43 ARG B C 1
ATOM 2618 O O . ARG B 1 43 ? -12.923 -7.678 -19.942 1 84.3 43 ARG B O 1
ATOM 2625 N N . VAL B 1 44 ? -14.856 -8.224 -20.878 1 84.07 44 VAL B N 1
ATOM 2626 C CA . VAL B 1 44 ? -15.551 -7.114 -20.235 1 84.07 44 VAL B CA 1
ATOM 2627 C C . VAL B 1 44 ? -15.544 -7.308 -18.72 1 84.07 44 VAL B C 1
ATOM 2629 O O . VAL B 1 44 ? -15.321 -6.357 -17.967 1 84.07 44 VAL B O 1
ATOM 2632 N N . LEU B 1 45 ? -15.7 -8.472 -18.377 1 82.71 45 LEU B N 1
ATOM 2633 C CA . LEU B 1 45 ? -15.704 -8.758 -16.946 1 82.71 45 LEU B CA 1
ATOM 2634 C C . LEU B 1 45 ? -14.315 -8.556 -16.348 1 82.71 45 LEU B C 1
ATOM 2636 O O . LEU B 1 45 ? -14.182 -8.038 -15.238 1 82.71 45 LEU B O 1
ATOM 2640 N N . SER B 1 46 ? -13.389 -8.927 -17.096 1 86.04 46 SER B N 1
ATOM 2641 C CA . SER B 1 46 ? -12.017 -8.737 -16.636 1 86.04 46 SER B CA 1
ATOM 2642 C C . SER B 1 46 ? -11.678 -7.256 -16.504 1 86.04 46 SER B C 1
ATOM 2644 O O . SER B 1 46 ? -11.043 -6.844 -15.531 1 86.04 46 SER B O 1
ATOM 2646 N N . PHE B 1 47 ? -12.117 -6.474 -17.389 1 89.49 47 PHE B N 1
ATOM 2647 C CA . PHE B 1 47 ? -11.855 -5.04 -17.356 1 89.49 47 PHE B CA 1
ATOM 2648 C C . PHE B 1 47 ? -12.602 -4.379 -16.204 1 89.49 47 PHE B C 1
ATOM 2650 O O . PHE B 1 47 ? -12.087 -3.452 -15.574 1 89.49 47 PHE B O 1
ATOM 2657 N N . LEU B 1 48 ? -13.751 -4.928 -15.992 1 86.36 48 LEU B N 1
ATOM 2658 C CA . LEU B 1 48 ? -14.506 -4.412 -14.855 1 86.36 48 LEU B CA 1
ATOM 2659 C C . LEU B 1 48 ? -13.797 -4.728 -13.543 1 86.36 48 LEU B C 1
ATOM 2661 O O . LEU B 1 48 ? -13.769 -3.897 -12.631 1 86.36 48 LEU B O 1
ATOM 2665 N N . GLY B 1 49 ? -13.244 -5.864 -13.518 1 87.33 49 GLY B N 1
ATOM 2666 C CA . GLY B 1 49 ? -12.453 -6.234 -12.355 1 87.33 49 GLY B CA 1
ATOM 2667 C C . GLY B 1 49 ? -11.236 -5.35 -12.155 1 87.33 49 GLY B C 1
ATOM 2668 O O . GLY B 1 49 ? -10.963 -4.904 -11.039 1 87.33 49 GLY B O 1
ATOM 2669 N N . CYS B 1 50 ? -10.604 -5.044 -13.194 1 91.29 50 CYS B N 1
ATOM 2670 C CA . CYS B 1 50 ? -9.413 -4.204 -13.135 1 91.29 50 CYS B CA 1
ATOM 2671 C C . CYS B 1 50 ? -9.774 -2.772 -12.757 1 91.29 50 CYS B C 1
ATOM 2673 O O . CYS B 1 50 ? -9.059 -2.13 -11.985 1 91.29 50 CYS B O 1
ATOM 2675 N N . THR B 1 51 ? -10.837 -2.286 -13.271 1 91.03 51 THR B N 1
ATOM 2676 C CA . THR B 1 51 ? -11.294 -0.947 -12.913 1 91.03 51 THR B CA 1
ATOM 2677 C C . THR B 1 51 ? -11.653 -0.877 -11.432 1 91.03 51 THR B C 1
ATOM 2679 O O . THR B 1 51 ? -11.325 0.099 -10.754 1 91.03 51 THR B O 1
ATOM 2682 N N . SER B 1 52 ? -12.294 -1.965 -11.009 1 89.6 52 SER B N 1
ATOM 2683 C CA . SER B 1 52 ? -12.62 -2.036 -9.588 1 89.6 52 SER B CA 1
ATOM 2684 C C . SER B 1 52 ? -11.36 -2.036 -8.73 1 89.6 52 SER B C 1
ATOM 2686 O O . SER B 1 52 ? -11.318 -1.394 -7.679 1 89.6 52 SER B O 1
ATOM 2688 N N . ALA B 1 53 ? -10.389 -2.704 -9.18 1 92.1 53 ALA B N 1
ATOM 2689 C CA . ALA B 1 53 ? -9.113 -2.728 -8.469 1 92.1 53 ALA B CA 1
ATOM 2690 C C . ALA B 1 53 ? -8.506 -1.33 -8.385 1 92.1 53 ALA B C 1
ATOM 2692 O O . ALA B 1 53 ? -7.922 -0.96 -7.364 1 92.1 53 ALA B O 1
ATOM 2693 N N . GLY B 1 54 ? -8.626 -0.566 -9.467 1 94.11 54 GLY B N 1
ATOM 2694 C CA . GLY B 1 54 ? -8.177 0.818 -9.464 1 94.11 54 GLY B CA 1
ATOM 2695 C C . GLY B 1 54 ? -8.931 1.687 -8.475 1 94.11 54 GLY B C 1
ATOM 2696 O O . GLY B 1 54 ? -8.337 2.536 -7.808 1 94.11 54 GLY B O 1
ATOM 2697 N N . VAL B 1 55 ? -10.177 1.465 -8.399 1 92.23 55 VAL B N 1
ATOM 2698 C CA . VAL B 1 55 ? -11.001 2.205 -7.449 1 92.23 55 VAL B CA 1
ATOM 2699 C C . VAL B 1 55 ? -10.588 1.853 -6.022 1 92.23 55 VAL B C 1
ATOM 2701 O O . VAL B 1 55 ? -10.517 2.728 -5.156 1 92.23 55 VAL B O 1
ATOM 2704 N N . PHE B 1 56 ? -10.309 0.577 -5.761 1 91.73 56 PHE B N 1
ATOM 2705 C CA . PHE B 1 56 ? -9.811 0.146 -4.461 1 91.73 56 PHE B CA 1
ATOM 2706 C C . PHE B 1 56 ? -8.527 0.884 -4.1 1 91.73 56 PHE B C 1
ATOM 2708 O O . PHE B 1 56 ? -8.386 1.385 -2.982 1 91.73 56 PHE B O 1
ATOM 2715 N N . LEU B 1 57 ? -7.667 0.98 -5.032 1 94.27 57 LEU B N 1
ATOM 2716 C CA . LEU B 1 57 ? -6.385 1.645 -4.819 1 94.27 57 LEU B CA 1
ATOM 2717 C C . LEU B 1 57 ? -6.584 3.129 -4.533 1 94.27 57 LEU B C 1
ATOM 2719 O O . LEU B 1 57 ? -5.977 3.674 -3.608 1 94.27 57 LEU B O 1
ATOM 2723 N N . GLY B 1 58 ? -7.436 3.737 -5.345 1 94.21 58 GLY B N 1
ATOM 2724 C CA . GLY B 1 58 ? -7.73 5.148 -5.149 1 94.21 58 GLY B CA 1
ATOM 2725 C C . GLY B 1 58 ? -8.422 5.435 -3.83 1 94.21 58 GLY B C 1
ATOM 2726 O O . GLY B 1 58 ? -8.083 6.4 -3.142 1 94.21 58 GLY B O 1
ATOM 2727 N N . ALA B 1 59 ? -9.394 4.634 -3.513 1 91.59 59 ALA B N 1
ATOM 2728 C CA . ALA B 1 59 ? -10.081 4.775 -2.232 1 91.59 59 ALA B CA 1
ATOM 2729 C C . ALA B 1 59 ? -9.119 4.559 -1.067 1 91.59 59 ALA B C 1
ATOM 2731 O O . ALA B 1 59 ? -9.195 5.257 -0.053 1 91.59 59 ALA B O 1
ATOM 2732 N N . GLY B 1 60 ? -8.236 3.648 -1.211 1 92.48 60 GLY B N 1
ATOM 2733 C CA . GLY B 1 60 ? -7.272 3.347 -0.165 1 92.48 60 GLY B CA 1
ATOM 2734 C C . GLY B 1 60 ? -6.286 4.474 0.081 1 92.48 60 GLY B C 1
ATOM 2735 O O . GLY B 1 60 ? -6.084 4.891 1.223 1 92.48 60 GLY B O 1
ATOM 2736 N N . PHE B 1 61 ? -5.715 5.039 -0.96 1 93.91 61 PHE B N 1
ATOM 2737 C CA . PHE B 1 61 ? -4.669 6.046 -0.821 1 93.91 61 PHE B CA 1
ATOM 2738 C C . PHE B 1 61 ? -5.271 7.443 -0.735 1 93.91 61 PHE B C 1
ATOM 2740 O O . PHE B 1 61 ? -4.937 8.214 0.168 1 93.91 61 PHE B O 1
ATOM 2747 N N . MET B 1 62 ? -6.173 7.751 -1.621 1 92.28 62 MET B N 1
ATOM 2748 C CA . MET B 1 62 ? -6.632 9.125 -1.805 1 92.28 62 MET B CA 1
ATOM 2749 C C . MET B 1 62 ? -7.68 9.493 -0.759 1 92.28 62 MET B C 1
ATOM 2751 O O . MET B 1 62 ? -7.927 10.675 -0.511 1 92.28 62 MET B O 1
ATOM 2755 N N . HIS B 1 63 ? -8.296 8.515 -0.23 1 89.24 63 HIS B N 1
ATOM 2756 C CA . HIS B 1 63 ? -9.374 8.835 0.699 1 89.24 63 HIS B CA 1
ATOM 2757 C C . HIS B 1 63 ? -9.095 8.262 2.084 1 89.24 63 HIS B C 1
ATOM 2759 O O . HIS B 1 63 ? -8.814 9.008 3.025 1 89.24 63 HIS B O 1
ATOM 2765 N N . MET B 1 64 ? -9.031 6.996 2.181 1 90.97 64 MET B N 1
ATOM 2766 C CA . MET B 1 64 ? -8.967 6.344 3.485 1 90.97 64 MET B CA 1
ATOM 2767 C C . MET B 1 64 ? -7.663 6.683 4.2 1 90.97 64 MET B C 1
ATOM 2769 O O . MET B 1 64 ? -7.673 7.064 5.371 1 90.97 64 MET B O 1
ATOM 2773 N N . THR B 1 65 ? -6.607 6.534 3.544 1 92.96 65 THR B N 1
ATOM 2774 C CA . THR B 1 65 ? -5.314 6.825 4.153 1 92.96 65 THR B CA 1
ATOM 2775 C C . THR B 1 65 ? -5.175 8.318 4.44 1 92.96 65 THR B C 1
ATOM 2777 O O . THR B 1 65 ? -4.766 8.709 5.535 1 92.96 65 THR B O 1
ATOM 2780 N N . ALA B 1 66 ? -5.498 9.131 3.486 1 92.32 66 ALA B N 1
ATOM 2781 C CA . ALA B 1 66 ? -5.382 10.579 3.638 1 92.32 66 ALA B CA 1
ATOM 2782 C C . ALA B 1 66 ? -6.218 11.075 4.815 1 92.32 66 ALA B C 1
ATOM 2784 O O . ALA B 1 66 ? -5.727 11.828 5.66 1 92.32 66 ALA B O 1
ATOM 2785 N N . GLU B 1 67 ? -7.42 10.638 4.878 1 89.42 67 GLU B N 1
ATOM 2786 C CA . GLU B 1 67 ? -8.316 11.068 5.948 1 89.42 67 GLU B CA 1
ATOM 2787 C C . GLU B 1 67 ? -7.833 10.567 7.306 1 89.42 67 GLU B C 1
ATOM 2789 O O . GLU B 1 67 ? -7.895 11.295 8.299 1 89.42 67 GLU B O 1
ATOM 2794 N N . ALA B 1 68 ? -7.417 9.365 7.335 1 92.37 68 ALA B N 1
ATOM 2795 C CA . ALA B 1 68 ? -6.922 8.791 8.583 1 92.37 68 ALA B CA 1
ATOM 2796 C C . ALA B 1 68 ? -5.71 9.561 9.099 1 92.37 68 ALA B C 1
ATOM 2798 O O . ALA B 1 68 ? -5.625 9.872 10.29 1 92.37 68 ALA B O 1
ATOM 2799 N N . LEU B 1 69 ? -4.809 9.848 8.258 1 93.49 69 LEU B N 1
ATOM 2800 C CA . LEU B 1 69 ? -3.594 10.552 8.655 1 93.49 69 LEU B CA 1
ATOM 2801 C C . LEU B 1 69 ? -3.917 11.962 9.139 1 93.49 69 LEU B C 1
ATOM 2803 O O . LEU B 1 69 ? -3.38 12.412 10.154 1 93.49 69 LEU B O 1
ATOM 2807 N N . GLU B 1 70 ? -4.752 12.611 8.473 1 90.36 70 GLU B N 1
ATOM 2808 C CA . GLU B 1 70 ? -5.154 13.957 8.87 1 90.36 70 GLU B CA 1
ATOM 2809 C C . GLU B 1 70 ? -5.893 13.942 10.205 1 90.36 70 GLU B C 1
ATOM 2811 O O . GLU B 1 70 ? -5.678 14.813 11.05 1 90.36 70 GLU B O 1
ATOM 2816 N N . GLY B 1 71 ? -6.807 12.997 10.357 1 89.41 71 GLY B N 1
ATOM 2817 C CA . GLY B 1 71 ? -7.543 12.881 11.606 1 89.41 71 GLY B CA 1
ATOM 2818 C C . GLY B 1 71 ? -6.649 12.608 12.801 1 89.41 71 GLY B C 1
ATOM 2819 O O . GLY B 1 71 ? -6.804 13.231 13.854 1 89.41 71 GLY B O 1
ATOM 2820 N N . ILE B 1 72 ? -5.724 11.762 12.648 1 91 72 ILE B N 1
ATOM 2821 C CA . ILE B 1 72 ? -4.825 11.399 13.737 1 91 72 ILE B CA 1
ATOM 2822 C C . ILE B 1 72 ? -3.924 12.583 14.08 1 91 72 ILE B C 1
ATOM 2824 O O . ILE B 1 72 ? -3.703 12.883 15.256 1 91 72 ILE B O 1
ATOM 2828 N N . LYS B 1 73 ? -3.434 13.206 13.11 1 89.42 73 LYS B N 1
ATOM 2829 C CA . LYS B 1 73 ? -2.578 14.368 13.334 1 89.42 73 LYS B CA 1
ATOM 2830 C C . LYS B 1 73 ? -3.334 15.475 14.062 1 89.42 73 LYS B C 1
ATOM 2832 O O . LYS B 1 73 ? -2.802 16.094 14.986 1 89.42 73 LYS B O 1
ATOM 2837 N N . SER B 1 74 ? -4.518 15.764 13.642 1 88.07 74 SER B N 1
ATOM 2838 C CA . SER B 1 74 ? -5.337 16.797 14.268 1 88.07 74 SER B CA 1
ATOM 2839 C C . SER B 1 74 ? -5.621 16.466 15.73 1 88.07 74 SER B C 1
ATOM 2841 O O . SER B 1 74 ? -5.561 17.343 16.594 1 88.07 74 SER B O 1
ATOM 2843 N N . GLU B 1 75 ? -5.898 15.246 16.014 1 87.49 75 GLU B N 1
ATOM 2844 C CA . GLU B 1 75 ? -6.213 14.838 17.38 1 87.49 75 GLU B CA 1
ATOM 2845 C C . GLU B 1 75 ? -4.977 14.895 18.273 1 87.49 75 GLU B C 1
ATOM 2847 O O . GLU B 1 75 ? -5.064 15.287 19.438 1 87.49 75 GLU B O 1
ATOM 2852 N N . ILE B 1 76 ? -3.852 14.52 17.762 1 85.24 76 ILE B N 1
ATOM 2853 C CA . ILE B 1 76 ? -2.61 14.585 18.525 1 85.24 76 ILE B CA 1
ATOM 2854 C C . ILE B 1 76 ? -2.273 16.041 18.838 1 85.24 76 ILE B C 1
ATOM 2856 O O . ILE B 1 76 ? -1.847 16.36 19.95 1 85.24 76 ILE B O 1
ATOM 2860 N N . GLN B 1 77 ? -2.442 16.872 17.872 1 84.35 77 GLN B N 1
ATOM 2861 C CA . GLN B 1 77 ? -2.209 18.296 18.089 1 84.35 77 GLN B CA 1
ATOM 2862 C C . GLN B 1 77 ? -3.143 18.849 19.162 1 84.35 77 GLN B C 1
ATOM 2864 O O . GLN B 1 77 ? -2.727 19.651 20.001 1 84.35 77 GLN B O 1
ATOM 2869 N N . ASN B 1 78 ? -4.332 18.492 19.084 1 84.33 78 ASN B N 1
ATOM 2870 C CA . ASN B 1 78 ? -5.3 18.929 20.084 1 84.33 78 ASN B CA 1
ATOM 2871 C C . ASN B 1 78 ? -4.907 18.466 21.485 1 84.33 78 ASN B C 1
ATOM 2873 O O . ASN B 1 78 ? -5.062 19.21 22.455 1 84.33 78 ASN B O 1
ATOM 2877 N N . LEU B 1 79 ? -4.442 17.284 21.577 1 80.93 79 LEU B N 1
ATOM 2878 C CA . LEU B 1 79 ? -4.019 16.74 22.863 1 80.93 79 LEU B CA 1
ATOM 2879 C C . LEU B 1 79 ? -2.805 17.491 23.398 1 80.93 79 LEU B C 1
ATOM 2881 O O . LEU B 1 79 ? -2.701 17.734 24.603 1 80.93 79 LEU B O 1
ATOM 2885 N N . VAL B 1 80 ? -1.894 17.831 22.513 1 78.53 80 VAL B N 1
ATOM 2886 C CA . VAL B 1 80 ? -0.693 18.558 22.911 1 78.53 80 VAL B CA 1
ATOM 2887 C C . VAL B 1 80 ? -1.072 19.953 23.403 1 78.53 80 VAL B C 1
ATOM 2889 O O . VAL B 1 80 ? -0.535 20.433 24.404 1 78.53 80 VAL B O 1
ATOM 2892 N N . ILE B 1 81 ? -1.981 20.609 22.76 1 79.08 81 ILE B N 1
ATOM 2893 C CA . ILE B 1 81 ? -2.43 21.947 23.127 1 79.08 81 ILE B CA 1
ATOM 2894 C C . ILE B 1 81 ? -3.163 21.896 24.466 1 79.08 81 ILE B C 1
ATOM 2896 O O . ILE B 1 81 ? -2.955 22.752 25.328 1 79.08 81 ILE B O 1
ATOM 2900 N N . GLN B 1 82 ? -3.949 20.952 24.63 1 77.49 82 GLN B N 1
ATOM 2901 C CA . GLN B 1 82 ? -4.699 20.815 25.874 1 77.49 82 GLN B CA 1
ATOM 2902 C C . GLN B 1 82 ? -3.767 20.541 27.051 1 77.49 82 GLN B C 1
ATOM 2904 O O . GLN B 1 82 ? -3.976 21.06 28.149 1 77.49 82 GLN B O 1
ATOM 2909 N N . ASN B 1 83 ? -2.785 19.699 26.835 1 74.82 83 ASN B N 1
ATOM 2910 C CA . ASN B 1 83 ? -1.825 19.385 27.888 1 74.82 83 ASN B CA 1
ATOM 2911 C C . ASN B 1 83 ? -0.938 20.583 28.214 1 74.82 83 ASN B C 1
ATOM 2913 O O . ASN B 1 83 ? -0.553 20.78 29.368 1 74.82 83 ASN B O 1
ATOM 2917 N N . ARG B 1 84 ? -0.544 21.349 27.211 1 72.43 84 ARG B N 1
ATOM 2918 C CA . ARG B 1 84 ? 0.23 22.566 27.433 1 72.43 84 ARG B CA 1
ATOM 2919 C C . ARG B 1 84 ? -0.573 23.588 28.231 1 72.43 84 ARG B C 1
ATOM 2921 O O . ARG B 1 84 ? -0.029 24.27 29.103 1 72.43 84 ARG B O 1
ATOM 2928 N N . THR B 1 85 ? -1.759 23.758 27.872 1 65.71 85 THR B N 1
ATOM 2929 C CA . THR B 1 85 ? -2.619 24.687 28.597 1 65.71 85 THR B CA 1
ATOM 2930 C C . THR B 1 85 ? -2.808 24.233 30.042 1 65.71 85 THR B C 1
ATOM 2932 O O . THR B 1 85 ? -2.924 25.061 30.948 1 65.71 85 THR B O 1
ATOM 2935 N N . LYS B 1 86 ? -2.804 22.974 30.312 1 64.18 86 LYS B N 1
ATOM 2936 C CA . LYS B 1 86 ? -2.962 22.469 31.673 1 64.18 86 LYS B CA 1
ATOM 2937 C C . LYS B 1 86 ? -1.65 22.555 32.447 1 64.18 86 LYS B C 1
ATOM 2939 O O . LYS B 1 86 ? -1.655 22.707 33.671 1 64.18 86 LYS B O 1
ATOM 2944 N N . SER B 1 87 ? -0.626 22.182 31.77 1 56.24 87 SER B N 1
ATOM 2945 C CA . SER B 1 87 ? 0.656 22.258 32.462 1 56.24 87 SER B CA 1
ATOM 2946 C C . SER B 1 87 ? 1.201 23.683 32.461 1 56.24 87 SER B C 1
ATOM 2948 O O . SER B 1 87 ? 1.4 24.276 31.399 1 56.24 87 SER B O 1
ATOM 2950 N N . GLU B 1 88 ? 0.83 24.606 33.331 1 49.89 88 GLU B N 1
ATOM 2951 C CA . GLU B 1 88 ? 1.294 25.977 33.524 1 49.89 88 GLU B CA 1
ATOM 2952 C C . GLU B 1 88 ? 2.702 26.166 32.969 1 49.89 88 GLU B C 1
ATOM 2954 O O . GLU B 1 88 ? 3.027 27.229 32.434 1 49.89 88 GLU B O 1
ATOM 2959 N N . GLY B 1 89 ? 3.907 25.818 33.768 1 40.9 89 GLY B N 1
ATOM 2960 C CA . GLY B 1 89 ? 5.281 26.286 33.852 1 40.9 89 GLY B CA 1
ATOM 2961 C C . GLY B 1 89 ? 6.125 25.873 32.661 1 40.9 89 GLY B C 1
ATOM 2962 O O . GLY B 1 89 ? 6.927 26.663 32.158 1 40.9 89 GLY B O 1
ATOM 2963 N N . HIS B 1 90 ? 6.878 24.576 32.66 1 42.15 90 HIS B N 1
ATOM 2964 C CA . HIS B 1 90 ? 8.162 24.3 32.026 1 42.15 90 HIS B CA 1
ATOM 2965 C C . HIS B 1 90 ? 7.999 24.072 30.527 1 42.15 90 HIS B C 1
ATOM 2967 O O . HIS B 1 90 ? 7.24 23.195 30.108 1 42.15 90 HIS B O 1
ATOM 2973 N N . SER B 1 91 ? 8.199 24.95 29.678 1 44.03 91 SER B N 1
ATOM 2974 C CA . SER B 1 91 ? 8.337 25.228 28.253 1 44.03 91 SER B CA 1
ATOM 2975 C C . SER B 1 91 ? 9.071 24.099 27.537 1 44.03 91 SER B C 1
ATOM 2977 O O . SER B 1 91 ? 10.15 24.309 26.98 1 44.03 91 SER B O 1
ATOM 2979 N N . ASP B 1 92 ? 9.304 22.891 28.019 1 47.18 92 ASP B N 1
ATOM 2980 C CA . ASP B 1 92 ? 10.278 22.141 27.231 1 47.18 92 ASP B CA 1
ATOM 2981 C C . ASP B 1 92 ? 9.76 21.884 25.818 1 47.18 92 ASP B C 1
ATOM 2983 O O . ASP B 1 92 ? 9.049 20.905 25.58 1 47.18 92 ASP B O 1
ATOM 2987 N N . ASP B 1 93 ? 9.609 22.803 24.977 1 51.06 93 ASP B N 1
ATOM 2988 C CA . ASP B 1 93 ? 9.308 22.989 23.561 1 51.06 93 ASP B CA 1
ATOM 2989 C C . ASP B 1 93 ? 9.854 21.833 22.726 1 51.06 93 ASP B C 1
ATOM 2991 O O . ASP B 1 93 ? 9.25 21.443 21.725 1 51.06 93 ASP B O 1
ATOM 2995 N N . ASP B 1 94 ? 11.022 21.361 23.083 1 51.15 94 ASP B N 1
ATOM 2996 C CA . ASP B 1 94 ? 11.736 20.415 22.23 1 51.15 94 ASP B CA 1
ATOM 2997 C C . ASP B 1 94 ? 11.082 19.036 22.272 1 51.15 94 ASP B C 1
ATOM 2999 O O . ASP B 1 94 ? 11.049 18.328 21.264 1 51.15 94 ASP B O 1
ATOM 3003 N N . ALA B 1 95 ? 10.707 18.587 23.543 1 50.13 95 ALA B N 1
ATOM 3004 C CA . ALA B 1 95 ? 10.108 17.262 23.684 1 50.13 95 ALA B CA 1
ATOM 3005 C C . ALA B 1 95 ? 8.768 17.187 22.959 1 50.13 95 ALA B C 1
ATOM 3007 O O . ALA B 1 95 ? 8.428 16.155 22.375 1 50.13 95 ALA B O 1
ATOM 3008 N N . ASP B 1 96 ? 8.027 18.182 22.884 1 52.95 96 ASP B N 1
ATOM 3009 C CA . ASP B 1 96 ? 6.736 18.281 22.209 1 52.95 96 ASP B CA 1
ATOM 3010 C C . ASP B 1 96 ? 6.899 18.177 20.695 1 52.95 96 ASP B C 1
ATOM 3012 O O . ASP B 1 96 ? 6.074 17.561 20.017 1 52.95 96 ASP B O 1
ATOM 3016 N N . SER B 1 97 ? 8.063 18.741 20.271 1 57.87 97 SER B N 1
ATOM 3017 C CA . SER B 1 97 ? 8.333 18.696 18.837 1 57.87 97 SER B CA 1
ATOM 3018 C C . SER B 1 97 ? 8.669 17.28 18.383 1 57.87 97 SER B C 1
ATOM 3020 O O . SER B 1 97 ? 8.262 16.857 17.299 1 57.87 97 SER B O 1
ATOM 3022 N N . ALA B 1 98 ? 9.395 16.594 19.311 1 54.91 98 ALA B N 1
ATOM 3023 C CA . ALA B 1 98 ? 9.808 15.234 18.973 1 54.91 98 ALA B CA 1
ATOM 3024 C C . ALA B 1 98 ? 8.603 14.302 18.883 1 54.91 98 ALA B C 1
ATOM 3026 O O . ALA B 1 98 ? 8.528 13.46 17.985 1 54.91 98 ALA B O 1
ATOM 3027 N N . TYR B 1 99 ? 7.688 14.335 19.839 1 55.05 99 TYR B N 1
ATOM 3028 C CA . TYR B 1 99 ? 6.476 13.523 19.853 1 55.05 99 TYR B CA 1
ATOM 3029 C C . TYR B 1 99 ? 5.608 13.818 18.636 1 55.05 99 TYR B C 1
ATOM 3031 O O . TYR B 1 99 ? 4.926 12.929 18.122 1 55.05 99 TYR B O 1
ATOM 3039 N N . MET B 1 100 ? 5.826 14.991 18.154 1 60.37 100 MET B N 1
ATOM 3040 C CA . MET B 1 100 ? 4.98 15.406 17.039 1 60.37 100 MET B CA 1
ATOM 3041 C C . MET B 1 100 ? 5.548 14.912 15.712 1 60.37 100 MET B C 1
ATOM 3043 O O . MET B 1 100 ? 4.837 14.865 14.707 1 60.37 100 MET B O 1
ATOM 3047 N N . GLU B 1 101 ? 6.729 14.346 15.857 1 77.8 101 GLU B N 1
ATOM 3048 C CA . GLU B 1 101 ? 7.359 14.032 14.578 1 77.8 101 GLU B CA 1
ATOM 3049 C C . GLU B 1 101 ? 7.275 12.539 14.273 1 77.8 101 GLU B C 1
ATOM 3051 O O . GLU B 1 101 ? 7.486 12.12 13.133 1 77.8 101 GLU B O 1
ATOM 3056 N N . TYR B 1 102 ? 6.759 11.779 15.302 1 86.38 102 TYR B N 1
ATOM 3057 C CA . TYR B 1 102 ? 6.665 10.345 15.05 1 86.38 102 TYR B CA 1
ATOM 3058 C C . TYR B 1 102 ? 5.465 10.024 14.167 1 86.38 102 TYR B C 1
ATOM 3060 O O . TYR B 1 102 ? 4.387 10.598 14.341 1 86.38 102 TYR B O 1
ATOM 3068 N N . PRO B 1 103 ? 5.639 9.112 13.254 1 92.17 103 PRO B N 1
ATOM 3069 C CA . PRO B 1 103 ? 4.556 8.787 12.323 1 92.17 103 PRO B CA 1
ATOM 3070 C C . PRO B 1 103 ? 3.506 7.863 12.937 1 92.17 103 PRO B C 1
ATOM 3072 O O . PRO B 1 103 ? 3.345 6.724 12.491 1 92.17 103 PRO B O 1
ATOM 3075 N N . TYR B 1 104 ? 2.719 8.384 13.869 1 93.06 104 TYR B N 1
ATOM 3076 C CA . TYR B 1 104 ? 1.688 7.623 14.566 1 93.06 104 TYR B CA 1
ATOM 3077 C C . TYR B 1 104 ? 0.606 7.157 13.599 1 93.06 104 TYR B C 1
ATOM 3079 O O . TYR B 1 104 ? 0.063 6.06 13.746 1 93.06 104 TYR B O 1
ATOM 3087 N N . GLY B 1 105 ? 0.238 8.093 12.713 1 94.37 105 GLY B N 1
ATOM 3088 C CA . GLY B 1 105 ? -0.782 7.722 11.744 1 94.37 105 GLY B CA 1
ATOM 3089 C C . GLY B 1 105 ? -0.412 6.499 10.927 1 94.37 105 GLY B C 1
ATOM 3090 O O . GLY B 1 105 ? -1.215 5.573 10.788 1 94.37 105 GLY B O 1
ATOM 3091 N N . GLU B 1 106 ? 0.805 6.487 10.42 1 95.65 106 GLU B N 1
ATOM 3092 C CA . GLU B 1 106 ? 1.292 5.359 9.631 1 95.65 106 GLU B CA 1
ATOM 3093 C C . GLU B 1 106 ? 1.387 4.093 10.478 1 95.65 106 GLU B C 1
ATOM 3095 O O . GLU B 1 106 ? 1.139 2.99 9.986 1 95.65 106 GLU B O 1
ATOM 3100 N N . LEU B 1 107 ? 1.745 4.265 11.702 1 95.54 107 LEU B N 1
ATOM 3101 C CA . LEU B 1 107 ? 1.824 3.117 12.6 1 95.54 107 LEU B CA 1
ATOM 3102 C C . LEU B 1 107 ? 0.451 2.48 12.789 1 95.54 107 LEU B C 1
ATOM 3104 O O . LEU B 1 107 ? 0.311 1.259 12.696 1 95.54 107 LEU B O 1
ATOM 3108 N N . ILE B 1 108 ? -0.55 3.277 13.021 1 95.7 108 ILE B N 1
ATOM 3109 C CA . ILE B 1 108 ? -1.903 2.786 13.259 1 95.7 108 ILE B CA 1
ATOM 3110 C C . ILE B 1 108 ? -2.429 2.095 12.003 1 95.7 108 ILE B C 1
ATOM 3112 O O . ILE B 1 108 ? -3.038 1.026 12.085 1 95.7 108 ILE B O 1
ATOM 3116 N N . ILE B 1 109 ? -2.222 2.725 10.865 1 96.38 109 ILE B N 1
ATOM 3117 C CA . ILE B 1 109 ? -2.623 2.123 9.598 1 96.38 109 ILE B CA 1
ATOM 3118 C C . ILE B 1 109 ? -1.939 0.768 9.431 1 96.38 109 ILE B C 1
ATOM 3120 O O . ILE B 1 109 ? -2.579 -0.214 9.046 1 96.38 109 ILE B O 1
ATOM 3124 N N . SER B 1 110 ? -0.64 0.715 9.785 1 96.82 110 SER B N 1
ATOM 3125 C CA . SER B 1 110 ? 0.101 -0.537 9.669 1 96.82 110 SER B CA 1
ATOM 3126 C C . SER B 1 110 ? -0.434 -1.588 10.636 1 96.82 110 SER B C 1
ATOM 3128 O O . SER B 1 110 ? -0.452 -2.779 10.319 1 96.82 110 SER B O 1
ATOM 3130 N N . LEU B 1 111 ? -0.832 -1.164 11.782 1 95.78 111 LEU B N 1
ATOM 3131 C CA . LEU B 1 111 ? -1.395 -2.102 12.748 1 95.78 111 LEU B CA 1
ATOM 3132 C C . LEU B 1 111 ? -2.683 -2.722 12.216 1 95.78 111 LEU B C 1
ATOM 3134 O O . LEU B 1 111 ? -2.927 -3.915 12.41 1 95.78 111 LEU B O 1
ATOM 3138 N N . GLY B 1 112 ? -3.539 -1.881 11.605 1 94.91 112 GLY B N 1
ATOM 3139 C CA . GLY B 1 112 ? -4.708 -2.437 10.942 1 94.91 112 GLY B CA 1
ATOM 3140 C C . GLY B 1 112 ? -4.36 -3.451 9.869 1 94.91 112 GLY B C 1
ATOM 3141 O O . GLY B 1 112 ? -4.991 -4.505 9.775 1 94.91 112 GLY B O 1
ATOM 3142 N N . PHE B 1 113 ? -3.346 -3.186 9.088 1 95.73 113 PHE B N 1
ATOM 3143 C CA . PHE B 1 113 ? -2.839 -4.087 8.06 1 95.73 113 PHE B CA 1
ATOM 3144 C C . PHE B 1 113 ? -2.404 -5.414 8.67 1 95.73 113 PHE B C 1
ATOM 3146 O O . PHE B 1 113 ? -2.792 -6.481 8.189 1 95.73 113 PHE B O 1
ATOM 3153 N N . PHE B 1 114 ? -1.696 -5.353 9.723 1 95.82 114 PHE B N 1
ATOM 3154 C CA . PHE B 1 114 ? -1.146 -6.543 10.36 1 95.82 114 PHE B CA 1
ATOM 3155 C C . PHE B 1 114 ? -2.242 -7.338 11.06 1 95.82 114 PHE B C 1
ATOM 3157 O O . PHE B 1 114 ? -2.138 -8.558 11.2 1 95.82 114 PHE B O 1
ATOM 3164 N N . LEU B 1 115 ? -3.207 -6.654 11.441 1 94 115 LEU B N 1
ATOM 3165 C CA . LEU B 1 115 ? -4.313 -7.356 12.082 1 94 115 LEU B CA 1
ATOM 3166 C C . LEU B 1 115 ? -4.984 -8.319 11.108 1 94 115 LEU B C 1
ATOM 3168 O O . LEU B 1 115 ? -5.222 -9.481 11.443 1 94 115 LEU B O 1
ATOM 3172 N N . VAL B 1 116 ? -5.256 -7.817 9.942 1 92.75 116 VAL B N 1
ATOM 3173 C CA . VAL B 1 116 ? -5.867 -8.687 8.942 1 92.75 116 VAL B CA 1
ATOM 3174 C C . VAL B 1 116 ? -4.879 -9.777 8.532 1 92.75 116 VAL B C 1
ATOM 3176 O O . VAL B 1 116 ? -5.264 -10.933 8.34 1 92.75 116 VAL B O 1
ATOM 3179 N N . PHE B 1 117 ? -3.65 -9.381 8.421 1 93.26 117 PHE B N 1
ATOM 3180 C CA . PHE B 1 117 ? -2.606 -10.348 8.101 1 93.26 117 PHE B CA 1
ATOM 3181 C C . PHE B 1 117 ? -2.552 -11.453 9.148 1 93.26 117 PHE B C 1
ATOM 3183 O O . PHE B 1 117 ? -2.419 -12.631 8.809 1 93.26 117 PHE B O 1
ATOM 3190 N N . LEU B 1 118 ? -2.66 -11.126 10.321 1 93.36 118 LEU B N 1
ATOM 3191 C CA . LEU B 1 118 ? -2.676 -12.101 11.406 1 93.36 118 LEU B CA 1
ATOM 3192 C C . LEU B 1 118 ? -3.895 -13.011 11.302 1 93.36 118 LEU B C 1
ATOM 3194 O O . LEU B 1 118 ? -3.779 -14.231 11.443 1 93.36 118 LEU B O 1
ATOM 3198 N N . LEU B 1 119 ? -5.002 -12.487 11.051 1 89.47 119 LEU B N 1
ATOM 3199 C CA . LEU B 1 119 ? -6.231 -13.265 10.935 1 89.47 119 LEU B CA 1
ATOM 3200 C C . LEU B 1 119 ? -6.133 -14.269 9.792 1 89.47 119 LEU B C 1
ATOM 3202 O O . LEU B 1 119 ? -6.548 -15.422 9.936 1 89.47 119 LEU B O 1
ATOM 3206 N N . GLU B 1 120 ? -5.641 -13.774 8.735 1 89.18 120 GLU B N 1
ATOM 3207 C CA . GLU B 1 120 ? -5.436 -14.681 7.61 1 89.18 120 GLU B CA 1
ATOM 3208 C C . GLU B 1 120 ? -4.463 -15.8 7.972 1 89.18 120 GLU B C 1
ATOM 3210 O O . GLU B 1 120 ? -4.688 -16.961 7.627 1 89.18 120 GLU B O 1
ATOM 3215 N N . SER B 1 121 ? -3.388 -15.417 8.627 1 90.95 121 SER B N 1
ATOM 3216 C CA . SER B 1 121 ? -2.392 -16.406 9.027 1 90.95 121 SER B CA 1
ATOM 3217 C C . SER B 1 121 ? -2.985 -17.432 9.986 1 90.95 121 SER B C 1
ATOM 3219 O O . SER B 1 121 ? -2.681 -18.623 9.894 1 90.95 121 SER B O 1
ATOM 3221 N N . LEU B 1 122 ? -3.805 -17.064 10.811 1 89.58 122 LEU B N 1
ATOM 3222 C CA . LEU B 1 122 ? -4.479 -17.955 11.749 1 89.58 122 LEU B CA 1
ATOM 3223 C C . LEU B 1 122 ? -5.464 -18.865 11.023 1 89.58 122 LEU B C 1
ATOM 3225 O O . LEU B 1 122 ? -5.552 -20.058 11.324 1 89.58 122 LEU B O 1
ATOM 3229 N N . ALA B 1 123 ? -6.175 -18.321 10.109 1 84.68 123 ALA B N 1
ATOM 3230 C CA . ALA B 1 123 ? -7.126 -19.107 9.327 1 84.68 123 ALA B CA 1
ATOM 3231 C C . ALA B 1 123 ? -6.412 -20.185 8.516 1 84.68 123 ALA B C 1
ATOM 3233 O O . ALA B 1 123 ? -6.895 -21.315 8.413 1 84.68 123 ALA B O 1
ATOM 3234 N N . LEU B 1 124 ? -5.294 -19.865 7.914 1 83.46 124 LEU B N 1
ATOM 3235 C CA . LEU B 1 124 ? -4.519 -20.798 7.105 1 83.46 124 LEU B CA 1
ATOM 3236 C C . LEU B 1 124 ? -3.904 -21.89 7.973 1 83.46 124 LEU B C 1
ATOM 3238 O O . LEU B 1 124 ? -3.73 -23.025 7.522 1 83.46 124 LEU B O 1
ATOM 3242 N N . GLN B 1 125 ? -3.525 -21.549 9.177 1 83.26 125 GLN B N 1
ATOM 3243 C CA . GLN B 1 125 ? -2.931 -22.525 10.085 1 83.26 125 GLN B CA 1
ATOM 3244 C C . GLN B 1 125 ? -3.984 -23.495 10.614 1 83.26 125 GLN B C 1
ATOM 3246 O O . GLN B 1 125 ? -3.698 -24.676 10.822 1 83.26 125 GLN B O 1
ATOM 3251 N N . CYS B 1 126 ? -5.095 -23.099 10.923 1 80.37 126 CYS B N 1
ATOM 3252 C CA . CYS B 1 126 ? -6.153 -23.915 11.508 1 80.37 126 CYS B CA 1
ATOM 3253 C C . CYS B 1 126 ? -6.826 -24.778 10.447 1 80.37 126 CYS B C 1
ATOM 3255 O O . CYS B 1 126 ? -7.42 -25.809 10.765 1 80.37 126 CYS B O 1
ATOM 3257 N N . CYS B 1 127 ? -6.925 -24.372 9.279 1 66.54 127 CYS B N 1
ATOM 3258 C CA . CYS B 1 127 ? -7.557 -25.161 8.228 1 66.54 127 CYS B CA 1
ATOM 3259 C C . CYS B 1 127 ? -6.527 -25.645 7.215 1 66.54 127 CYS B C 1
ATOM 3261 O O . CYS B 1 127 ? -6.504 -25.177 6.075 1 66.54 127 CYS B O 1
ATOM 3263 N N . PRO B 1 128 ? -5.43 -26.293 7.705 1 56.6 128 PRO B N 1
ATOM 3264 C CA . PRO B 1 128 ? -4.351 -26.743 6.823 1 56.6 128 PRO B CA 1
ATOM 3265 C C . PRO B 1 128 ? -4.865 -27.495 5.598 1 56.6 128 PRO B C 1
ATOM 3267 O O . PRO B 1 128 ? -4.169 -27.576 4.582 1 56.6 128 PRO B O 1
ATOM 3270 N N . GLY B 1 129 ? -5.915 -28.353 5.792 1 49.01 129 GLY B N 1
ATOM 3271 C CA . GLY B 1 129 ? -6.371 -29.274 4.763 1 49.01 129 GLY B CA 1
ATOM 3272 C C . GLY B 1 129 ? -6.661 -28.593 3.439 1 49.01 129 GLY B C 1
ATOM 3273 O O . GLY B 1 129 ? -6.648 -29.237 2.388 1 49.01 129 GLY B O 1
ATOM 3274 N N . THR B 1 130 ? -7.301 -27.466 3.568 1 45.27 130 THR B N 1
ATOM 3275 C CA . THR B 1 130 ? -7.861 -26.936 2.33 1 45.27 130 THR B CA 1
ATOM 3276 C C . THR B 1 130 ? -6.767 -26.319 1.463 1 45.27 130 THR B C 1
ATOM 3278 O O . THR B 1 130 ? -6.979 -26.067 0.275 1 45.27 130 THR B O 1
ATOM 3281 N N . ALA B 1 131 ? -5.623 -26 2.019 1 44.13 131 ALA B N 1
ATOM 3282 C CA . ALA B 1 131 ? -4.442 -25.697 1.215 1 44.13 131 ALA B CA 1
ATOM 3283 C C . ALA B 1 131 ? -3.813 -26.972 0.662 1 44.13 131 ALA B C 1
ATOM 3285 O O . ALA B 1 131 ? -2.946 -27.572 1.301 1 44.13 131 ALA B O 1
ATOM 3286 N N . GLU B 1 132 ? -4.537 -28.169 0.619 1 36.69 132 GLU B N 1
ATOM 3287 C CA . GLU B 1 132 ? -4.037 -29.465 0.169 1 36.69 132 GLU B CA 1
ATOM 3288 C C . GLU B 1 132 ? -2.936 -29.299 -0.875 1 36.69 132 GLU B C 1
ATOM 3290 O O . GLU B 1 132 ? -3.178 -28.767 -1.96 1 36.69 132 GLU B O 1
ATOM 3295 N N . THR B 1 133 ? -1.88 -29.076 -0.501 1 35.17 133 THR B N 1
ATOM 3296 C CA . THR B 1 133 ? -0.802 -29.535 -1.37 1 35.17 133 THR B CA 1
ATOM 3297 C C . THR B 1 133 ? -1.09 -30.939 -1.893 1 35.17 133 THR B C 1
ATOM 3299 O O . THR B 1 133 ? -1.466 -31.828 -1.126 1 35.17 133 THR B O 1
ATOM 3302 N N . PRO B 1 134 ? -1.384 -31.221 -3.074 1 32.11 134 PRO B N 1
ATOM 3303 C CA . PRO B 1 134 ? -1.509 -32.62 -3.49 1 32.11 134 PRO B CA 1
ATOM 3304 C C . PRO B 1 134 ? -0.478 -33.528 -2.825 1 32.11 134 PRO B C 1
ATOM 3306 O O . PRO B 1 134 ? 0.711 -33.2 -2.795 1 32.11 134 PRO B O 1
ATOM 3309 N N . LYS B 1 135 ? -0.818 -34.215 -1.745 1 31.65 135 LYS B N 1
ATOM 3310 C CA . LYS B 1 135 ? -0.064 -35.374 -1.277 1 31.65 135 LYS B CA 1
ATOM 3311 C C . LYS B 1 135 ? 0.47 -36.193 -2.448 1 31.65 135 LYS B C 1
ATOM 3313 O O . LYS B 1 135 ? -0.302 -36.674 -3.28 1 31.65 135 LYS B O 1
ATOM 3318 N N . VAL B 1 136 ? 1.626 -36.03 -2.887 1 31.69 136 VAL B N 1
ATOM 3319 C CA . VAL B 1 136 ? 2.341 -37.056 -3.638 1 31.69 136 VAL B CA 1
ATOM 3320 C C . VAL B 1 136 ? 2.217 -38.4 -2.923 1 31.69 136 VAL B C 1
ATOM 3322 O O . VAL B 1 136 ? 2.697 -38.558 -1.798 1 31.69 136 VAL B O 1
ATOM 3325 N N . GLN B 1 137 ? 1.079 -39.152 -2.913 1 26.91 137 GLN B N 1
ATOM 3326 C CA . GLN B 1 137 ? 1.086 -40.574 -2.584 1 26.91 137 GLN B CA 1
ATOM 3327 C C . GLN B 1 137 ? 2.377 -41.24 -3.053 1 26.91 137 GLN B C 1
ATOM 3329 O O . GLN B 1 137 ? 2.707 -41.199 -4.24 1 26.91 137 GLN B O 1
ATOM 3334 N N . GLU B 1 138 ? 3.271 -41.434 -2.219 1 28.52 138 GLU B N 1
ATOM 3335 C CA . GLU B 1 138 ? 4.37 -42.389 -2.331 1 28.52 138 GLU B CA 1
ATOM 3336 C C . GLU B 1 138 ? 3.878 -43.738 -2.847 1 28.52 138 GLU B C 1
ATOM 3338 O O . GLU B 1 138 ? 3.379 -44.559 -2.074 1 28.52 138 GLU B O 1
ATOM 3343 N N . GLN B 1 139 ? 2.98 -43.798 -3.91 1 25.72 139 GLN B N 1
ATOM 3344 C CA . GLN B 1 139 ? 2.802 -45.171 -4.369 1 25.72 139 GLN B CA 1
ATOM 3345 C C . GLN B 1 139 ? 4.143 -45.887 -4.497 1 25.72 139 GLN B C 1
ATOM 3347 O O . GLN B 1 139 ? 5.131 -45.293 -4.934 1 25.72 139 GLN B O 1
ATOM 3352 N N . GLU B 1 140 ? 4.281 -47.009 -3.778 1 27.52 140 GLU B N 1
ATOM 3353 C CA . GLU B 1 140 ? 5.185 -48.153 -3.846 1 27.52 140 GLU B CA 1
ATOM 3354 C C . GLU B 1 140 ? 5.497 -48.524 -5.293 1 27.52 140 GLU B C 1
ATOM 3356 O O . GLU B 1 140 ? 4.586 -48.775 -6.085 1 27.52 140 GLU B O 1
ATOM 3361 N N . LEU B 1 141 ? 6.631 -47.956 -5.833 1 26.5 141 LEU B N 1
ATOM 3362 C CA . LEU B 1 141 ? 7.311 -48.423 -7.036 1 26.5 141 LEU B CA 1
ATOM 3363 C C . LEU B 1 141 ? 7.385 -49.946 -7.062 1 26.5 141 LEU B C 1
ATOM 3365 O O . LEU B 1 141 ? 8.144 -50.548 -6.3 1 26.5 141 LEU B O 1
ATOM 3369 N N . GLY B 1 142 ? 6.361 -50.813 -6.922 1 23.75 142 GLY B N 1
ATOM 3370 C CA . GLY B 1 142 ? 6.705 -52.085 -7.537 1 23.75 142 GLY B CA 1
ATOM 3371 C C . GLY B 1 142 ? 7.436 -51.93 -8.858 1 23.75 142 GLY B C 1
ATOM 3372 O O . GLY B 1 142 ? 7.493 -50.833 -9.417 1 23.75 142 GLY B O 1
ATOM 3373 N N . THR B 1 143 ? 7.902 -53.089 -9.658 1 26.95 143 THR B N 1
ATOM 3374 C CA . THR B 1 143 ? 8.918 -53.496 -10.622 1 26.95 143 THR B CA 1
ATOM 3375 C C . THR B 1 143 ? 8.771 -52.713 -11.924 1 26.95 143 THR B C 1
ATOM 3377 O O . THR B 1 143 ? 9.727 -52.595 -12.694 1 26.95 143 THR B O 1
ATOM 3380 N N . ALA B 1 144 ? 7.565 -52.798 -12.617 1 29.18 144 ALA B N 1
ATOM 3381 C CA . ALA B 1 144 ? 7.677 -52.879 -14.072 1 29.18 144 ALA B CA 1
ATOM 3382 C C . ALA B 1 144 ? 8.088 -51.536 -14.666 1 29.18 144 ALA B C 1
ATOM 3384 O O . ALA B 1 144 ? 7.58 -50.488 -14.26 1 29.18 144 ALA B O 1
ATOM 3385 N N . HIS B 1 145 ? 9.338 -51.402 -15.302 1 27.31 145 HIS B N 1
ATOM 3386 C CA . HIS B 1 145 ? 10.202 -50.479 -16.028 1 27.31 145 HIS B CA 1
ATOM 3387 C C . HIS B 1 145 ? 9.392 -49.587 -16.964 1 27.31 145 HIS B C 1
ATOM 3389 O O . HIS B 1 145 ? 9.955 -48.93 -17.843 1 27.31 145 HIS B O 1
ATOM 3395 N N . GLU B 1 146 ? 8.106 -49.851 -17.163 1 26.67 146 GLU B N 1
ATOM 3396 C CA . GLU B 1 146 ? 7.63 -49.212 -18.387 1 26.67 146 GLU B CA 1
ATOM 3397 C C . GLU B 1 146 ? 7.712 -47.692 -18.283 1 26.67 146 GLU B C 1
ATOM 3399 O O . GLU B 1 146 ? 7.556 -47.129 -17.197 1 26.67 146 GLU B O 1
ATOM 3404 N N . LEU B 1 147 ? 8.171 -46.931 -19.341 1 26.24 147 LEU B N 1
ATOM 3405 C CA . LEU B 1 147 ? 8.487 -45.581 -19.795 1 26.24 147 LEU B CA 1
ATOM 3406 C C . LEU B 1 147 ? 7.335 -44.626 -19.503 1 26.24 147 LEU B C 1
ATOM 3408 O O . LEU B 1 147 ? 6.433 -44.462 -20.328 1 26.24 147 LEU B O 1
ATOM 3412 N N . ALA B 1 148 ? 6.644 -44.866 -18.353 1 27.72 148 ALA B N 1
ATOM 3413 C CA . ALA B 1 148 ? 5.447 -44.032 -18.286 1 27.72 148 ALA B CA 1
ATOM 3414 C C . ALA B 1 148 ? 5.806 -42.55 -18.35 1 27.72 148 ALA B C 1
ATOM 3416 O O . ALA B 1 148 ? 6.76 -42.108 -17.706 1 27.72 148 ALA B O 1
ATOM 3417 N N . PRO B 1 149 ? 5.333 -41.809 -19.399 1 28.97 149 PRO B N 1
ATOM 3418 C CA . PRO B 1 149 ? 5.527 -40.383 -19.675 1 28.97 149 PRO B CA 1
ATOM 3419 C C . PRO B 1 149 ? 5.247 -39.504 -18.458 1 28.97 149 PRO B C 1
ATOM 3421 O O . PRO B 1 149 ? 4.379 -39.828 -17.644 1 28.97 149 PRO B O 1
ATOM 3424 N N . HIS B 1 150 ? 6.283 -39.017 -17.749 1 26.04 150 HIS B N 1
ATOM 3425 C CA . HIS B 1 150 ? 6.333 -38.039 -16.668 1 26.04 150 HIS B CA 1
ATOM 3426 C C . HIS B 1 150 ? 5.263 -36.968 -16.843 1 26.04 150 HIS B C 1
ATOM 3428 O O . HIS B 1 150 ? 5.391 -36.091 -17.701 1 26.04 150 HIS B O 1
ATOM 3434 N N . SER B 1 151 ? 3.953 -37.351 -16.772 1 25.88 151 SER B N 1
ATOM 3435 C CA . SER B 1 151 ? 2.874 -36.371 -16.837 1 25.88 151 SER B CA 1
ATOM 3436 C C . SER B 1 151 ? 3.12 -35.212 -15.878 1 25.88 151 SER B C 1
ATOM 3438 O O . SER B 1 151 ? 3.463 -35.425 -14.713 1 25.88 151 SER B O 1
ATOM 3440 N N . HIS B 1 152 ? 3.72 -34.127 -16.302 1 26.84 152 HIS B N 1
ATOM 3441 C CA . HIS B 1 152 ? 3.838 -32.804 -15.698 1 26.84 152 HIS B CA 1
ATOM 3442 C C . HIS B 1 152 ? 2.582 -32.443 -14.912 1 26.84 152 HIS B C 1
ATOM 3444 O O . HIS B 1 152 ? 1.476 -32.467 -15.456 1 26.84 152 HIS B O 1
ATOM 3450 N N . GLY B 1 153 ? 2.383 -32.895 -13.696 1 27.74 153 GLY B N 1
ATOM 3451 C CA . GLY B 1 153 ? 1.289 -32.543 -12.805 1 27.74 153 GLY B CA 1
ATOM 3452 C C . GLY B 1 153 ? 0.902 -31.078 -12.885 1 27.74 153 GLY B C 1
ATOM 3453 O O . GLY B 1 153 ? 1.7 -30.243 -13.316 1 27.74 153 GLY B O 1
ATOM 3454 N N . PRO B 1 154 ? -0.394 -30.675 -13.054 1 28 154 PRO B N 1
ATOM 3455 C CA . PRO B 1 154 ? -0.998 -29.348 -13.198 1 28 154 PRO B CA 1
ATOM 3456 C C . PRO B 1 154 ? -0.449 -28.338 -12.193 1 28 154 PRO B C 1
ATOM 3458 O O . PRO B 1 154 ? -0.002 -28.72 -11.109 1 28 154 PRO B O 1
ATOM 3461 N N . LEU B 1 155 ? 0.329 -27.404 -12.59 1 30.32 155 LEU B N 1
ATOM 3462 C CA . LEU B 1 155 ? 0.707 -26.212 -11.838 1 30.32 155 LEU B CA 1
ATOM 3463 C C . LEU B 1 155 ? -0.39 -25.819 -10.854 1 30.32 155 LEU B C 1
ATOM 3465 O O . LEU B 1 155 ? -1.578 -25.913 -11.172 1 30.32 155 LEU B O 1
ATOM 3469 N N . PRO B 1 156 ? -0.263 -25.983 -9.546 1 33.95 156 PRO B N 1
ATOM 3470 C CA . PRO B 1 156 ? -1.331 -25.427 -8.712 1 33.95 156 PRO B CA 1
ATOM 3471 C C . PRO B 1 156 ? -1.84 -24.081 -9.224 1 33.95 156 PRO B C 1
ATOM 3473 O O . PRO B 1 156 ? -1.043 -23.225 -9.618 1 33.95 156 PRO B O 1
ATOM 3476 N N . SER B 1 157 ? -2.777 -23.925 -10.088 1 35.14 157 SER B N 1
ATOM 3477 C CA . SER B 1 157 ? -3.489 -22.743 -10.562 1 35.14 157 SER B CA 1
ATOM 3478 C C . SER B 1 157 ? -3.598 -21.687 -9.466 1 35.14 157 SER B C 1
ATOM 3480 O O . SER B 1 157 ? -3.863 -22.013 -8.307 1 35.14 157 SER B O 1
ATOM 3482 N N . PRO B 1 158 ? -2.781 -20.649 -9.349 1 39.39 158 PRO B N 1
ATOM 3483 C CA . PRO B 1 158 ? -3.298 -19.582 -8.489 1 39.39 158 PRO B CA 1
ATOM 3484 C C . PRO B 1 158 ? -4.822 -19.584 -8.398 1 39.39 158 PRO B C 1
ATOM 3486 O O . PRO B 1 158 ? -5.436 -18.527 -8.236 1 39.39 158 PRO B O 1
ATOM 3489 N N . SER B 1 159 ? -5.501 -20.59 -8.695 1 40.69 159 SER B N 1
ATOM 3490 C CA . SER B 1 159 ? -6.955 -20.705 -8.7 1 40.69 159 SER B CA 1
ATOM 3491 C C . SER B 1 159 ? -7.558 -20.156 -7.411 1 40.69 159 SER B C 1
ATOM 3493 O O . SER B 1 159 ? -7.108 -20.498 -6.315 1 40.69 159 SER B O 1
ATOM 3495 N N . GLY B 1 160 ? -7.929 -18.823 -7.368 1 54.27 160 GLY B N 1
ATOM 3496 C CA . GLY B 1 160 ? -8.89 -18.279 -6.422 1 54.27 160 GLY B CA 1
ATOM 3497 C C . GLY B 1 160 ? -9.849 -19.322 -5.88 1 54.27 160 GLY B C 1
ATOM 3498 O O . GLY B 1 160 ? -10.966 -19.466 -6.382 1 54.27 160 GLY B O 1
ATOM 3499 N N . GLY B 1 161 ? -9.261 -20.36 -5.274 1 63.63 161 GLY B N 1
ATOM 3500 C CA . GLY B 1 161 ? -10.098 -21.388 -4.677 1 63.63 161 GLY B CA 1
ATOM 3501 C C . GLY B 1 161 ? -11.069 -20.844 -3.646 1 63.63 161 GLY B C 1
ATOM 3502 O O . GLY B 1 161 ? -11.089 -19.641 -3.38 1 63.63 161 GLY B O 1
ATOM 3503 N N . PRO B 1 162 ? -12.083 -21.541 -3.313 1 75.12 162 PRO B N 1
ATOM 3504 C CA . PRO B 1 162 ? -13.077 -21.181 -2.299 1 75.12 162 PRO B CA 1
ATOM 3505 C C . PRO B 1 162 ? -12.445 -20.639 -1.019 1 75.12 162 PRO B C 1
ATOM 3507 O O . PRO B 1 162 ? -13.007 -19.747 -0.378 1 75.12 162 PRO B O 1
ATOM 3510 N N . PHE B 1 163 ? -11.251 -21.024 -0.809 1 78.96 163 PHE B N 1
ATOM 3511 C CA . PHE B 1 163 ? -10.588 -20.577 0.41 1 78.96 163 PHE B CA 1
ATOM 3512 C C . PHE B 1 163 ? -10.137 -19.128 0.281 1 78.96 163 PHE B C 1
ATOM 3514 O O . PHE B 1 163 ? -10.26 -18.347 1.227 1 78.96 163 PHE B O 1
ATOM 3521 N N . ARG B 1 164 ? -9.645 -18.804 -0.822 1 79.52 164 ARG B N 1
ATOM 3522 C CA . ARG B 1 164 ? -9.223 -17.425 -1.045 1 79.52 164 ARG B CA 1
ATOM 3523 C C . ARG B 1 164 ? -10.414 -16.473 -0.993 1 79.52 164 ARG B C 1
ATOM 3525 O O . ARG B 1 164 ? -10.293 -15.346 -0.507 1 79.52 164 ARG B O 1
ATOM 3532 N N . ALA B 1 165 ? -11.46 -16.907 -1.491 1 83.37 165 ALA B N 1
ATOM 3533 C CA . ALA B 1 165 ? -12.681 -16.108 -1.424 1 83.37 165 ALA B CA 1
ATOM 3534 C C . ALA B 1 165 ? -13.121 -15.899 0.022 1 83.37 165 ALA B C 1
ATOM 3536 O O . ALA B 1 165 ? -13.592 -14.818 0.383 1 83.37 165 ALA B O 1
ATOM 3537 N N . LEU B 1 166 ? -12.935 -16.881 0.81 1 84.34 166 LEU B N 1
ATOM 3538 C CA . LEU B 1 166 ? -13.283 -16.779 2.223 1 84.34 166 LEU B CA 1
ATOM 3539 C C . LEU B 1 166 ? -12.389 -15.766 2.93 1 84.34 166 LEU B C 1
ATOM 3541 O O . LEU B 1 166 ? -12.865 -14.978 3.75 1 84.34 166 LEU B O 1
ATOM 3545 N N . ILE B 1 167 ? -11.14 -15.794 2.566 1 84.17 167 ILE B N 1
ATOM 3546 C CA . ILE B 1 167 ? -10.199 -14.845 3.152 1 84.17 167 ILE B CA 1
ATOM 3547 C C . ILE B 1 167 ? -10.577 -13.424 2.743 1 84.17 167 ILE B C 1
ATOM 3549 O O . ILE B 1 167 ? -10.538 -12.504 3.564 1 84.17 167 ILE B O 1
ATOM 3553 N N . LEU B 1 168 ? -10.888 -13.271 1.561 1 87.95 168 LEU B N 1
ATOM 3554 C CA . LEU B 1 168 ? -11.33 -11.972 1.064 1 87.95 168 LEU B CA 1
ATOM 3555 C C . LEU B 1 168 ? -12.565 -11.493 1.82 1 87.95 168 LEU B C 1
ATOM 3557 O O . LEU B 1 168 ? -12.619 -10.344 2.265 1 87.95 168 LEU B O 1
ATOM 3561 N N . LEU B 1 169 ? -13.494 -12.375 2.029 1 91.19 169 LEU B N 1
ATOM 3562 C CA . LEU B 1 169 ? -14.729 -12.047 2.732 1 91.19 169 LEU B CA 1
ATOM 3563 C C . LEU B 1 169 ? -14.448 -11.683 4.186 1 91.19 169 LEU B C 1
ATOM 3565 O O . LEU B 1 169 ? -14.993 -10.704 4.702 1 91.19 169 LEU B O 1
ATOM 3569 N N . LEU B 1 170 ? -13.651 -12.398 4.768 1 89.24 170 LEU B N 1
ATOM 3570 C CA . LEU B 1 170 ? -13.291 -12.143 6.159 1 89.24 170 LEU B CA 1
ATOM 3571 C C . LEU B 1 170 ? -12.6 -10.791 6.302 1 89.24 170 LEU B C 1
ATOM 3573 O O . LEU B 1 170 ? -12.952 -9.999 7.179 1 89.24 170 LEU B O 1
ATOM 3577 N N . SER B 1 171 ? -11.651 -10.53 5.467 1 89 171 SER B N 1
ATOM 3578 C CA . SER B 1 171 ? -10.894 -9.283 5.508 1 89 171 SER B CA 1
ATOM 3579 C C . SER B 1 171 ? -11.801 -8.079 5.279 1 89 171 SER B C 1
ATOM 3581 O O . SER B 1 171 ? -11.712 -7.082 6 1 89 171 SER B O 1
ATOM 3583 N N . LEU B 1 172 ? -12.72 -8.181 4.347 1 91.97 172 LEU B N 1
ATOM 3584 C CA . LEU B 1 172 ? -13.623 -7.08 4.031 1 91.97 172 LEU B CA 1
ATOM 3585 C C . LEU B 1 172 ? -14.672 -6.907 5.124 1 91.97 172 LEU B C 1
ATOM 3587 O O . LEU B 1 172 ? -15.157 -5.797 5.356 1 91.97 172 LEU B O 1
ATOM 3591 N N . SER B 1 173 ? -15.027 -8.034 5.744 1 93.6 173 SER B N 1
ATOM 3592 C CA . SER B 1 173 ? -15.927 -7.947 6.89 1 93.6 173 SER B CA 1
ATOM 3593 C C . SER B 1 173 ? -15.312 -7.12 8.013 1 93.6 173 SER B C 1
ATOM 3595 O O . SER B 1 173 ? -15.971 -6.244 8.578 1 93.6 173 SER B O 1
ATOM 3597 N N . PHE B 1 174 ? -14.115 -7.325 8.341 1 90.95 174 PHE B N 1
ATOM 3598 C CA . PHE B 1 174 ? -13.429 -6.567 9.381 1 90.95 174 PHE B CA 1
ATOM 3599 C C . PHE B 1 174 ? -13.322 -5.096 8.997 1 90.95 174 PHE B C 1
ATOM 3601 O O . PHE B 1 174 ? -13.579 -4.214 9.819 1 90.95 174 PHE B O 1
ATOM 3608 N N . HIS B 1 175 ? -12.962 -4.883 7.796 1 90.9 175 HIS B N 1
ATOM 3609 C CA . HIS B 1 175 ? -12.914 -3.512 7.301 1 90.9 175 HIS B CA 1
ATOM 3610 C C . HIS B 1 175 ? -14.258 -2.814 7.484 1 90.9 175 HIS B C 1
ATOM 3612 O O . HIS B 1 175 ? -14.315 -1.692 7.993 1 90.9 175 HIS B O 1
ATOM 3618 N N . SER B 1 176 ? -15.326 -3.507 7.12 1 94.91 176 SER B N 1
ATOM 3619 C CA . SER B 1 176 ? -16.669 -2.939 7.177 1 94.91 176 SER B CA 1
ATOM 3620 C C . SER B 1 176 ? -17.087 -2.652 8.615 1 94.91 176 SER B C 1
ATOM 3622 O O . SER B 1 176 ? -17.784 -1.671 8.88 1 94.91 176 SER B O 1
ATOM 3624 N N . VAL B 1 177 ? -16.674 -3.463 9.499 1 94.29 177 VAL B N 1
ATOM 3625 C CA . VAL B 1 177 ? -16.978 -3.233 10.907 1 94.29 177 VAL B CA 1
ATOM 3626 C C . VAL B 1 177 ? -16.291 -1.955 11.382 1 94.29 177 VAL B C 1
ATOM 3628 O O . VAL B 1 177 ? -16.911 -1.118 12.042 1 94.29 177 VAL B O 1
ATOM 3631 N N . PHE B 1 178 ? -15.033 -1.787 11.042 1 92.22 178 PHE B N 1
ATOM 3632 C CA . PHE B 1 178 ? -14.285 -0.61 11.467 1 92.22 178 PHE B CA 1
ATOM 3633 C C . PHE B 1 178 ? -14.86 0.654 10.84 1 92.22 178 PHE B C 1
ATOM 3635 O O . PHE B 1 178 ? -14.893 1.71 11.476 1 92.22 178 PHE B O 1
ATOM 3642 N N . GLU B 1 179 ? -15.262 0.511 9.665 1 90.78 179 GLU B N 1
ATOM 3643 C CA . GLU B 1 179 ? -15.926 1.625 8.995 1 90.78 179 GLU B CA 1
ATOM 3644 C C . GLU B 1 179 ? -17.199 2.032 9.731 1 90.78 179 GLU B C 1
ATOM 3646 O O . GLU B 1 179 ? -17.432 3.218 9.97 1 90.78 179 GLU B O 1
ATOM 3651 N N . GLY B 1 180 ? -18.05 1.093 10.045 1 92.76 180 GLY B N 1
ATOM 3652 C CA . GLY B 1 180 ? -19.264 1.368 10.796 1 92.76 180 GLY B CA 1
ATOM 3653 C C . GLY B 1 180 ? -18.997 1.989 12.154 1 92.76 180 GLY B C 1
ATOM 3654 O O . GLY B 1 180 ? -19.706 2.907 12.573 1 92.76 180 GLY B O 1
ATOM 3655 N N . LEU B 1 181 ? -17.975 1.51 12.822 1 92.23 181 LEU B N 1
ATOM 3656 C CA . LEU B 1 181 ? -17.584 2.051 14.119 1 92.23 181 LEU B CA 1
ATOM 3657 C C . LEU B 1 181 ? -17.215 3.526 14.004 1 92.23 181 LEU B C 1
ATOM 3659 O O . LEU B 1 181 ? -17.603 4.335 14.85 1 92.23 181 LEU B O 1
ATOM 3663 N N . ALA B 1 182 ? -16.463 3.783 12.949 1 89.24 182 ALA B N 1
ATOM 3664 C CA . ALA B 1 182 ? -16.024 5.16 12.737 1 89.24 182 ALA B CA 1
ATOM 3665 C C . ALA B 1 182 ? -17.216 6.089 12.527 1 89.24 182 ALA B C 1
ATOM 3667 O O . ALA B 1 182 ? -17.254 7.194 13.074 1 89.24 182 ALA B O 1
ATOM 3668 N N . VAL B 1 183 ? -18.196 5.718 11.807 1 90.21 183 VAL B N 1
ATOM 3669 C CA . VAL B 1 183 ? -19.395 6.512 11.558 1 90.21 183 VAL B CA 1
ATOM 3670 C C . VAL B 1 183 ? -20.194 6.66 12.85 1 90.21 183 VAL B C 1
ATOM 3672 O O . VAL B 1 183 ? -20.693 7.745 13.158 1 90.21 183 VAL B O 1
ATOM 3675 N N . GLY B 1 184 ? -20.282 5.622 13.59 1 89.59 184 GLY B N 1
ATOM 3676 C CA . GLY B 1 184 ? -21.035 5.627 14.834 1 89.59 184 GLY B CA 1
ATOM 3677 C C . GLY B 1 184 ? -20.432 6.532 15.892 1 89.59 184 GLY B C 1
ATOM 3678 O O . GLY B 1 184 ? -21.147 7.051 16.753 1 89.59 184 GLY B O 1
ATOM 3679 N N . LEU B 1 185 ? -19.146 6.766 15.834 1 88.5 185 LEU B N 1
ATOM 3680 C CA . LEU B 1 185 ? -18.453 7.53 16.866 1 88.5 185 LEU B CA 1
ATOM 3681 C C . LEU B 1 185 ? -18.372 9.005 16.488 1 88.5 185 LEU B C 1
ATOM 3683 O O . LEU B 1 185 ? -17.882 9.824 17.269 1 88.5 185 LEU B O 1
ATOM 3687 N N . GLN B 1 186 ? -18.84 9.347 15.293 1 87.15 186 GLN B N 1
ATOM 3688 C CA . GLN B 1 186 ? -18.806 10.746 14.88 1 87.15 186 GLN B CA 1
ATOM 3689 C C . GLN B 1 186 ? -19.648 11.614 15.811 1 87.15 186 GLN B C 1
ATOM 3691 O O . GLN B 1 186 ? -20.695 11.181 16.295 1 87.15 186 GLN B O 1
ATOM 3696 N N . LEU B 1 187 ? -19.22 12.923 15.982 1 84.85 187 LEU B N 1
ATOM 3697 C CA . LEU B 1 187 ? -19.831 13.769 17.001 1 84.85 187 LEU B CA 1
ATOM 3698 C C . LEU B 1 187 ? -20.731 14.823 16.366 1 84.85 187 LEU B C 1
ATOM 3700 O O . LEU B 1 187 ? -21.561 15.429 17.047 1 84.85 187 LEU B O 1
ATOM 3704 N N . THR B 1 188 ? -20.545 15.026 15.112 1 87.4 188 THR B N 1
ATOM 3705 C CA . THR B 1 188 ? -21.339 16.059 14.455 1 87.4 188 THR B CA 1
ATOM 3706 C C . THR B 1 188 ? -22.058 15.493 13.234 1 87.4 188 THR B C 1
ATOM 3708 O O . THR B 1 188 ? -21.635 14.481 12.671 1 87.4 188 THR B O 1
ATOM 3711 N N . VAL B 1 189 ? -23.147 16.059 12.886 1 92.28 189 VAL B N 1
ATOM 3712 C CA . VAL B 1 189 ? -23.911 15.665 11.707 1 92.28 189 VAL B CA 1
ATOM 3713 C C . VAL B 1 189 ? -23.058 15.848 10.454 1 92.28 189 VAL B C 1
ATOM 3715 O O . VAL B 1 189 ? -23.033 14.978 9.58 1 92.28 189 VAL B O 1
ATOM 3718 N N . ALA B 1 190 ? -22.324 16.95 10.378 1 88.44 190 ALA B N 1
ATOM 3719 C CA . ALA B 1 190 ? -21.511 17.267 9.206 1 88.44 190 ALA B CA 1
ATOM 3720 C C . ALA B 1 190 ? -20.432 16.212 8.985 1 88.44 190 ALA B C 1
ATOM 3722 O O . ALA B 1 190 ? -20.271 15.702 7.874 1 88.44 190 ALA B O 1
ATOM 3723 N N . SER B 1 191 ? -19.792 15.88 10.053 1 85.9 191 SER B N 1
ATOM 3724 C CA . SER B 1 191 ? -18.731 14.885 9.936 1 85.9 191 SER B CA 1
ATOM 3725 C C . SER B 1 191 ? -19.299 13.505 9.621 1 85.9 191 SER B C 1
ATOM 3727 O O . SER B 1 191 ? -18.676 12.721 8.902 1 85.9 191 SER B O 1
ATOM 3729 N N . THR B 1 192 ? -20.426 13.221 10.128 1 90.46 192 THR B N 1
ATOM 3730 C CA . THR B 1 192 ? -21.077 11.942 9.87 1 90.46 192 THR B CA 1
ATOM 3731 C C . THR B 1 192 ? -21.478 11.826 8.402 1 90.46 192 THR B C 1
ATOM 3733 O O . THR B 1 192 ? -21.195 10.816 7.754 1 90.46 192 THR B O 1
ATOM 3736 N N . VAL B 1 193 ? -22.058 12.842 7.861 1 91.06 193 VAL B N 1
ATOM 3737 C CA . VAL B 1 193 ? -22.503 12.841 6.471 1 91.06 193 VAL B CA 1
ATOM 3738 C C . VAL B 1 193 ? -21.292 12.798 5.542 1 91.06 193 VAL B C 1
ATOM 3740 O O . VAL B 1 193 ? -21.295 12.077 4.541 1 91.06 193 VAL B O 1
ATOM 3743 N N . GLN B 1 194 ? -20.341 13.523 5.888 1 86.13 194 GLN B N 1
ATOM 3744 C CA . GLN B 1 194 ? -19.132 13.557 5.072 1 86.13 194 GLN B CA 1
ATOM 3745 C C . GLN B 1 194 ? -18.481 12.179 4.994 1 86.13 194 GLN B C 1
ATOM 3747 O O . GLN B 1 194 ? -18.112 11.722 3.91 1 86.13 194 GLN B O 1
ATOM 3752 N N . LEU B 1 195 ? -18.322 11.572 6.095 1 86.65 195 LEU B N 1
ATOM 3753 C CA . LEU B 1 195 ? -17.728 10.24 6.125 1 86.65 195 LEU B CA 1
ATOM 3754 C C . LEU B 1 195 ? -18.613 9.233 5.397 1 86.65 195 LEU B C 1
ATOM 3756 O O . LEU B 1 195 ? -18.114 8.392 4.646 1 86.65 195 LEU B O 1
ATOM 3760 N N . CYS B 1 196 ? -19.881 9.35 5.597 1 90.03 196 CYS B N 1
ATOM 3761 C CA . CYS B 1 196 ? -20.818 8.434 4.956 1 90.03 196 CYS B CA 1
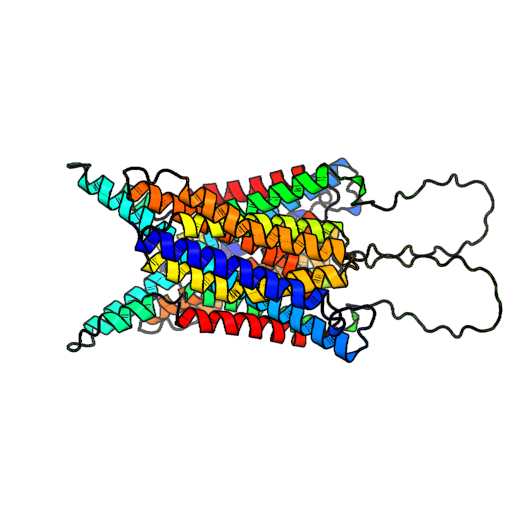ATOM 3762 C C . CYS B 1 196 ? -20.752 8.559 3.439 1 90.03 196 CYS B C 1
ATOM 3764 O O . CYS B 1 196 ? -20.693 7.552 2.731 1 90.03 196 CYS B O 1
ATOM 3766 N N . LEU B 1 197 ? -20.74 9.73 2.965 1 87.23 197 LEU B N 1
ATOM 3767 C CA . LEU B 1 197 ? -20.674 9.96 1.526 1 87.23 197 LEU B CA 1
ATOM 3768 C C . LEU B 1 197 ? -19.366 9.427 0.95 1 87.23 197 LEU B C 1
ATOM 3770 O O . LEU B 1 197 ? -19.353 8.849 -0.139 1 87.23 197 LEU B O 1
ATOM 3774 N N . ALA B 1 198 ? -18.372 9.636 1.673 1 83.63 198 ALA B N 1
ATOM 3775 C CA . ALA B 1 198 ? -17.069 9.13 1.248 1 83.63 198 ALA B CA 1
ATOM 3776 C C . ALA B 1 198 ? -17.082 7.608 1.134 1 83.63 198 ALA B C 1
ATOM 3778 O O . ALA B 1 198 ? -16.549 7.047 0.174 1 83.63 198 ALA B O 1
ATOM 3779 N N . VAL B 1 199 ? -17.667 6.954 2.047 1 88.52 199 VAL B N 1
ATOM 3780 C CA . VAL B 1 199 ? -17.743 5.497 2.069 1 88.52 199 VAL B CA 1
ATOM 3781 C C . VAL B 1 199 ? -18.624 5.008 0.922 1 88.52 199 VAL B C 1
ATOM 3783 O O . VAL B 1 199 ? -18.271 4.055 0.223 1 88.52 199 VAL B O 1
ATOM 3786 N N . LEU B 1 200 ? -19.725 5.71 0.687 1 89.43 200 LEU B N 1
ATOM 3787 C CA . LEU B 1 200 ? -20.667 5.314 -0.355 1 89.43 200 LEU B CA 1
ATOM 3788 C C . LEU B 1 200 ? -20.019 5.397 -1.733 1 89.43 200 LEU B C 1
ATOM 3790 O O . LEU B 1 200 ? -20.347 4.612 -2.626 1 89.43 200 LEU B O 1
ATOM 3794 N N . ALA B 1 201 ? -19.059 6.254 -1.892 1 84.91 201 ALA B N 1
ATOM 3795 C CA . ALA B 1 201 ? -18.411 6.518 -3.174 1 84.91 201 ALA B CA 1
ATOM 3796 C C . ALA B 1 201 ? -17.635 5.297 -3.658 1 84.91 201 ALA B C 1
ATOM 3798 O O . ALA B 1 201 ? -17.484 5.087 -4.864 1 84.91 201 ALA B O 1
ATOM 3799 N N . HIS B 1 202 ? -17.175 4.507 -2.737 1 87.64 202 HIS B N 1
ATOM 3800 C CA . HIS B 1 202 ? -16.365 3.373 -3.169 1 87.64 202 HIS B CA 1
ATOM 3801 C C . HIS B 1 202 ? -17.017 2.051 -2.779 1 87.64 202 HIS B C 1
ATOM 3803 O O . HIS B 1 202 ? -16.682 1.001 -3.333 1 87.64 202 HIS B O 1
ATOM 3809 N N . LYS B 1 203 ? -17.968 2.029 -1.866 1 91.97 203 LYS B N 1
ATOM 3810 C CA . LYS B 1 203 ? -18.553 0.805 -1.325 1 91.97 203 LYS B CA 1
ATOM 3811 C C . LYS B 1 203 ? -19.307 0.033 -2.403 1 91.97 203 LYS B C 1
ATOM 3813 O O . LYS B 1 203 ? -19.182 -1.19 -2.5 1 91.97 203 LYS B O 1
ATOM 3818 N N . GLY B 1 204 ? -19.997 0.746 -3.227 1 91.14 204 GLY B N 1
ATOM 3819 C CA . GLY B 1 204 ? -20.758 0.078 -4.271 1 91.14 204 GLY B CA 1
ATOM 3820 C C . GLY B 1 204 ? -19.889 -0.717 -5.227 1 91.14 204 GLY B C 1
ATOM 3821 O O . GLY B 1 204 ? -20.181 -1.878 -5.52 1 91.14 204 GLY B O 1
ATOM 3822 N N . ILE B 1 205 ? -18.876 -0.149 -5.682 1 88.06 205 ILE B N 1
ATOM 3823 C CA . ILE B 1 205 ? -17.988 -0.779 -6.653 1 88.06 205 ILE B CA 1
ATOM 3824 C C . ILE B 1 205 ? -17.21 -1.91 -5.982 1 88.06 205 ILE B C 1
ATOM 3826 O O . ILE B 1 205 ? -16.984 -2.96 -6.588 1 88.06 205 ILE B O 1
ATOM 3830 N N . VAL B 1 206 ? -16.817 -1.748 -4.746 1 88.04 206 VAL B N 1
ATOM 3831 C CA . VAL B 1 206 ? -16.062 -2.74 -3.987 1 88.04 206 VAL B CA 1
ATOM 3832 C C . VAL B 1 206 ? -16.903 -4.002 -3.807 1 88.04 206 VAL B C 1
ATOM 3834 O O . VAL B 1 206 ? -16.443 -5.109 -4.097 1 88.04 206 VAL B O 1
ATOM 3837 N N . VAL B 1 207 ? -18.162 -3.826 -3.406 1 92.8 207 VAL B N 1
ATOM 3838 C CA . VAL B 1 207 ? -19.005 -4.982 -3.12 1 92.8 207 VAL B CA 1
ATOM 3839 C C . VAL B 1 207 ? -19.431 -5.648 -4.426 1 92.8 207 VAL B C 1
ATOM 3841 O O . VAL B 1 207 ? -19.571 -6.871 -4.49 1 92.8 207 VAL B O 1
ATOM 3844 N N . PHE B 1 208 ? -19.603 -4.82 -5.459 1 90.71 208 PHE B N 1
ATOM 3845 C CA . PHE B 1 208 ? -19.854 -5.38 -6.782 1 90.71 208 PHE B CA 1
ATOM 3846 C C . PHE B 1 208 ? -18.723 -6.312 -7.198 1 90.71 208 PHE B C 1
ATOM 3848 O O . PHE B 1 208 ? -18.97 -7.409 -7.704 1 90.71 208 PHE B O 1
ATOM 3855 N N . GLY B 1 209 ? -17.538 -5.868 -6.948 1 87.49 209 GLY B N 1
ATOM 3856 C CA . GLY B 1 209 ? -16.38 -6.691 -7.256 1 87.49 209 GLY B CA 1
ATOM 3857 C C . GLY B 1 209 ? -16.352 -7.995 -6.482 1 87.49 209 GLY B C 1
ATOM 3858 O O . GLY B 1 209 ? -15.96 -9.033 -7.019 1 87.49 209 GLY B O 1
ATOM 3859 N N . VAL B 1 210 ? -16.723 -7.995 -5.269 1 90.06 210 VAL B N 1
ATOM 3860 C CA . VAL B 1 210 ? -16.768 -9.192 -4.436 1 90.06 210 VAL B CA 1
ATOM 3861 C C . VAL B 1 210 ? -17.811 -10.164 -4.982 1 90.06 210 VAL B C 1
ATOM 3863 O O . VAL B 1 210 ? -17.554 -11.365 -5.087 1 90.06 210 VAL B O 1
ATOM 3866 N N . GLY B 1 211 ? -18.988 -9.624 -5.293 1 90.55 211 GLY B N 1
ATOM 3867 C CA . GLY B 1 211 ? -20.011 -10.459 -5.9 1 90.55 211 GLY B CA 1
ATOM 3868 C C . GLY B 1 211 ? -19.553 -11.126 -7.184 1 90.55 211 GLY B C 1
ATOM 3869 O O . GLY B 1 211 ? -19.793 -12.317 -7.391 1 90.55 211 GLY B O 1
ATOM 3870 N N . LEU B 1 212 ? -18.879 -10.348 -7.986 1 86.62 212 LEU B N 1
ATOM 3871 C CA . LEU B 1 212 ? -18.349 -10.877 -9.238 1 86.62 212 LEU B CA 1
ATOM 3872 C C . LEU B 1 212 ? -17.343 -11.992 -8.974 1 86.62 212 LEU B C 1
ATOM 3874 O O . LEU B 1 212 ? -17.363 -13.025 -9.647 1 86.62 212 LEU B O 1
ATOM 3878 N N . ARG B 1 213 ? -16.555 -11.848 -8.017 1 84.53 213 ARG B N 1
ATOM 3879 C CA . ARG B 1 213 ? -15.543 -12.841 -7.671 1 84.53 213 ARG B CA 1
ATOM 3880 C C . ARG B 1 213 ? -16.189 -14.129 -7.17 1 84.53 213 ARG B C 1
ATOM 3882 O O . ARG B 1 213 ? -15.738 -15.226 -7.505 1 84.53 213 ARG B O 1
ATOM 3889 N N . LEU B 1 214 ? -17.17 -14.049 -6.406 1 88.71 214 LEU B N 1
ATOM 3890 C CA . LEU B 1 214 ? -17.854 -15.219 -5.867 1 88.71 214 LEU B CA 1
ATOM 3891 C C . LEU B 1 214 ? -18.455 -16.061 -6.988 1 88.71 214 LEU B C 1
ATOM 3893 O O . LEU B 1 214 ? -18.386 -17.292 -6.95 1 88.71 214 LEU B O 1
ATOM 3897 N N . VAL B 1 215 ? -18.938 -15.377 -8.005 1 85.92 215 VAL B N 1
ATOM 3898 C CA . VAL B 1 215 ? -19.53 -16.066 -9.147 1 85.92 215 VAL B CA 1
ATOM 3899 C C . VAL B 1 215 ? -18.431 -16.718 -9.984 1 85.92 215 VAL B C 1
ATOM 3901 O O . VAL B 1 215 ? -18.585 -17.849 -10.45 1 85.92 215 VAL B O 1
ATOM 3904 N N . GLN B 1 216 ? -17.345 -16.082 -10.097 1 80.38 216 GLN B N 1
ATOM 3905 C CA . GLN B 1 216 ? -16.249 -16.566 -10.929 1 80.38 216 GLN B CA 1
ATOM 3906 C C . GLN B 1 216 ? -15.593 -17.799 -10.313 1 80.38 216 GLN B C 1
ATOM 3908 O O . GLN B 1 216 ? -15.077 -18.658 -11.031 1 80.38 216 GLN B O 1
ATOM 3913 N N . VAL B 1 217 ? -15.563 -17.88 -9.023 1 82.44 217 VAL B N 1
ATOM 3914 C CA . VAL B 1 217 ? -14.939 -19.011 -8.345 1 82.44 217 VAL B CA 1
ATOM 3915 C C . VAL B 1 217 ? -15.895 -20.202 -8.339 1 82.44 217 VAL B C 1
ATOM 3917 O O . VAL B 1 217 ? -15.502 -21.32 -7.998 1 82.44 217 VAL B O 1
ATOM 3920 N N . GLY B 1 218 ? -17.112 -20.012 -8.79 1 81.89 218 GLY B N 1
ATOM 3921 C CA . GLY B 1 218 ? -18.072 -21.098 -8.908 1 81.89 218 GLY B CA 1
ATOM 3922 C C . GLY B 1 218 ? -18.832 -21.365 -7.623 1 81.89 218 GLY B C 1
ATOM 3923 O O . GLY B 1 218 ? -19.221 -22.503 -7.351 1 81.89 218 GLY B O 1
ATOM 3924 N N . THR B 1 219 ? -18.98 -20.368 -6.856 1 84.75 219 THR B N 1
ATOM 3925 C CA . THR B 1 219 ? -19.738 -20.507 -5.618 1 84.75 219 THR B CA 1
ATOM 3926 C C . THR B 1 219 ? -21.229 -20.658 -5.91 1 84.75 219 THR B C 1
ATOM 3928 O O . THR B 1 219 ? -21.765 -19.984 -6.792 1 84.75 219 THR B O 1
ATOM 3931 N N . LYS B 1 220 ? -21.766 -21.652 -5.218 1 87.55 220 LYS B N 1
ATOM 3932 C CA . LYS B 1 220 ? -23.21 -21.811 -5.363 1 87.55 220 LYS B CA 1
ATOM 3933 C C . LYS B 1 220 ? -23.941 -20.51 -5.043 1 87.55 220 LYS B C 1
ATOM 3935 O O . LYS B 1 220 ? -23.524 -19.758 -4.161 1 87.55 220 LYS B O 1
ATOM 3940 N N . SER B 1 221 ? -25.016 -20.228 -5.727 1 87.88 221 SER B N 1
ATOM 3941 C CA . SER B 1 221 ? -25.75 -18.971 -5.622 1 87.88 221 SER B CA 1
ATOM 3942 C C . SER B 1 221 ? -26.207 -18.716 -4.19 1 87.88 221 SER B C 1
ATOM 3944 O O . SER B 1 221 ? -26.113 -17.591 -3.694 1 87.88 221 SER B O 1
ATOM 3946 N N . ARG B 1 222 ? -26.692 -19.723 -3.531 1 91.75 222 ARG B N 1
ATOM 3947 C CA . ARG B 1 222 ? -27.175 -19.554 -2.164 1 91.75 222 ARG B CA 1
ATOM 3948 C C . ARG B 1 222 ? -26.057 -19.079 -1.243 1 91.75 222 ARG B C 1
ATOM 3950 O O . ARG B 1 222 ? -26.26 -18.179 -0.425 1 91.75 222 ARG B O 1
ATOM 3957 N N . TRP B 1 223 ? -24.964 -19.645 -1.416 1 90.87 223 TRP B N 1
ATOM 3958 C CA . TRP B 1 223 ? -23.822 -19.273 -0.586 1 90.87 223 TRP B CA 1
ATOM 3959 C C . TRP B 1 223 ? -23.327 -17.874 -0.937 1 90.87 223 TRP B C 1
ATOM 3961 O O . TRP B 1 223 ? -22.904 -17.12 -0.058 1 90.87 223 TRP B O 1
ATOM 3971 N N . ALA B 1 224 ? -23.383 -17.569 -2.172 1 92.71 224 ALA B N 1
ATOM 3972 C CA . ALA B 1 224 ? -22.969 -16.238 -2.607 1 92.71 224 ALA B CA 1
ATOM 3973 C C . ALA B 1 224 ? -23.877 -15.162 -2.019 1 92.71 224 ALA B C 1
ATOM 3975 O O . ALA B 1 224 ? -23.397 -14.138 -1.526 1 92.71 224 ALA B O 1
ATOM 3976 N N . VAL B 1 225 ? -25.151 -15.469 -2.007 1 93.94 225 VAL B N 1
ATOM 3977 C CA . VAL B 1 225 ? -26.124 -14.528 -1.463 1 93.94 225 VAL B CA 1
ATOM 3978 C C . VAL B 1 225 ? -25.914 -14.381 0.043 1 93.94 225 VAL B C 1
ATOM 3980 O O . VAL B 1 225 ? -25.92 -13.266 0.571 1 93.94 225 VAL B O 1
ATOM 3983 N N . LEU B 1 226 ? -25.702 -15.426 0.687 1 94.66 226 LEU B N 1
ATOM 3984 C CA . LEU B 1 226 ? -25.478 -15.397 2.128 1 94.66 226 LEU B CA 1
ATOM 3985 C C . LEU B 1 226 ? -24.209 -14.622 2.465 1 94.66 226 LEU B C 1
ATOM 3987 O O . LEU B 1 226 ? -24.153 -13.928 3.483 1 94.66 226 LEU B O 1
ATOM 3991 N N . SER B 1 227 ? -23.235 -14.818 1.65 1 94.59 227 SER B N 1
ATOM 3992 C CA . SER B 1 227 ? -21.982 -14.1 1.862 1 94.59 227 SER B CA 1
ATOM 3993 C C . SER B 1 227 ? -22.184 -12.593 1.751 1 94.59 227 SER B C 1
ATOM 3995 O O . SER B 1 227 ? -21.687 -11.832 2.585 1 94.59 227 SER B O 1
ATOM 3997 N N . ILE B 1 228 ? -22.942 -12.201 0.778 1 95.26 228 ILE B N 1
ATOM 3998 C CA . ILE B 1 228 ? -23.197 -10.777 0.586 1 95.26 228 ILE B CA 1
ATOM 3999 C C . ILE B 1 228 ? -24.062 -10.249 1.728 1 95.26 228 ILE B C 1
ATOM 4001 O O . ILE B 1 228 ? -23.847 -9.137 2.215 1 95.26 228 ILE B O 1
ATOM 4005 N N . LEU B 1 229 ? -25.018 -11.027 2.137 1 95.75 229 LEU B N 1
ATOM 4006 C CA . LEU B 1 229 ? -25.862 -10.645 3.264 1 95.75 229 LEU B CA 1
ATOM 4007 C C . LEU B 1 229 ? -25.029 -10.46 4.529 1 95.75 229 LEU B C 1
ATOM 4009 O O . LEU B 1 229 ? -25.212 -9.484 5.26 1 95.75 229 LEU B O 1
ATOM 4013 N N . SER B 1 230 ? -24.228 -11.361 4.759 1 95.52 230 SER B N 1
ATOM 4014 C CA . SER B 1 230 ? -23.344 -11.271 5.917 1 95.52 230 SER B CA 1
ATOM 4015 C C . SER B 1 230 ? -22.464 -10.027 5.845 1 95.52 230 SER B C 1
ATOM 4017 O O . SER B 1 230 ? -22.294 -9.321 6.841 1 95.52 230 SER B O 1
ATOM 4019 N N . LEU B 1 231 ? -21.914 -9.771 4.695 1 95.34 231 LEU B N 1
ATOM 4020 C CA . LEU B 1 231 ? -21.07 -8.598 4.498 1 95.34 231 LEU B CA 1
ATOM 4021 C C . LEU B 1 231 ? -21.864 -7.314 4.716 1 95.34 231 LEU B C 1
ATOM 4023 O O . LEU B 1 231 ? -21.354 -6.356 5.302 1 95.34 231 LEU B O 1
ATOM 4027 N N . ALA B 1 232 ? -23.076 -7.306 4.268 1 95.78 232 ALA B N 1
ATOM 4028 C CA . ALA B 1 232 ? -23.935 -6.13 4.375 1 95.78 232 ALA B CA 1
ATOM 4029 C C . ALA B 1 232 ? -24.254 -5.814 5.833 1 95.78 232 ALA B C 1
ATOM 4031 O O . ALA B 1 232 ? -24.499 -4.658 6.185 1 95.78 232 ALA B O 1
ATOM 4032 N N . LEU B 1 233 ? -24.209 -6.744 6.703 1 96.33 233 LEU B N 1
ATOM 4033 C CA . LEU B 1 233 ? -24.567 -6.567 8.107 1 96.33 233 LEU B CA 1
ATOM 4034 C C . LEU B 1 233 ? -23.368 -6.085 8.916 1 96.33 233 LEU B C 1
ATOM 4036 O O . LEU B 1 233 ? -23.522 -5.638 10.055 1 96.33 233 LEU B O 1
ATOM 4040 N N . MET B 1 234 ? -22.243 -6.11 8.382 1 95.45 234 MET B N 1
ATOM 4041 C CA . MET B 1 234 ? -21.034 -5.794 9.139 1 95.45 234 MET B CA 1
ATOM 4042 C C . MET B 1 234 ? -20.958 -4.302 9.444 1 95.45 234 MET B C 1
ATOM 4044 O O . MET B 1 234 ? -20.622 -3.909 10.562 1 95.45 234 MET B O 1
ATOM 4048 N N . SER B 1 235 ? -21.248 -3.459 8.429 1 93.95 235 SER B N 1
ATOM 4049 C CA . SER B 1 235 ? -21.221 -2.021 8.673 1 93.95 235 SER B CA 1
ATOM 4050 C C . SER B 1 235 ? -22.257 -1.618 9.718 1 93.95 235 SER B C 1
ATOM 4052 O O . SER B 1 235 ? -21.951 -0.868 10.647 1 93.95 235 SER B O 1
ATOM 4054 N N . PRO B 1 236 ? -23.492 -2.143 9.602 1 92.85 236 PRO B N 1
ATOM 4055 C CA . PRO B 1 236 ? -24.488 -1.871 10.641 1 92.85 236 PRO B CA 1
ATOM 4056 C C . PRO B 1 236 ? -24.058 -2.375 12.017 1 92.85 236 PRO B C 1
ATOM 4058 O O . PRO B 1 236 ? -24.314 -1.716 13.027 1 92.85 236 PRO B O 1
ATOM 4061 N N . LEU B 1 237 ? -23.452 -3.482 12.062 1 94.48 237 LEU B N 1
ATOM 4062 C CA . LEU B 1 237 ? -22.943 -4.005 13.325 1 94.48 237 LEU B CA 1
ATOM 4063 C C . LEU B 1 237 ? -21.917 -3.054 13.933 1 94.48 237 LEU B C 1
ATOM 4065 O O . LEU B 1 237 ? -21.988 -2.735 15.122 1 94.48 237 LEU B O 1
ATOM 4069 N N . GLY B 1 238 ? -20.998 -2.614 13.154 1 94.35 238 GLY B N 1
ATOM 4070 C CA . GLY B 1 238 ? -20.024 -1.644 13.627 1 94.35 238 GLY B CA 1
ATOM 4071 C C . GLY B 1 238 ? -20.655 -0.352 14.111 1 94.35 238 GLY B C 1
ATOM 4072 O O . GLY B 1 238 ? -20.274 0.178 15.156 1 94.35 238 GLY B O 1
ATOM 4073 N N . LEU B 1 239 ? -21.547 0.138 13.322 1 93.56 239 LEU B N 1
ATOM 4074 C CA . LEU B 1 239 ? -22.238 1.371 13.681 1 93.56 239 LEU B CA 1
ATOM 4075 C C . LEU B 1 239 ? -22.975 1.215 15.007 1 93.56 239 LEU B C 1
ATOM 4077 O O . LEU B 1 239 ? -22.933 2.11 15.855 1 93.56 239 LEU B O 1
ATOM 4081 N N . ALA B 1 240 ? -23.638 0.098 15.242 1 91.38 240 ALA B N 1
ATOM 4082 C CA . ALA B 1 240 ? -24.36 -0.183 16.48 1 91.38 240 ALA B CA 1
ATOM 4083 C C . ALA B 1 240 ? -23.411 -0.208 17.675 1 91.38 240 ALA B C 1
ATOM 4085 O O . ALA B 1 240 ? -23.722 0.34 18.735 1 91.38 240 ALA B O 1
ATOM 4086 N N . ILE B 1 241 ? -22.266 -0.765 17.502 1 90.91 241 ILE B N 1
ATOM 4087 C CA . ILE B 1 241 ? -21.265 -0.803 18.562 1 90.91 241 ILE B CA 1
ATOM 4088 C C . ILE B 1 241 ? -20.764 0.611 18.849 1 90.91 241 ILE B C 1
ATOM 4090 O O . ILE B 1 241 ? -20.588 0.99 20.01 1 90.91 241 ILE B O 1
ATOM 4094 N N . GLY B 1 242 ? -20.527 1.335 17.787 1 88.35 242 GLY B N 1
ATOM 4095 C CA . GLY B 1 242 ? -20.106 2.718 17.949 1 88.35 242 GLY B CA 1
ATOM 4096 C C . GLY B 1 242 ? -21.113 3.562 18.708 1 88.35 242 GLY B C 1
ATOM 4097 O O . GLY B 1 242 ? -20.733 4.413 19.516 1 88.35 242 GLY B O 1
ATOM 4098 N N . LEU B 1 243 ? -22.358 3.339 18.489 1 86.18 243 LEU B N 1
ATOM 4099 C CA . LEU B 1 243 ? -23.431 4.062 19.161 1 86.18 243 LEU B CA 1
ATOM 4100 C C . LEU B 1 243 ? -23.518 3.663 20.631 1 86.18 243 LEU B C 1
ATOM 4102 O O . LEU B 1 243 ? -23.918 4.469 21.474 1 86.18 243 LEU B O 1
ATOM 4106 N N . ALA B 1 244 ? -23.128 2.431 20.907 1 83.82 244 ALA B N 1
ATOM 4107 C CA . ALA B 1 244 ? -23.259 1.894 22.26 1 83.82 244 ALA B CA 1
ATOM 4108 C C . ALA B 1 244 ? -22.102 2.349 23.145 1 83.82 244 ALA B C 1
ATOM 4110 O O . ALA B 1 244 ? -22.186 2.276 24.373 1 83.82 244 ALA B O 1
ATOM 4111 N N . VAL B 1 245 ? -20.985 2.688 22.526 1 76.02 245 VAL B N 1
ATOM 4112 C CA . VAL B 1 245 ? -19.849 3.156 23.313 1 76.02 245 VAL B CA 1
ATOM 4113 C C . VAL B 1 245 ? -20.199 4.479 23.991 1 76.02 245 VAL B C 1
ATOM 4115 O O . VAL B 1 245 ? -20.611 5.433 23.327 1 76.02 245 VAL B O 1
ATOM 4118 N N . PRO B 1 246 ? -20.254 4.387 25.356 1 62.12 246 PRO B N 1
ATOM 4119 C CA . PRO B 1 246 ? -20.623 5.609 26.075 1 62.12 246 PRO B CA 1
ATOM 4120 C C . PRO B 1 246 ? -19.761 6.807 25.684 1 62.12 246 PRO B C 1
ATOM 4122 O O . PRO B 1 246 ? -18.554 6.661 25.473 1 62.12 246 PRO B O 1
ATOM 4125 N N . GLN B 1 247 ? -20.416 7.676 24.97 1 59.62 247 GLN B N 1
ATOM 4126 C CA . GLN B 1 247 ? -19.738 8.924 24.638 1 59.62 247 GLN B CA 1
ATOM 4127 C C . GLN B 1 247 ? -19.158 9.584 25.885 1 59.62 247 GLN B C 1
ATOM 4129 O O . GLN B 1 247 ? -19.902 10.027 26.762 1 59.62 247 GLN B O 1
ATOM 4134 N N . GLY B 1 248 ? -18.284 8.84 26.508 1 55.64 248 GLY B N 1
ATOM 4135 C CA . GLY B 1 248 ? -17.723 9.443 27.706 1 55.64 248 GLY B CA 1
ATOM 4136 C C . GLY B 1 248 ? -17.594 10.952 27.611 1 55.64 248 GLY B C 1
ATOM 4137 O O . GLY B 1 248 ? -17.798 11.531 26.542 1 55.64 248 GLY B O 1
ATOM 4138 N N . ASP B 1 249 ? -17.467 11.592 28.795 1 55.66 249 ASP B N 1
ATOM 4139 C CA . ASP B 1 249 ? -17.447 13.037 28.997 1 55.66 249 ASP B CA 1
ATOM 4140 C C . ASP B 1 249 ? -16.334 13.69 28.181 1 55.66 249 ASP B C 1
ATOM 4142 O O . ASP B 1 249 ? -16.372 14.895 27.921 1 55.66 249 ASP B O 1
ATOM 4146 N N . SER B 1 250 ? -15.21 12.887 27.787 1 65.43 250 SER B N 1
ATOM 4147 C CA . SER B 1 250 ? -14.14 13.699 27.215 1 65.43 250 SER B CA 1
ATOM 4148 C C . SER B 1 250 ? -14.158 13.642 25.691 1 65.43 250 SER B C 1
ATOM 4150 O O . SER B 1 250 ? -13.937 12.582 25.101 1 65.43 250 SER B O 1
ATOM 4152 N N . LYS B 1 251 ? -14.809 14.542 25.073 1 69.15 251 LYS B N 1
ATOM 4153 C CA . LYS B 1 251 ? -14.818 14.777 23.632 1 69.15 251 LYS B CA 1
ATOM 4154 C C . LYS B 1 251 ? -13.465 14.441 23.011 1 69.15 251 LYS B C 1
ATOM 4156 O O . LYS B 1 251 ? -13.401 13.84 21.937 1 69.15 251 LYS B O 1
ATOM 4161 N N . ALA B 1 252 ? -12.464 14.673 23.795 1 71.25 252 ALA B N 1
ATOM 4162 C CA . ALA B 1 252 ? -11.111 14.436 23.301 1 71.25 252 ALA B CA 1
ATOM 4163 C C . ALA B 1 252 ? -10.839 12.943 23.141 1 71.25 252 ALA B C 1
ATOM 4165 O O . ALA B 1 252 ? -10.232 12.518 22.155 1 71.25 252 ALA B O 1
ATOM 4166 N N . GLY B 1 253 ? -11.352 12.17 24.086 1 77.09 253 GLY B N 1
ATOM 4167 C CA . GLY B 1 253 ? -11.153 10.731 24.017 1 77.09 253 GLY B CA 1
ATOM 4168 C C . GLY B 1 253 ? -11.911 10.077 22.877 1 77.09 253 GLY B C 1
ATOM 4169 O O . GLY B 1 253 ? -11.393 9.174 22.218 1 77.09 253 GLY B O 1
ATOM 4170 N N . GLN B 1 254 ? -13.031 10.609 22.613 1 79.82 254 GLN B N 1
ATOM 4171 C CA . GLN B 1 254 ? -13.859 10.066 21.542 1 79.82 254 GLN B CA 1
ATOM 4172 C C . GLN B 1 254 ? -13.268 10.39 20.172 1 79.82 254 GLN B C 1
ATOM 4174 O O . GLN B 1 254 ? -13.294 9.555 19.266 1 79.82 254 GLN B O 1
ATOM 4179 N N . GLY B 1 255 ? -12.758 11.568 20.101 1 83.68 255 GLY B N 1
ATOM 4180 C CA . GLY B 1 255 ? -12.116 11.955 18.854 1 83.68 255 GLY B CA 1
ATOM 4181 C C . GLY B 1 255 ? -10.911 11.099 18.513 1 83.68 255 GLY B C 1
ATOM 4182 O O . GLY B 1 255 ? -10.741 10.687 17.363 1 83.68 255 GLY B O 1
ATOM 4183 N N . LEU B 1 256 ? -10.171 10.798 19.489 1 86.32 256 LEU B N 1
ATOM 4184 C CA . LEU B 1 256 ? -8.985 9.974 19.285 1 86.32 256 LEU B CA 1
ATOM 4185 C C . LEU B 1 256 ? -9.372 8.545 18.921 1 86.32 256 LEU B C 1
ATOM 4187 O O . LEU B 1 256 ? -8.766 7.94 18.033 1 86.32 256 LEU B O 1
ATOM 4191 N N . ALA B 1 257 ? -10.349 8.066 19.603 1 87.22 257 ALA B N 1
ATOM 4192 C CA . ALA B 1 257 ? -10.815 6.711 19.314 1 87.22 257 ALA B CA 1
ATOM 4193 C C . ALA B 1 257 ? -11.313 6.597 17.876 1 87.22 257 ALA B C 1
ATOM 4195 O O . ALA B 1 257 ? -11.003 5.627 17.181 1 87.22 257 ALA B O 1
ATOM 4196 N N . GLN B 1 258 ? -12.039 7.566 17.447 1 87.63 258 GLN B N 1
ATOM 4197 C CA . GLN B 1 258 ? -12.556 7.583 16.083 1 87.63 258 GLN B CA 1
ATOM 4198 C C . GLN B 1 258 ? -11.419 7.593 15.064 1 87.63 258 GLN B C 1
ATOM 4200 O O . GLN B 1 258 ? -11.449 6.844 14.085 1 87.63 258 GLN B O 1
ATOM 4205 N N . SER B 1 259 ? -10.48 8.409 15.318 1 90.73 259 SER B N 1
ATOM 4206 C CA . SER B 1 259 ? -9.36 8.534 14.391 1 90.73 259 SER B CA 1
ATOM 4207 C C . SER B 1 259 ? -8.543 7.247 14.336 1 90.73 259 SER B C 1
ATOM 4209 O O . SER B 1 259 ? -8.086 6.841 13.265 1 90.73 259 SER B O 1
ATOM 4211 N N . VAL B 1 260 ? -8.396 6.599 15.421 1 92.11 260 VAL B N 1
ATOM 4212 C CA . VAL B 1 260 ? -7.658 5.342 15.486 1 92.11 260 VAL B CA 1
ATOM 4213 C C . VAL B 1 260 ? -8.412 4.259 14.719 1 92.11 260 VAL B C 1
ATOM 4215 O O . VAL B 1 260 ? -7.812 3.495 13.958 1 92.11 260 VAL B O 1
ATOM 4218 N N . LEU B 1 261 ? -9.678 4.257 14.888 1 91.8 261 LEU B N 1
ATOM 4219 C CA . LEU B 1 261 ? -10.492 3.264 14.196 1 91.8 261 LEU B CA 1
ATOM 4220 C C . LEU B 1 261 ? -10.479 3.503 12.69 1 91.8 261 LEU B C 1
ATOM 4222 O O . LEU B 1 261 ? -10.443 2.552 11.906 1 91.8 261 LEU B O 1
ATOM 4226 N N . GLU B 1 262 ? -10.508 4.723 12.309 1 91.57 262 GLU B N 1
ATOM 4227 C CA . GLU B 1 262 ? -10.394 5.065 10.894 1 91.57 262 GLU B CA 1
ATOM 4228 C C . GLU B 1 262 ? -9.046 4.628 10.327 1 91.57 262 GLU B C 1
ATOM 4230 O O . GLU B 1 262 ? -8.971 4.136 9.199 1 91.57 262 GLU B O 1
ATOM 4235 N N . GLY B 1 263 ? -8.033 4.86 11.127 1 94.81 263 GLY B N 1
ATOM 4236 C CA . GLY B 1 263 ? -6.715 4.402 10.715 1 94.81 263 GLY B CA 1
ATOM 4237 C C . GLY B 1 263 ? -6.63 2.895 10.557 1 94.81 263 GLY B C 1
ATOM 4238 O O . GLY B 1 263 ? -6.059 2.399 9.584 1 94.81 263 GLY B O 1
ATOM 4239 N N . MET B 1 264 ? -7.212 2.202 11.475 1 94.27 264 MET B N 1
ATOM 4240 C CA . MET B 1 264 ? -7.236 0.744 11.397 1 94.27 264 MET B CA 1
ATOM 4241 C C . MET B 1 264 ? -8.02 0.277 10.175 1 94.27 264 MET B C 1
ATOM 4243 O O . MET B 1 264 ? -7.604 -0.655 9.485 1 94.27 264 MET B O 1
ATOM 4247 N N . ALA B 1 265 ? -9.12 0.927 9.929 1 93.13 265 ALA B N 1
ATOM 4248 C CA . ALA B 1 265 ? -9.918 0.594 8.752 1 93.13 265 ALA B CA 1
ATOM 4249 C C . ALA B 1 265 ? -9.119 0.81 7.47 1 93.13 265 ALA B C 1
ATOM 4251 O O . ALA B 1 265 ? -9.189 -0.002 6.544 1 93.13 265 ALA B O 1
ATOM 4252 N N . ALA B 1 266 ? -8.395 1.884 7.425 1 94.51 266 ALA B N 1
ATOM 4253 C CA . ALA B 1 266 ? -7.56 2.161 6.259 1 94.51 266 ALA B CA 1
ATOM 4254 C C . ALA B 1 266 ? -6.53 1.056 6.047 1 94.51 266 ALA B C 1
ATOM 4256 O O . ALA B 1 266 ? -6.302 0.619 4.916 1 94.51 266 ALA B O 1
ATOM 4257 N N . GLY B 1 267 ? -5.918 0.617 7.114 1 95.74 267 GLY B N 1
ATOM 4258 C CA . GLY B 1 267 ? -4.946 -0.462 7.03 1 95.74 267 GLY B CA 1
ATOM 4259 C C . GLY B 1 267 ? -5.54 -1.762 6.523 1 95.74 267 GLY B C 1
ATOM 4260 O O . GLY B 1 267 ? -4.938 -2.443 5.69 1 95.74 267 GLY B O 1
ATOM 4261 N N . THR B 1 268 ? -6.652 -2.143 7.028 1 94.05 268 THR B N 1
ATOM 4262 C CA . THR B 1 268 ? -7.328 -3.353 6.573 1 94.05 268 THR B CA 1
ATOM 4263 C C . THR B 1 268 ? -7.659 -3.261 5.086 1 94.05 268 THR B C 1
ATOM 4265 O O . THR B 1 268 ? -7.496 -4.234 4.347 1 94.05 268 THR B O 1
ATOM 4268 N N . PHE B 1 269 ? -8.118 -2.119 4.71 1 92.97 269 PHE B N 1
ATOM 4269 C CA . PHE B 1 269 ? -8.478 -1.894 3.314 1 92.97 269 PHE B CA 1
ATOM 4270 C C . PHE B 1 269 ? -7.253 -2.005 2.415 1 92.97 269 PHE B C 1
ATOM 4272 O O . PHE B 1 269 ? -7.328 -2.567 1.32 1 92.97 269 PHE B O 1
ATOM 4279 N N . LEU B 1 270 ? -6.156 -1.49 2.877 1 95.01 270 LEU B N 1
ATOM 4280 C CA . LEU B 1 270 ? -4.922 -1.573 2.103 1 95.01 270 LEU B CA 1
ATOM 4281 C C . LEU B 1 270 ? -4.473 -3.023 1.951 1 95.01 270 LEU B C 1
ATOM 4283 O O . LEU B 1 270 ? -4.001 -3.423 0.885 1 95.01 270 LEU B O 1
ATOM 4287 N N . TYR B 1 271 ? -4.584 -3.788 3.008 1 94.23 271 TYR B N 1
ATOM 4288 C CA . TYR B 1 271 ? -4.237 -5.202 2.93 1 94.23 271 TYR B CA 1
ATOM 4289 C C . TYR B 1 271 ? -5.035 -5.9 1.836 1 94.23 271 TYR B C 1
ATOM 4291 O O . TYR B 1 271 ? -4.467 -6.607 0.999 1 94.23 271 TYR B O 1
ATOM 4299 N N . VAL B 1 272 ? -6.297 -5.692 1.833 1 91.44 272 VAL B N 1
ATOM 4300 C CA . VAL B 1 272 ? -7.192 -6.333 0.875 1 91.44 272 VAL B CA 1
ATOM 4301 C C . VAL B 1 272 ? -6.843 -5.881 -0.541 1 91.44 272 VAL B C 1
ATOM 4303 O O . VAL B 1 272 ? -6.79 -6.696 -1.465 1 91.44 272 VAL B O 1
ATOM 4306 N N . THR B 1 273 ? -6.631 -4.635 -0.716 1 92.9 273 THR B N 1
ATOM 4307 C CA . THR B 1 273 ? -6.351 -4.065 -2.029 1 92.9 273 THR B CA 1
ATOM 4308 C C . THR B 1 273 ? -5.063 -4.646 -2.607 1 92.9 273 THR B C 1
ATOM 4310 O O . THR B 1 273 ? -5.047 -5.123 -3.743 1 92.9 273 THR B O 1
ATOM 4313 N N . PHE B 1 274 ? -4.035 -4.763 -1.79 1 93.47 274 PHE B N 1
ATOM 4314 C CA . PHE B 1 274 ? -2.715 -5.087 -2.319 1 93.47 274 PHE B CA 1
ATOM 4315 C C . PHE B 1 274 ? -2.503 -6.595 -2.36 1 93.47 274 PHE B C 1
ATOM 4317 O O . PHE B 1 274 ? -1.782 -7.103 -3.222 1 93.47 274 PHE B O 1
ATOM 4324 N N . LEU B 1 275 ? -3.103 -7.331 -1.462 1 90.82 275 LEU B N 1
ATOM 4325 C CA . LEU B 1 275 ? -2.752 -8.745 -1.388 1 90.82 275 LEU B CA 1
ATOM 4326 C C . LEU B 1 275 ? -3.883 -9.615 -1.926 1 90.82 275 LEU B C 1
ATOM 4328 O O . LEU B 1 275 ? -3.659 -10.766 -2.309 1 90.82 275 LEU B O 1
ATOM 4332 N N . GLU B 1 276 ? -5.054 -9.065 -1.989 1 87.84 276 GLU B N 1
ATOM 4333 C CA . GLU B 1 276 ? -6.164 -9.922 -2.395 1 87.84 276 GLU B CA 1
ATOM 4334 C C . GLU B 1 276 ? -6.73 -9.49 -3.745 1 87.84 276 GLU B C 1
ATOM 4336 O O . GLU B 1 276 ? -7.047 -10.331 -4.589 1 87.84 276 GLU B O 1
ATOM 4341 N N . ILE B 1 277 ? -6.759 -8.217 -4.01 1 88.52 277 ILE B N 1
ATOM 4342 C CA . ILE B 1 277 ? -7.508 -7.754 -5.173 1 88.52 277 ILE B CA 1
ATOM 4343 C C . ILE B 1 277 ? -6.55 -7.494 -6.333 1 88.52 277 ILE B C 1
ATOM 4345 O O . ILE B 1 277 ? -6.699 -8.073 -7.412 1 88.52 277 ILE B O 1
ATOM 4349 N N . LEU B 1 278 ? -5.562 -6.743 -6.099 1 90.37 278 LEU B N 1
ATOM 4350 C CA . LEU B 1 278 ? -4.69 -6.278 -7.172 1 90.37 278 LEU B CA 1
ATOM 4351 C C . LEU B 1 278 ? -3.973 -7.449 -7.836 1 90.37 278 LEU B C 1
ATOM 4353 O O . LEU B 1 278 ? -4.011 -7.592 -9.06 1 90.37 278 LEU B O 1
ATOM 4357 N N . PRO B 1 279 ? -3.352 -8.344 -7.045 1 86.48 279 PRO B N 1
ATOM 4358 C CA . PRO B 1 279 ? -2.643 -9.444 -7.704 1 86.48 279 PRO B CA 1
ATOM 4359 C C . PRO B 1 279 ? -3.576 -10.35 -8.505 1 86.48 279 PRO B C 1
ATOM 4361 O O . PRO B 1 279 ? -3.203 -10.831 -9.578 1 86.48 279 PRO B O 1
ATOM 4364 N N . ARG B 1 280 ? -4.669 -10.535 -8.07 1 83.68 280 ARG B N 1
ATOM 4365 C CA . ARG B 1 280 ? -5.627 -11.407 -8.743 1 83.68 280 ARG B CA 1
ATOM 4366 C C . ARG B 1 280 ? -6.093 -10.795 -10.06 1 83.68 280 ARG B C 1
ATOM 4368 O O . ARG B 1 280 ? -6.173 -11.487 -11.077 1 83.68 280 ARG B O 1
ATOM 4375 N N . GLU B 1 281 ? -6.392 -9.606 -10.056 1 85.06 281 GLU B N 1
ATOM 4376 C CA . GLU B 1 281 ? -6.879 -8.937 -11.258 1 85.06 281 GLU B CA 1
ATOM 4377 C C . GLU B 1 281 ? -5.763 -8.764 -12.284 1 85.06 281 GLU B C 1
ATOM 4379 O O . GLU B 1 281 ? -6.014 -8.783 -13.491 1 85.06 281 GLU B O 1
ATOM 4384 N N . LEU B 1 282 ? -4.571 -8.687 -11.786 1 85.06 282 LEU B N 1
ATOM 4385 C CA . LEU B 1 282 ? -3.437 -8.505 -12.685 1 85.06 282 LEU B CA 1
ATOM 4386 C C . LEU B 1 282 ? -2.997 -9.837 -13.282 1 85.06 282 LEU B C 1
ATOM 4388 O O . LEU B 1 282 ? -2.259 -9.867 -14.269 1 85.06 282 LEU B O 1
ATOM 4392 N N . ALA B 1 283 ? -3.422 -10.879 -12.695 1 79.02 283 ALA B N 1
ATOM 4393 C CA . ALA B 1 283 ? -3.097 -12.207 -13.207 1 79.02 283 ALA B CA 1
ATOM 4394 C C . ALA B 1 283 ? -4.023 -12.593 -14.358 1 79.02 283 ALA B C 1
ATOM 4396 O O . ALA B 1 283 ? -3.816 -13.617 -15.012 1 79.02 283 ALA B O 1
ATOM 4397 N N . SER B 1 284 ? -4.97 -11.814 -14.708 1 78.02 284 SER B N 1
ATOM 4398 C CA . SER B 1 284 ? -5.883 -12.097 -15.811 1 78.02 284 SER B CA 1
ATOM 4399 C C . SER B 1 284 ? -5.152 -12.09 -17.149 1 78.02 284 SER B C 1
ATOM 4401 O O . SER B 1 284 ? -4.117 -11.436 -17.293 1 78.02 284 SER B O 1
ATOM 4403 N N . PRO B 1 285 ? -5.58 -12.851 -18.093 1 78.84 285 PRO B N 1
ATOM 4404 C CA . PRO B 1 285 ? -4.86 -13.069 -19.35 1 78.84 285 PRO B CA 1
ATOM 4405 C C . PRO B 1 285 ? -4.93 -11.865 -20.287 1 78.84 285 PRO B C 1
ATOM 4407 O O . PRO B 1 285 ? -4.258 -11.842 -21.321 1 78.84 285 PRO B O 1
ATOM 4410 N N . GLU B 1 286 ? -5.503 -10.834 -19.966 1 84.49 286 GLU B N 1
ATOM 4411 C CA . GLU B 1 286 ? -5.639 -9.672 -20.839 1 84.49 286 GLU B CA 1
ATOM 4412 C C . GLU B 1 286 ? -4.308 -8.943 -20.999 1 84.49 286 GLU B C 1
ATOM 4414 O O . GLU B 1 286 ? -3.353 -9.215 -20.268 1 84.49 286 GLU B O 1
ATOM 4419 N N . ALA B 1 287 ? -4.293 -8.167 -22.014 1 89.38 287 ALA B N 1
ATOM 4420 C CA . ALA B 1 287 ? -3.072 -7.415 -22.289 1 89.38 287 ALA B CA 1
ATOM 4421 C C . ALA B 1 287 ? -2.684 -6.544 -21.097 1 89.38 287 ALA B C 1
ATOM 4423 O O . ALA B 1 287 ? -3.527 -5.844 -20.531 1 89.38 287 ALA B O 1
ATOM 4424 N N . PRO B 1 288 ? -1.392 -6.612 -20.739 1 90.97 288 PRO B N 1
ATOM 4425 C CA . PRO B 1 288 ? -0.931 -5.898 -19.546 1 90.97 288 PRO B CA 1
ATOM 4426 C C . PRO B 1 288 ? -1.204 -4.397 -19.615 1 90.97 288 PRO B C 1
ATOM 4428 O O . PRO B 1 288 ? -1.582 -3.788 -18.611 1 90.97 288 PRO B O 1
ATOM 4431 N N . LEU B 1 289 ? -1.055 -3.804 -20.759 1 92.92 289 LEU B N 1
ATOM 4432 C CA . LEU B 1 289 ? -1.263 -2.364 -20.871 1 92.92 289 LEU B CA 1
ATOM 4433 C C . LEU B 1 289 ? -2.742 -2.017 -20.741 1 92.92 289 LEU B C 1
ATOM 4435 O O . LEU B 1 289 ? -3.092 -0.956 -20.219 1 92.92 289 LEU B O 1
ATOM 4439 N N . ALA B 1 290 ? -3.566 -2.868 -21.24 1 93.11 290 ALA B N 1
ATOM 4440 C CA . ALA B 1 290 ? -5.003 -2.659 -21.082 1 93.11 290 ALA B CA 1
ATOM 4441 C C . ALA B 1 290 ? -5.409 -2.727 -19.613 1 93.11 290 ALA B C 1
ATOM 4443 O O . ALA B 1 290 ? -6.222 -1.925 -19.149 1 93.11 290 ALA B O 1
ATOM 4444 N N . LYS B 1 291 ? -4.858 -3.632 -18.941 1 93.7 291 LYS B N 1
ATOM 4445 C CA . LYS B 1 291 ? -5.124 -3.746 -17.51 1 93.7 291 LYS B CA 1
ATOM 4446 C C . LYS B 1 291 ? -4.646 -2.505 -16.761 1 93.7 291 LYS B C 1
ATOM 4448 O O . LYS B 1 291 ? -5.35 -1.987 -15.892 1 93.7 291 LYS B O 1
ATOM 4453 N N . TRP B 1 292 ? -3.441 -2.116 -17.128 1 94.44 292 TRP B N 1
ATOM 4454 C CA . TRP B 1 292 ? -2.902 -0.901 -16.527 1 94.44 292 TRP B CA 1
ATOM 4455 C C . TRP B 1 292 ? -3.848 0.277 -16.738 1 94.44 292 TRP B C 1
ATOM 4457 O O . TRP B 1 292 ? -4.116 1.04 -15.807 1 94.44 292 TRP B O 1
ATOM 4467 N N . SER B 1 293 ? -4.325 0.446 -17.915 1 95.69 293 SER B N 1
ATOM 4468 C CA . SER B 1 293 ? -5.205 1.563 -18.243 1 95.69 293 SER B CA 1
ATOM 4469 C C . SER B 1 293 ? -6.513 1.485 -17.463 1 95.69 293 SER B C 1
ATOM 4471 O O . SER B 1 293 ? -7.044 2.508 -17.028 1 95.69 293 SER B O 1
ATOM 4473 N N . CYS B 1 294 ? -7.002 0.337 -17.266 1 94.44 294 CYS B N 1
ATOM 4474 C CA . CYS B 1 294 ? -8.244 0.158 -16.522 1 94.44 294 CYS B CA 1
ATOM 4475 C C . CYS B 1 294 ? -8.048 0.481 -15.046 1 94.44 294 CYS B C 1
ATOM 4477 O O . CYS B 1 294 ? -8.875 1.164 -14.44 1 94.44 294 CYS B O 1
ATOM 4479 N N . VAL B 1 295 ? -6.984 -0.015 -14.499 1 95.79 295 VAL B N 1
ATOM 4480 C CA . VAL B 1 295 ? -6.69 0.28 -13.1 1 95.79 295 VAL B CA 1
ATOM 4481 C C . VAL B 1 295 ? -6.471 1.781 -12.923 1 95.79 295 VAL B C 1
ATOM 4483 O O . VAL B 1 295 ? -6.965 2.378 -11.964 1 95.79 295 VAL B O 1
ATOM 4486 N N . ALA B 1 296 ? -5.748 2.364 -13.888 1 96.69 296 ALA B N 1
ATOM 4487 C CA . ALA B 1 296 ? -5.488 3.801 -13.844 1 96.69 296 ALA B CA 1
ATOM 4488 C C . ALA B 1 296 ? -6.787 4.596 -13.941 1 96.69 296 ALA B C 1
ATOM 4490 O O . ALA B 1 296 ? -6.946 5.62 -13.272 1 96.69 296 ALA B O 1
ATOM 4491 N N . ALA B 1 297 ? -7.67 4.151 -14.716 1 95.69 297 ALA B N 1
ATOM 4492 C CA . ALA B 1 297 ? -8.959 4.82 -14.869 1 95.69 297 ALA B CA 1
ATOM 4493 C C . ALA B 1 297 ? -9.76 4.773 -13.571 1 95.69 297 ALA B C 1
ATOM 4495 O O . ALA B 1 297 ? -10.358 5.773 -13.166 1 95.69 297 ALA B O 1
ATOM 4496 N N . GLY B 1 298 ? -9.832 3.621 -13.005 1 93.78 298 GLY B N 1
ATOM 4497 C CA . GLY B 1 298 ? -10.498 3.518 -11.717 1 93.78 298 GLY B CA 1
ATOM 4498 C C . GLY B 1 298 ? -9.889 4.417 -10.657 1 93.78 298 GLY B C 1
ATOM 4499 O O . GLY B 1 298 ? -10.611 5.082 -9.91 1 93.78 298 GLY B O 1
ATOM 4500 N N . PHE B 1 299 ? -8.579 4.464 -10.622 1 96.11 299 PHE B N 1
ATOM 4501 C CA . PHE B 1 299 ? -7.881 5.327 -9.677 1 96.11 299 PHE B CA 1
ATOM 4502 C C . PHE B 1 299 ? -8.195 6.794 -9.95 1 96.11 299 PHE B C 1
ATOM 4504 O O . PHE B 1 299 ? -8.425 7.568 -9.018 1 96.11 299 PHE B O 1
ATOM 4511 N N . ALA B 1 300 ? -8.111 7.15 -11.201 1 94.82 300 ALA B N 1
ATOM 4512 C CA . ALA B 1 300 ? -8.394 8.53 -11.589 1 94.82 300 ALA B CA 1
ATOM 4513 C C . ALA B 1 300 ? -9.797 8.944 -11.157 1 94.82 300 ALA B C 1
ATOM 4515 O O . ALA B 1 300 ? -10.009 10.077 -10.718 1 94.82 300 ALA B O 1
ATOM 4516 N N . PHE B 1 301 ? -10.708 8.077 -11.335 1 91.9 301 PHE B N 1
ATOM 4517 C CA . PHE B 1 301 ? -12.075 8.334 -10.895 1 91.9 301 PHE B CA 1
ATOM 4518 C C . PHE B 1 301 ? -12.107 8.702 -9.417 1 91.9 301 PHE B C 1
ATOM 4520 O O . PHE B 1 301 ? -12.716 9.703 -9.034 1 91.9 301 PHE B O 1
ATOM 4527 N N . MET B 1 302 ? -11.434 8.025 -8.566 1 91.37 302 MET B N 1
ATOM 4528 C CA . MET B 1 302 ? -11.415 8.285 -7.13 1 91.37 302 MET B CA 1
ATOM 4529 C C . MET B 1 302 ? -10.646 9.565 -6.819 1 91.37 302 MET B C 1
ATOM 4531 O O . MET B 1 302 ? -10.993 10.292 -5.886 1 91.37 302 MET B O 1
ATOM 4535 N N . ALA B 1 303 ? -9.581 9.764 -7.57 1 91.85 303 ALA B N 1
ATOM 4536 C CA . ALA B 1 303 ? -8.79 10.974 -7.364 1 91.85 303 ALA B CA 1
ATOM 4537 C C . ALA B 1 303 ? -9.612 12.225 -7.662 1 91.85 303 ALA B C 1
ATOM 4539 O O . ALA B 1 303 ? -9.453 13.252 -6.999 1 91.85 303 ALA B O 1
ATOM 4540 N N . VAL B 1 304 ? -10.492 12.103 -8.604 1 89.95 304 VAL B N 1
ATOM 4541 C CA . VAL B 1 304 ? -11.349 13.227 -8.966 1 89.95 304 VAL B CA 1
ATOM 4542 C C . VAL B 1 304 ? -12.424 13.423 -7.899 1 89.95 304 VAL B C 1
ATOM 4544 O O . VAL B 1 304 ? -12.721 14.554 -7.507 1 89.95 304 VAL B O 1
ATOM 4547 N N . ILE B 1 305 ? -12.949 12.363 -7.417 1 83.78 305 ILE B N 1
ATOM 4548 C CA . ILE B 1 305 ? -13.956 12.438 -6.364 1 83.78 305 ILE B CA 1
ATOM 4549 C C . ILE B 1 305 ? -13.356 13.09 -5.121 1 83.78 305 ILE B C 1
ATOM 4551 O O . ILE B 1 305 ? -14.045 13.815 -4.399 1 83.78 305 ILE B O 1
ATOM 4555 N N . ALA B 1 306 ? -12.076 12.893 -4.895 1 82.9 306 ALA B N 1
ATOM 4556 C CA . ALA B 1 306 ? -11.39 13.43 -3.723 1 82.9 306 ALA B CA 1
ATOM 4557 C C . ALA B 1 306 ? -11.309 14.953 -3.785 1 82.9 306 ALA B C 1
ATOM 4559 O O . ALA B 1 306 ? -11.054 15.609 -2.772 1 82.9 306 ALA B O 1
ATOM 4560 N N . LEU B 1 307 ? -11.523 15.548 -4.955 1 79.76 307 LEU B N 1
ATOM 4561 C CA . LEU B 1 307 ? -11.55 17.001 -5.088 1 79.76 307 LEU B CA 1
ATOM 4562 C C . LEU B 1 307 ? -12.76 17.59 -4.37 1 79.76 307 LEU B C 1
ATOM 4564 O O . LEU B 1 307 ? -12.726 18.742 -3.932 1 79.76 307 LEU B O 1
ATOM 4568 N N . TRP B 1 308 ? -13.849 16.773 -4.25 1 68.99 308 TRP B N 1
ATOM 4569 C CA . TRP B 1 308 ? -15.078 17.266 -3.638 1 68.99 308 TRP B CA 1
ATOM 4570 C C . TRP B 1 308 ? -15.246 16.707 -2.229 1 68.99 308 TRP B C 1
ATOM 4572 O O . TRP B 1 308 ? -16.223 17.019 -1.543 1 68.99 308 TRP B O 1
ATOM 4582 N N . ALA B 1 309 ? -14.312 15.904 -1.805 1 59.6 309 ALA B N 1
ATOM 4583 C CA . ALA B 1 309 ? -14.475 15.326 -0.474 1 59.6 309 ALA B CA 1
ATOM 4584 C C . ALA B 1 309 ? -13.73 16.146 0.576 1 59.6 309 ALA B C 1
ATOM 4586 O O . ALA B 1 309 ? -12.742 16.815 0.263 1 59.6 309 ALA B O 1
#

pLDDT: mean 79.72, std 19.95, range [23.49, 96.82]

Solvent-accessible surface area (backbone atoms only — not comparable to full-atom values): 31353 Å² total; per-residue (Å²): 114,66,67,44,52,52,51,50,51,50,46,40,49,51,52,32,50,42,33,45,55,34,18,43,46,36,66,72,36,68,84,54,33,50,93,69,42,51,74,70,51,44,49,52,51,51,47,51,46,21,22,40,40,10,31,45,50,19,41,34,42,49,42,36,39,44,51,17,38,52,44,35,51,53,44,51,50,50,51,52,52,54,50,51,69,66,52,79,80,87,75,65,62,65,62,58,52,54,67,66,64,45,52,56,42,43,46,40,20,48,50,21,25,47,49,47,51,47,52,51,23,51,51,51,60,75,47,51,70,80,63,59,61,81,72,76,72,79,69,78,79,70,81,83,80,70,84,67,76,80,45,41,44,54,16,71,60,88,61,64,42,74,63,52,52,48,51,50,50,52,44,52,32,52,24,30,23,29,49,17,25,29,51,32,46,47,90,44,56,68,58,31,51,51,52,47,53,56,48,56,72,48,43,39,54,53,33,28,48,51,24,42,48,39,40,65,59,63,50,54,65,70,59,46,51,50,50,42,51,54,47,29,46,22,29,47,51,17,23,52,52,23,62,64,48,75,80,58,90,50,64,66,59,45,52,44,51,30,23,49,33,34,13,25,23,27,12,25,45,42,42,44,36,48,71,57,41,41,56,56,51,66,64,47,89,61,58,48,56,59,45,49,51,29,21,48,48,21,22,48,53,38,53,55,53,38,73,79,99,116,65,68,44,53,51,50,51,51,50,47,40,50,50,52,32,50,41,32,44,56,35,18,43,46,36,66,72,35,69,83,53,33,52,94,69,41,52,76,68,52,44,48,51,50,50,47,52,46,20,22,40,39,11,32,45,49,19,41,32,42,48,40,37,40,43,51,16,38,51,43,35,52,52,44,51,50,50,51,50,51,53,49,51,69,66,53,79,81,86,75,65,61,63,62,58,50,55,67,66,65,46,50,57,42,44,47,40,19,48,49,20,25,46,48,46,50,47,52,51,22,51,52,52,60,75,47,50,69,81,64,58,63,82,73,77,73,78,69,80,80,71,82,82,79,72,85,67,76,81,44,39,44,57,17,72,62,87,61,63,41,74,62,54,53,48,51,53,52,52,46,50,31,53,26,32,23,29,48,15,26,29,50,31,47,47,88,43,56,67,59,32,51,52,52,45,52,58,48,57,71,48,44,40,54,53,34,28,49,51,24,42,48,39,37,63,59,62,50,55,66,70,58,45,51,50,50,42,51,55,48,30,46,22,28,46,50,16,22,51,51,23,60,64,48,73,78,57,92,49,64,67,59,46,50,43,52,30,24,51,34,35,14,25,23,27,12,25,45,41,42,44,35,48,70,57,39,40,54,57,52,67,66,47,89,62,56,47,56,60,44,50,52,29,21,49,48,21,22,48,54,38,52,55,54,38,74,79,100

Sequence (618 aa):
MEPLLGTKIGCLFALLVLTLVCGLIPICFKWFQTTTATGCHRRVLSFLGCTSAGVFLGAGFMHMTAEALEGIKSEIQNLVIQNRTKSEGHSDDDADSAYMEYPYGELIISLGFFLVFLLESLALQCCPGTAETPKVQEQELGTAHELAPHSHGPLPSPSGGPFRALILLLSLSFHSVFEGLAVGLQLTVASTVQLCLAVLAHKGIVVFGVGLRLVQVGTKSRWAVLSILSLALMSPLGLAIGLAVPQGDSKAGQGLAQSVLEGMAAGTFLYVTFLEILPRELASPEAPLAKWSCVAAGFAFMAVIALWAMEPLLGTKIGCLFALLVLTLVCGLIPICFKWFQTTTATGCHRRVLSFLGCTSAGVFLGAGFMHMTAEALEGIKSEIQNLVIQNRTKSEGHSDDDADSAYMEYPYGELIISLGFFLVFLLESLALQCCPGTAETPKVQEQELGTAHELAPHSHGPLPSPSGGPFRALILLLSLSFHSVFEGLAVGLQLTVASTVQLCLAVLAHKGIVVFGVGLRLVQVGTKSRWAVLSILSLALMSPLGLAIGLAVPQGDSKAGQGLAQSVLEGMAAGTFLYVTFLEILPRELASPEAPLAKWSCVAAGFAFMAVIALWA

Radius of gyration: 26.25 Å; Cα contacts (8 Å, |Δi|>4): 795; chains: 2; bounding box: 64×96×69 Å

Organism: NCBI:txid72004

Nearest PDB structures (foldseek):
  5tsb-assembly1_A  TM=6.683E-01  e=2.431E-04  Bordetella bronchiseptica RB50
  7d5p-assembly2_B  TM=2.742E-01  e=3.302E+00  Staphylococcus aureus subsp. aureus COL
  7d5p-assembly1_A  TM=2.272E-01  e=3.033E+00  Staphylococcus aureus subsp. aureus COL
  6lyy-assembly1_A  TM=2.662E-01  e=5.270E+00  Homo sapiens
  7bp3-assembly1_B  TM=1.496E-01  e=6.517E+00  Homo sapiens

Foldseek 3Di:
DVVLVVLLVVLLVLLLVLLQVLLCVLLPDCLLQVVPQPDVSVVVLLLLLLLLLLLLVLLLVLPLLVVLQVLQLVLLVVVLVVVPVVPPDDPPVVVSVVVSPDRVLVVLLQVLQVVLVVVLVVVCVVPVCVVPPPPPPPPDPDDDPDPPPPPPPPDPPVQCAPVLLVSLLVLLLLLLLLLLLLLLLDDDSVVNVVSSVSCSLSSSSNSNSSSSSCSVNPHDSVVSSVSSNSSSCSSVNNNVVNNVPPPPPDPSVSSNVSSSSSSSSSNSSVNCSPPRRNVVSCPDPDDNVSSVVSSNNSSVVSNVVSVVD/DVVLVVLLVVLLVLLLVLLQVLLCVLLPDCLLQVVPQPDVSVVVLLLLLLLLLLLLVQLLPLPLLVVLQVLQLVLLVVVLVVVPVVPPDDPPVVVSVVVSPDRVLVVLLQVLQVVLVVVLVVVCVVPVCVVPPPPPPPPDPDDDPDPPPPPPPDDPPVQCAPVLLVSLLVLLLLLLLLLLLLLLLDDDSVVNVVSSVSCSLSSSSNSNSSSSSCSVSPHDSVVSSVSSNSSSCSSVNNNVVNNVPPPPPDPSVSSNVSSSSSSSSSNSSVNCSPPRRNVVSCPDPDDNVSSVVSSNNSSVVSNVVSVVD

InterPro domains:
  IPR003689 Zinc/iron permease [PF02535] (6-306)